Protein 6ONB (pdb70)

Nearest PDB structures (foldseek):
  6onb-assembly2_C  TM=1.001E+00  e=4.742E-21  Caenorhabditis elegans
  6pll-assembly2_B  TM=9.933E-01  e=1.886E-20  Caenorhabditis elegans
  6efy-assembly1_A-2  TM=9.159E-01  e=2.390E-09  Drosophila melanogaster
  6nrr-assembly1_B  TM=9.092E-01  e=5.178E-09  Drosophila melanogaster
  5eo9-assembly1_B  TM=8.800E-01  e=5.472E-09  Drosophila melanogaster

Solvent-accessible surface area: 21498 Å² total; per-residue (Å²): 120,88,74,52,32,88,54,3,40,160,20,48,101,45,115,116,156,23,101,24,126,32,92,14,101,24,73,10,96,74,58,0,109,2,42,0,19,9,62,90,144,41,161,54,84,0,1,0,19,50,42,99,51,19,3,2,0,0,2,9,118,87,45,5,23,16,7,65,32,8,123,10,45,95,138,56,79,46,35,30,5,0,37,1,112,102,0,59,83,153,9,34,13,13,2,4,0,8,4,37,22,96,124,47,11,1,20,1,0,38,0,37,4,101,111,134,109,49,72,7,63,37,73,155,89,19,6,66,80,43,96,5,108,69,36,86,90,13,89,2,37,0,13,6,44,84,13,53,17,10,12,1,0,2,14,15,46,62,85,4,24,48,5,4,1,18,26,100,130,50,11,22,144,203,128,13,24,50,20,94,36,104,71,34,142,143,131,17,52,3,15,0,19,0,72,81,0,66,91,95,9,93,17,55,2,9,0,3,0,6,22,47,47,29,38,86,23,71,2,98,2,49,0,109,72,150,127,85,85,31,93,55,2,47,163,23,43,101,44,82,106,144,20,96,20,105,32,72,17,100,16,85,24,114,71,60,2,107,2,40,0,14,11,49,84,151,55,141,42,69,1,1,0,19,50,43,100,53,21,4,3,0,0,0,4,122,87,43,3,24,18,7,57,24,8,125,11,47,103,135,58,82,45,41,26,7,1,37,3,121,125,1,82,104,123,9,42,14,13,2,4,0,9,2,41,22,104,140,16,9,0,10,0,0,30,0,34,7,95,101,109,48,74,6,64,22,89,118,105,7,3,68,81,41,97,6,106,69,34,86,70,12,79,2,46,0,36,4,40,85,14,56,18,9,11,1,0,1,16,13,42,65,87,5,28,43,6,1,1,8,24,100,56,36,7,41,142,80,142,18,15,79,25,90,39,93,58,30,144,140,129,19,51,2,10,0,10,0,66,82,0,60,89,98,8,98,17,58,1,9,0,3,0,6,22,46,46,29,38,88,12,69,3,96,2,50,1,98,125

Sequence (449 aa):
ASEEVMACLRQERSRVENPSQTIVNVVAENPAYLHCSSVPPDAEHEIAWTRVSDGALLTAGNNRTFTRDPRWQVSKKSANNIWVLNNLRRAEQQDSGCYLCEINDKHHNTVYAVYLKVLEPGAPPTIQQPSMSSAVALLGQDVDFTCIVNDLGSHMVAFVKADSPPRLLSFDEKVFRRRRRRNKYEELKPRIGDLHNEWVLTIKNVQESDRGNYSCQINTEPITLSTGELDVKVPSEEVMACLRQERSRVENPSQTIVNVVAENPAYLHCSVPPDAEHEIAWTRVSDGALLTAGNNRTFTRDPRWQVSKKSANIWVLNNLRRAEQQDSGCYLCEINDKHNTVYAVYLKVLEGAPPTIQQPSMSSAVALLGQDVDFTCIVNDLGSHMVAFVKADSPPRLLSFDEKVFRRRNKYELKPRIGDLHNEWVLTIKNVQESDRGNYSCQINTEPITLSTGELDVKV

Structure (mmCIF, N/CA/C/O backbone):
data_6ONB
#
_entry.id   6ONB
#
_cell.length_a   87.460
_cell.length_b   79.103
_cell.length_c   89.977
_cell.angle_alpha   90.00
_cell.angle_beta   94.22
_cell.angle_gamma   90.00
#
_symmetry.space_group_name_H-M   'C 1 2 1'
#
loop_
_entity.id
_entity.type
_entity.pdbx_description
1 polymer 'Zwei Ig domain protein zig-8'
2 polymer 'NeuRonal IgCAM-5'
3 branched 2-acetamido-2-deoxy-beta-D-glucopyranose-(1-4)-2-acetamido-2-deoxy-beta-D-glucopyranose
4 non-polymer 'SULFATE ION'
5 non-polymer 2-acetamido-2-deoxy-beta-D-glucopyranose
6 water water
#
loop_
_atom_site.group_PDB
_atom_site.id
_atom_site.type_symbol
_atom_site.label_atom_id
_atom_site.label_alt_id
_atom_site.label_comp_id
_atom_site.label_asym_id
_atom_site.label_entity_id
_atom_site.label_seq_id
_atom_site.pdbx_PDB_ins_code
_atom_site.Cartn_x
_atom_site.Cartn_y
_atom_site.Cartn_z
_atom_site.occupancy
_atom_site.B_iso_or_equiv
_atom_site.auth_seq_id
_atom_site.auth_comp_id
_atom_site.auth_asym_id
_atom_site.auth_atom_id
_atom_site.pdbx_PDB_model_num
ATOM 1 N N . ALA A 1 4 ? 2.239 4.987 41.192 1.00 52.51 22 ALA A N 1
ATOM 2 C CA . ALA A 1 4 ? 3.341 5.518 40.396 1.00 55.71 22 ALA A CA 1
ATOM 3 C C . ALA A 1 4 ? 4.397 6.143 41.302 1.00 46.86 22 ALA A C 1
ATOM 4 O O . ALA A 1 4 ? 5.595 5.939 41.113 1.00 48.60 22 ALA A O 1
ATOM 6 N N . SER A 1 5 ? 3.936 6.908 42.294 1.00 47.65 23 SER A N 1
ATOM 7 C CA . SER A 1 5 ? 4.857 7.476 43.274 1.00 46.69 23 SER A CA 1
ATOM 8 C C . SER A 1 5 ? 5.522 6.381 44.101 1.00 43.95 23 SER A C 1
ATOM 9 O O . SER A 1 5 ? 6.720 6.460 44.403 1.00 34.79 23 SER A O 1
ATOM 12 N N . GLU A 1 6 ? 4.756 5.349 44.474 1.00 40.71 24 GLU A N 1
ATOM 13 C CA . GLU A 1 6 ? 5.319 4.250 45.253 1.00 38.67 24 GLU A CA 1
ATOM 14 C C . GLU A 1 6 ? 6.363 3.481 44.454 1.00 39.77 24 GLU A C 1
ATOM 15 O O . GLU A 1 6 ? 7.377 3.039 45.010 1.00 37.25 24 GLU A O 1
ATOM 17 N N . GLU A 1 7 ? 6.138 3.313 43.145 1.00 36.14 25 GLU A N 1
ATOM 18 C CA . GLU A 1 7 ? 7.100 2.591 42.315 1.00 36.29 25 GLU A CA 1
ATOM 19 C C . GLU A 1 7 ? 8.441 3.317 42.253 1.00 32.97 25 GLU A C 1
ATOM 20 O O . GLU A 1 7 ? 9.500 2.688 42.362 1.00 34.14 25 GLU A O 1
ATOM 22 N N . VAL A 1 8 ? 8.411 4.643 42.083 1.00 28.39 26 VAL A N 1
ATOM 23 C CA . VAL A 1 8 ? 9.638 5.437 42.076 1.00 29.00 26 VAL A CA 1
ATOM 24 C C . VAL A 1 8 ? 10.309 5.393 43.441 1.00 24.76 26 VAL A C 1
ATOM 25 O O . VAL A 1 8 ? 11.531 5.232 43.542 1.00 25.33 26 VAL A O 1
ATOM 29 N N . MET A 1 9 ? 9.524 5.510 44.512 1.00 27.01 27 MET A N 1
ATOM 30 C CA . MET A 1 9 ? 10.101 5.451 45.852 1.00 30.45 27 MET A CA 1
ATOM 31 C C . MET A 1 9 ? 10.720 4.084 46.133 1.00 29.74 27 MET A C 1
ATOM 32 O O . MET A 1 9 ? 11.816 4.001 46.700 1.00 27.73 27 MET A O 1
ATOM 37 N N . ALA A 1 10 ? 10.043 2.997 45.738 1.00 27.96 28 ALA A N 1
ATOM 38 C CA . ALA A 1 10 ? 10.604 1.661 45.946 1.00 29.38 28 ALA A CA 1
ATOM 39 C C . ALA A 1 10 ? 11.943 1.501 45.240 1.00 29.15 28 ALA A C 1
ATOM 40 O O . ALA A 1 10 ? 12.831 0.783 45.732 1.00 31.77 28 ALA A O 1
ATOM 42 N N . CYS A 1 11 ? 12.102 2.145 44.085 1.00 25.53 29 CYS A N 1
ATOM 43 C CA . CYS A 1 11 ? 13.385 2.158 43.393 1.00 23.80 29 CYS A CA 1
ATOM 44 C C . CYS A 1 11 ? 14.408 2.985 44.155 1.00 24.17 29 CYS A C 1
ATOM 45 O O . CYS A 1 11 ? 15.488 2.496 44.495 1.00 22.45 29 CYS A O 1
ATOM 48 N N . LEU A 1 12 ? 14.080 4.252 44.434 1.00 24.30 30 LEU A N 1
ATOM 49 C CA . LEU A 1 12 ? 15.090 5.176 44.936 1.00 23.30 30 LEU A CA 1
ATOM 50 C C . LEU A 1 12 ? 15.524 4.849 46.363 1.00 25.12 30 LEU A C 1
ATOM 51 O O . LEU A 1 12 ? 16.645 5.207 46.741 1.00 24.30 30 LEU A O 1
ATOM 56 N N . ARG A 1 13 ? 14.677 4.161 47.144 1.00 22.24 31 ARG A N 1
ATOM 57 C CA . ARG A 1 13 ? 15.050 3.680 48.474 1.00 25.28 31 ARG A CA 1
ATOM 58 C C . ARG A 1 13 ? 16.190 2.673 48.437 1.00 26.31 31 ARG A C 1
ATOM 59 O O . ARG A 1 13 ? 16.767 2.382 49.493 1.00 27.57 31 ARG A O 1
ATOM 67 N N . GLN A 1 14 ? 16.521 2.124 47.269 1.00 22.91 32 GLN A N 1
ATOM 68 C CA . GLN A 1 14 ? 17.582 1.122 47.198 1.00 21.53 32 GLN A CA 1
ATOM 69 C C . GLN A 1 14 ? 18.971 1.735 47.174 1.00 23.96 32 GLN A C 1
ATOM 70 O O . GLN A 1 14 ? 19.959 0.987 47.212 1.00 23.88 32 GLN A O 1
ATOM 76 N N . GLU A 1 15 ? 19.080 3.062 47.127 1.00 24.99 33 GLU A N 1
ATOM 77 C CA . GLU A 1 15 ? 20.396 3.687 47.205 1.00 20.98 33 GLU A CA 1
ATOM 78 C C . GLU A 1 15 ? 21.071 3.327 48.524 1.00 21.67 33 GLU A C 1
ATOM 79 O O . GLU A 1 15 ? 20.443 3.334 49.591 1.00 26.09 33 GLU A O 1
ATOM 85 N N . ARG A 1 16 ? 22.364 3.016 48.450 1.00 24.10 34 ARG A N 1
ATOM 86 C CA . ARG A 1 16 ? 23.191 2.766 49.633 1.00 25.46 34 ARG A CA 1
ATOM 87 C C . ARG A 1 16 ? 24.449 3.605 49.453 1.00 29.95 34 ARG A C 1
ATOM 88 O O . ARG A 1 16 ? 25.355 3.197 48.724 1.00 27.09 34 ARG A O 1
ATOM 96 N N . SER A 1 17 ? 24.532 4.766 50.100 1.00 27.30 35 SER A N 1
ATOM 97 C CA . SER A 1 17 ? 25.675 5.632 49.835 1.00 28.25 35 SER A CA 1
ATOM 98 C C . SER A 1 17 ? 26.057 6.440 51.064 1.00 29.92 35 SER A C 1
ATOM 99 O O . SER A 1 17 ? 25.218 6.743 51.916 1.00 33.00 35 SER A O 1
ATOM 102 N N . ARG A 1 18 ? 27.341 6.812 51.130 1.00 36.41 36 ARG A N 1
ATOM 103 C CA . ARG A 1 18 ? 27.808 7.659 52.225 1.00 37.71 36 ARG A CA 1
ATOM 104 C C . ARG A 1 18 ? 27.348 9.101 52.036 1.00 45.06 36 ARG A C 1
ATOM 105 O O . ARG A 1 18 ? 27.006 9.782 53.008 1.00 52.61 36 ARG A O 1
ATOM 109 N N . VAL A 1 19 ? 27.314 9.578 50.794 1.00 44.19 37 VAL A N 1
ATOM 110 C CA . VAL A 1 19 ? 26.836 10.918 50.482 1.00 39.82 37 VAL A CA 1
ATOM 111 C C . VAL A 1 19 ? 25.755 10.801 49.416 1.00 38.54 37 VAL A C 1
ATOM 112 O O . VAL A 1 19 ? 25.827 9.927 48.544 1.00 43.32 37 VAL A O 1
ATOM 116 N N . GLU A 1 20 ? 24.733 11.654 49.522 1.00 42.95 38 GLU A N 1
ATOM 117 C CA . GLU A 1 20 ? 23.639 11.697 48.561 1.00 38.88 38 GLU A CA 1
ATOM 118 C C . GLU A 1 20 ? 24.156 11.633 47.129 1.00 37.88 38 GLU A C 1
ATOM 119 O O . GLU A 1 20 ? 25.162 12.257 46.785 1.00 39.05 38 GLU A O 1
ATOM 125 N N . ASN A 1 21 ? 23.466 10.857 46.304 1.00 27.97 39 ASN A N 1
ATOM 126 C CA . ASN A 1 21 ? 23.765 10.780 44.887 1.00 27.95 39 ASN A CA 1
ATOM 127 C C . ASN A 1 21 ? 23.769 12.183 44.282 1.00 33.35 39 ASN A C 1
ATOM 128 O O . ASN A 1 21 ? 22.760 12.894 44.385 1.00 26.56 39 ASN A O 1
ATOM 133 N N . PRO A 1 22 ? 24.867 12.618 43.657 1.00 28.04 40 PRO A N 1
ATOM 134 C CA . PRO A 1 22 ? 24.883 13.953 43.034 1.00 30.72 40 PRO A CA 1
ATOM 135 C C . PRO A 1 22 ? 24.242 14.018 41.654 1.00 27.46 40 PRO A C 1
ATOM 136 O O . PRO A 1 22 ? 24.059 15.131 41.140 1.00 28.96 40 PRO A O 1
ATOM 140 N N . SER A 1 23 ? 23.889 12.885 41.052 1.00 25.63 41 SER A N 1
ATOM 141 C CA . SER A 1 23 ? 23.418 12.811 39.677 1.00 22.32 41 SER A CA 1
ATOM 142 C C . SER A 1 23 ? 21.897 12.680 39.623 1.00 24.12 41 SER A C 1
ATOM 143 O O . SER A 1 23 ? 21.231 12.509 40.647 1.00 24.47 41 SER A O 1
ATOM 146 N N . GLN A 1 24 ? 21.361 12.742 38.401 1.00 25.02 42 GLN A N 1
ATOM 147 C CA . GLN A 1 24 ? 19.929 12.532 38.195 1.00 21.88 42 GLN A CA 1
ATOM 148 C C . GLN A 1 24 ? 19.536 11.126 38.619 1.00 21.33 42 GLN A C 1
ATOM 149 O O . GLN A 1 24 ? 20.217 10.150 38.295 1.00 21.95 42 GLN A O 1
ATOM 155 N N . THR A 1 25 ? 18.409 11.009 39.323 1.00 19.59 43 THR A N 1
ATOM 156 C CA . THR A 1 25 ? 17.925 9.684 39.679 1.00 20.10 43 THR A CA 1
ATOM 157 C C . THR A 1 25 ? 16.527 9.418 39.158 1.00 22.68 43 THR A C 1
ATOM 158 O O . THR A 1 25 ? 15.997 8.319 39.382 1.00 21.76 43 THR A O 1
ATOM 162 N N . ILE A 1 26 ? 15.915 10.387 38.475 1.00 21.08 44 ILE A N 1
ATOM 163 C CA . ILE A 1 26 ? 14.658 10.176 37.773 1.00 22.85 44 ILE A CA 1
ATOM 164 C C . ILE A 1 26 ? 14.855 10.681 36.353 1.00 21.22 44 ILE A C 1
ATOM 165 O O . ILE A 1 26 ? 15.162 11.860 36.155 1.00 22.38 44 ILE A O 1
ATOM 170 N N . VAL A 1 27 ? 14.700 9.798 35.370 1.00 22.84 45 VAL A N 1
ATOM 171 C CA . VAL A 1 27 ? 14.986 10.137 33.977 1.00 19.69 45 VAL A CA 1
ATOM 172 C C . VAL A 1 27 ? 13.755 9.839 33.142 1.00 21.32 45 VAL A C 1
ATOM 173 O O . VAL A 1 27 ? 13.347 8.680 33.038 1.00 23.49 45 VAL A O 1
ATOM 177 N N . ASN A 1 28 ? 13.169 10.883 32.553 1.00 21.39 46 ASN A N 1
ATOM 178 C CA . ASN A 1 28 ? 12.060 10.762 31.608 1.00 25.20 46 ASN A CA 1
ATOM 179 C C . ASN A 1 28 ? 12.590 10.929 30.191 1.00 25.99 46 ASN A C 1
ATOM 180 O O . ASN A 1 28 ? 13.307 11.894 29.914 1.00 26.79 46 ASN A O 1
ATOM 185 N N . VAL A 1 29 ? 12.233 9.998 29.296 1.00 27.30 47 VAL A N 1
ATOM 186 C CA . VAL A 1 29 ? 12.586 10.092 27.882 1.00 29.08 47 VAL A CA 1
ATOM 187 C C . VAL A 1 29 ? 11.409 9.614 27.048 1.00 25.86 47 VAL A C 1
ATOM 188 O O . VAL A 1 29 ? 10.557 8.849 27.507 1.00 31.61 47 VAL A O 1
ATOM 192 N N . VAL A 1 30 ? 11.361 10.091 25.799 1.00 29.89 48 VAL A N 1
ATOM 193 C CA . VAL A 1 30 ? 10.363 9.637 24.842 1.00 29.44 48 VAL A CA 1
ATOM 194 C C . VAL A 1 30 ? 10.839 8.363 24.160 1.00 32.12 48 VAL A C 1
ATOM 195 O O . VAL A 1 30 ? 12.020 8.226 23.809 1.00 31.32 48 VAL A O 1
ATOM 199 N N . ALA A 1 31 ? 9.913 7.425 23.965 1.00 32.10 49 ALA A N 1
ATOM 200 C CA . ALA A 1 31 ? 10.251 6.179 23.299 1.00 33.55 49 ALA A CA 1
ATOM 201 C C . ALA A 1 31 ? 10.888 6.453 21.941 1.00 40.20 49 ALA A C 1
ATOM 202 O O . ALA A 1 31 ? 10.471 7.363 21.214 1.00 38.99 49 ALA A O 1
ATOM 204 N N . GLU A 1 32 ? 11.903 5.646 21.610 1.00 35.27 50 GLU A N 1
ATOM 205 C CA . GLU A 1 32 ? 12.755 5.665 20.419 1.00 42.09 50 GLU A CA 1
ATOM 206 C C . GLU A 1 32 ? 13.944 6.614 20.558 1.00 39.97 50 GLU A C 1
ATOM 207 O O . GLU A 1 32 ? 14.834 6.588 19.709 1.00 45.43 50 GLU A O 1
ATOM 213 N N . ASN A 1 33 ? 13.992 7.440 21.598 1.00 35.67 51 ASN A N 1
ATOM 214 C CA . ASN A 1 33 ? 15.137 8.300 21.858 1.00 31.45 51 ASN A CA 1
ATOM 215 C C . ASN A 1 33 ? 16.124 7.609 22.789 1.00 29.88 51 ASN A C 1
ATOM 216 O O . ASN A 1 33 ? 15.790 6.615 23.437 1.00 34.42 51 ASN A O 1
ATOM 221 N N . PRO A 1 34 ? 17.355 8.106 22.878 1.00 35.47 52 PRO A N 1
ATOM 222 C CA . PRO A 1 34 ? 18.310 7.532 23.835 1.00 33.30 52 PRO A CA 1
ATOM 223 C C . PRO A 1 34 ? 18.089 8.042 25.252 1.00 27.03 52 PRO A C 1
ATOM 224 O O . PRO A 1 34 ? 17.511 9.107 25.495 1.00 29.82 52 PRO A O 1
ATOM 228 N N . ALA A 1 35 ? 18.556 7.237 26.207 1.00 26.71 53 ALA A N 1
ATOM 229 C CA . ALA A 1 35 ? 18.571 7.604 27.610 1.00 29.44 53 ALA A CA 1
ATOM 230 C C . ALA A 1 35 ? 19.996 7.475 28.121 1.00 31.26 53 ALA A C 1
ATOM 231 O O . ALA A 1 35 ? 20.762 6.626 27.655 1.00 29.28 53 ALA A O 1
ATOM 233 N N . TYR A 1 36 ? 20.343 8.327 29.083 1.00 27.84 54 TYR A N 1
ATOM 234 C CA . TYR A 1 36 ? 21.675 8.344 29.678 1.00 29.14 54 TYR A CA 1
ATOM 235 C C . TYR A 1 36 ? 21.508 8.338 31.187 1.00 29.98 54 TYR A C 1
ATOM 236 O O . TYR A 1 36 ? 20.951 9.288 31.750 1.00 30.30 54 TYR A O 1
ATOM 245 N N . LEU A 1 37 ? 21.965 7.270 31.836 1.00 21.98 55 LEU A N 1
ATOM 246 C CA . LEU A 1 37 ? 21.927 7.153 33.285 1.00 19.93 55 LEU A CA 1
ATOM 247 C C . LEU A 1 37 ? 23.346 7.290 33.818 1.00 25.22 55 LEU A C 1
ATOM 248 O O . LEU A 1 37 ? 24.274 6.706 33.259 1.00 23.37 55 LEU A O 1
ATOM 253 N N . HIS A 1 38 ? 23.511 8.071 34.881 1.00 24.30 56 HIS A N 1
ATOM 254 C CA . HIS A 1 38 ? 24.827 8.477 35.365 1.00 26.50 56 HIS A CA 1
ATOM 255 C C . HIS A 1 38 ? 25.168 7.807 36.688 1.00 27.07 56 HIS A C 1
ATOM 256 O O . HIS A 1 38 ? 24.304 7.619 37.547 1.00 26.80 56 HIS A O 1
ATOM 263 N N . CYS A 1 39 ? 26.454 7.491 36.863 1.00 25.60 57 CYS A N 1
ATOM 264 C CA . CYS A 1 39 ? 26.972 6.883 38.087 1.00 24.18 57 CYS A CA 1
ATOM 265 C C . CYS A 1 39 ? 28.263 7.607 38.461 1.00 26.91 57 CYS A C 1
ATOM 266 O O . CYS A 1 39 ? 29.252 7.508 37.732 1.00 29.64 57 CYS A O 1
ATOM 269 N N . SER A 1 40 ? 28.268 8.299 39.604 1.00 26.74 58 SER A N 1
ATOM 270 C CA A SER A 1 40 ? 29.404 9.110 40.038 0.48 26.12 58 SER A CA 1
ATOM 271 C CA B SER A 1 40 ? 29.410 9.106 40.021 0.52 25.82 58 SER A CA 1
ATOM 272 C C . SER A 1 40 ? 30.412 8.275 40.819 1.00 27.12 58 SER A C 1
ATOM 273 O O . SER A 1 40 ? 30.034 7.434 41.639 1.00 32.15 58 SER A O 1
ATOM 278 N N . VAL A 1 41 ? 31.696 8.527 40.583 1.00 27.71 59 VAL A N 1
ATOM 279 C CA . VAL A 1 41 ? 32.760 7.844 41.330 1.00 32.29 59 VAL A CA 1
ATOM 280 C C . VAL A 1 41 ? 33.751 8.878 41.851 1.00 36.90 59 VAL A C 1
ATOM 281 O O . VAL A 1 41 ? 33.865 9.972 41.278 1.00 39.06 59 VAL A O 1
ATOM 285 N N . PRO A 1 42 ? 34.477 8.590 42.937 1.00 38.67 60 PRO A N 1
ATOM 286 C CA . PRO A 1 42 ? 35.339 9.609 43.518 1.00 46.24 60 PRO A CA 1
ATOM 287 C C . PRO A 1 42 ? 36.463 9.965 42.567 1.00 55.81 60 PRO A C 1
ATOM 288 O O . PRO A 1 42 ? 36.902 9.133 41.754 1.00 46.11 60 PRO A O 1
ATOM 292 N N . PRO A 1 43 ? 36.942 11.204 42.611 1.00 69.01 61 PRO A N 1
ATOM 293 C CA . PRO A 1 43 ? 38.160 11.539 41.875 1.00 77.02 61 PRO A CA 1
ATOM 294 C C . PRO A 1 43 ? 39.321 10.687 42.362 1.00 72.92 61 PRO A C 1
ATOM 295 O O . PRO A 1 43 ? 39.443 10.392 43.554 1.00 76.83 61 PRO A O 1
ATOM 299 N N . ASP A 1 44 ? 40.152 10.258 41.413 1.00 62.90 62 ASP A N 1
ATOM 300 C CA . ASP A 1 44 ? 41.402 9.541 41.640 1.00 60.26 62 ASP A CA 1
ATOM 301 C C . ASP A 1 44 ? 41.181 8.109 42.101 1.00 50.40 62 ASP A C 1
ATOM 302 O O . ASP A 1 44 ? 42.158 7.373 42.282 1.00 51.82 62 ASP A O 1
ATOM 307 N N . ALA A 1 45 ? 39.943 7.682 42.299 1.00 44.35 63 ALA A N 1
ATOM 308 C CA . ALA A 1 45 ? 39.747 6.286 42.605 1.00 40.38 63 ALA A CA 1
ATOM 309 C C . ALA A 1 45 ? 39.734 5.480 41.308 1.00 50.00 63 ALA A C 1
ATOM 310 O O . ALA A 1 45 ? 39.605 6.016 40.201 1.00 49.14 63 ALA A O 1
ATOM 312 N N . GLU A 1 46 ? 39.888 4.179 41.465 1.00 38.12 64 GLU A N 1
ATOM 313 C CA . GLU A 1 46 ? 39.983 3.234 40.366 1.00 32.94 64 GLU A CA 1
ATOM 314 C C . GLU A 1 46 ? 38.926 2.150 40.523 1.00 30.34 64 GLU A C 1
ATOM 315 O O . GLU A 1 46 ? 39.150 0.994 40.164 1.00 34.73 64 GLU A O 1
ATOM 321 N N . HIS A 1 47 ? 37.775 2.519 41.080 1.00 28.64 65 HIS A N 1
ATOM 322 C CA . HIS A 1 47 ? 36.700 1.566 41.295 1.00 26.59 65 HIS A CA 1
ATOM 323 C C . HIS A 1 47 ? 36.122 1.128 39.960 1.00 28.65 65 HIS A C 1
ATOM 324 O O . HIS A 1 47 ? 36.184 1.860 38.973 1.00 28.96 65 HIS A O 1
ATOM 331 N N . GLU A 1 48 ? 35.576 -0.080 39.938 1.00 24.79 66 GLU A N 1
ATOM 332 C CA . GLU A 1 48 ? 34.749 -0.540 38.829 1.00 23.12 66 GLU A CA 1
ATOM 333 C C . GLU A 1 48 ? 33.284 -0.492 39.220 1.00 23.46 66 GLU A C 1
ATOM 334 O O . GLU A 1 48 ? 32.918 -0.587 40.394 1.00 23.42 66 GLU A O 1
ATOM 340 N N . ILE A 1 49 ? 32.433 -0.379 38.202 1.00 20.19 67 ILE A N 1
ATOM 341 C CA . ILE A 1 49 ? 31.005 -0.243 38.430 1.00 18.68 67 ILE A CA 1
ATOM 342 C C . ILE A 1 49 ? 30.265 -1.296 37.619 1.00 20.90 67 ILE A C 1
ATOM 343 O O . ILE A 1 49 ? 30.759 -1.807 36.610 1.00 22.21 67 ILE A O 1
ATOM 348 N N . ALA A 1 50 ? 29.058 -1.603 38.077 1.00 18.20 68 ALA A N 1
ATOM 349 C CA . ALA A 1 50 ? 28.183 -2.530 37.369 1.00 20.48 68 ALA A CA 1
ATOM 350 C C . ALA A 1 50 ? 26.771 -1.964 37.347 1.00 19.58 68 ALA A C 1
ATOM 351 O O . ALA A 1 50 ? 26.297 -1.435 38.349 1.00 21.68 68 ALA A O 1
ATOM 353 N N . TRP A 1 51 ? 26.101 -2.063 36.197 1.00 17.16 69 TRP A N 1
ATOM 354 C CA . TRP A 1 51 ? 24.707 -1.657 36.070 1.00 15.98 69 TRP A CA 1
ATOM 355 C C . TRP A 1 51 ? 23.808 -2.881 35.984 1.00 15.45 69 TRP A C 1
ATOM 356 O O . TRP A 1 51 ? 24.099 -3.816 35.236 1.00 17.98 69 TRP A O 1
ATOM 367 N N . THR A 1 52 ? 22.701 -2.850 36.725 1.00 17.53 70 THR A N 1
ATOM 368 C CA . THR A 1 52 ? 21.754 -3.954 36.784 1.00 20.31 70 THR A CA 1
ATOM 369 C C . THR A 1 52 ? 20.347 -3.418 36.586 1.00 20.66 70 THR A C 1
ATOM 370 O O . THR A 1 52 ? 20.026 -2.305 37.019 1.00 18.57 70 THR A O 1
ATOM 374 N N . ARG A 1 53 ? 19.511 -4.212 35.911 1.00 17.70 71 ARG A N 1
ATOM 375 C CA . ARG A 1 53 ? 18.093 -3.908 35.750 1.00 18.74 71 ARG A CA 1
ATOM 376 C C . ARG A 1 53 ? 17.319 -4.624 36.855 1.00 19.53 71 ARG A C 1
ATOM 377 O O . ARG A 1 53 ? 17.432 -5.846 36.997 1.00 23.72 71 ARG A O 1
ATOM 385 N N . VAL A 1 54 ? 16.543 -3.875 37.646 1.00 18.66 72 VAL A N 1
ATOM 386 C CA . VAL A 1 54 ? 15.989 -4.501 38.846 1.00 19.05 72 VAL A CA 1
ATOM 387 C C . VAL A 1 54 ? 14.819 -5.426 38.521 1.00 26.18 72 VAL A C 1
ATOM 388 O O . VAL A 1 54 ? 14.615 -6.439 39.207 1.00 25.42 72 VAL A O 1
ATOM 392 N N . SER A 1 55 ? 14.035 -5.111 37.488 1.00 25.55 73 SER A N 1
ATOM 393 C CA . SER A 1 55 ? 12.808 -5.876 37.250 1.00 25.55 73 SER A CA 1
ATOM 394 C C . SER A 1 55 ? 13.081 -7.376 37.138 1.00 29.72 73 SER A C 1
ATOM 395 O O . SER A 1 55 ? 12.329 -8.194 37.688 1.00 30.69 73 SER A O 1
ATOM 398 N N . ASP A 1 56 ? 14.149 -7.758 36.441 1.00 22.78 74 ASP A N 1
ATOM 399 C CA . ASP A 1 56 ? 14.524 -9.164 36.354 1.00 27.73 74 ASP A CA 1
ATOM 400 C C . ASP A 1 56 ? 15.851 -9.488 37.025 1.00 26.88 74 ASP A C 1
ATOM 401 O O . ASP A 1 56 ? 16.187 -10.673 37.155 1.00 26.57 74 ASP A O 1
ATOM 406 N N . GLY A 1 57 ? 16.586 -8.486 37.483 1.00 25.98 75 GLY A N 1
ATOM 407 C CA . GLY A 1 57 ? 17.904 -8.728 38.037 1.00 25.60 75 GLY A CA 1
ATOM 408 C C . GLY A 1 57 ? 18.999 -8.865 37.004 1.00 23.02 75 GLY A C 1
ATOM 409 O O . GLY A 1 57 ? 20.120 -9.246 37.360 1.00 23.85 75 GLY A O 1
ATOM 410 N N . ALA A 1 58 ? 18.721 -8.561 35.735 1.00 21.36 76 ALA A N 1
ATOM 411 C CA . ALA A 1 58 ? 19.707 -8.782 34.680 1.00 20.03 76 ALA A CA 1
ATOM 412 C C . ALA A 1 58 ? 20.921 -7.877 34.849 1.00 20.44 76 ALA A C 1
ATOM 413 O O . ALA A 1 58 ? 20.789 -6.661 34.975 1.00 19.41 76 ALA A O 1
ATOM 415 N N . LEU A 1 59 ? 22.114 -8.471 34.815 1.00 18.39 77 LEU A N 1
ATOM 416 C CA . LEU A 1 59 ? 23.332 -7.667 34.753 1.00 16.18 77 LEU A CA 1
ATOM 417 C C . LEU A 1 59 ? 23.471 -7.073 33.360 1.00 18.63 77 LEU A C 1
ATOM 418 O O . LEU A 1 59 ? 23.488 -7.808 32.365 1.00 19.77 77 LEU A O 1
ATOM 423 N N . LEU A 1 60 ? 23.554 -5.743 33.282 1.00 17.47 78 LEU A N 1
ATOM 424 C CA . LEU A 1 60 ? 23.668 -5.085 31.991 1.00 18.59 78 LEU A CA 1
ATOM 425 C C . LEU A 1 60 ? 25.117 -4.834 31.602 1.00 20.13 78 LEU A C 1
ATOM 426 O O . LEU A 1 60 ? 25.518 -5.151 30.479 1.00 19.74 78 LEU A O 1
ATOM 431 N N . THR A 1 61 ? 25.902 -4.233 32.500 1.00 20.26 79 THR A N 1
ATOM 432 C CA . THR A 1 61 ? 27.307 -3.958 32.234 1.00 18.36 79 THR A CA 1
ATOM 433 C C . THR A 1 61 ? 28.105 -4.243 33.493 1.00 19.22 79 THR A C 1
ATOM 434 O O . THR A 1 61 ? 27.577 -4.182 34.604 1.00 20.31 79 THR A O 1
ATOM 438 N N . ALA A 1 62 ? 29.390 -4.526 33.311 1.00 19.52 80 ALA A N 1
ATOM 439 C CA . ALA A 1 62 ? 30.271 -4.745 34.458 1.00 22.36 80 ALA A CA 1
ATOM 440 C C . ALA A 1 62 ? 31.687 -4.382 34.049 1.00 25.18 80 ALA A C 1
ATOM 441 O O . ALA A 1 62 ? 32.184 -4.894 33.044 1.00 26.04 80 ALA A O 1
ATOM 443 N N . GLY A 1 63 ? 32.327 -3.511 34.824 1.00 26.55 81 GLY A N 1
ATOM 444 C CA . GLY A 1 63 ? 33.577 -2.930 34.371 1.00 29.46 81 GLY A CA 1
ATOM 445 C C . GLY A 1 63 ? 33.315 -2.097 33.136 1.00 33.43 81 GLY A C 1
ATOM 446 O O . GLY A 1 63 ? 32.255 -1.478 32.982 1.00 37.24 81 GLY A O 1
ATOM 447 N N . ASN A 1 64 ? 34.261 -2.119 32.209 1.00 31.54 82 ASN A N 1
ATOM 448 C CA A ASN A 1 64 ? 34.163 -1.384 30.961 0.45 36.95 82 ASN A CA 1
ATOM 449 C CA B ASN A 1 64 ? 34.112 -1.362 30.975 0.55 36.57 82 ASN A CA 1
ATOM 450 C C . ASN A 1 64 ? 33.510 -2.198 29.847 1.00 34.74 82 ASN A C 1
ATOM 451 O O . ASN A 1 64 ? 33.634 -1.825 28.676 1.00 48.29 82 ASN A O 1
ATOM 460 N N . ARG A 1 65 ? 32.840 -3.302 30.182 1.00 28.59 83 ARG A N 1
ATOM 461 C CA . ARG A 1 65 ? 32.256 -4.232 29.212 1.00 31.96 83 ARG A CA 1
ATOM 462 C C . ARG A 1 65 ? 30.742 -4.263 29.345 1.00 25.24 83 ARG A C 1
ATOM 463 O O . ARG A 1 65 ? 30.216 -4.366 30.455 1.00 24.08 83 ARG A O 1
ATOM 471 N N . THR A 1 66 ? 30.030 -4.269 28.218 1.00 23.77 84 THR A N 1
ATOM 472 C CA . THR A 1 66 ? 28.631 -4.661 28.288 1.00 21.94 84 THR A CA 1
ATOM 473 C C . THR A 1 66 ? 28.561 -6.153 28.589 1.00 20.58 84 THR A C 1
ATOM 474 O O . THR A 1 66 ? 29.367 -6.935 28.078 1.00 27.80 84 THR A O 1
ATOM 478 N N . PHE A 1 67 ? 27.616 -6.542 29.444 1.00 20.90 85 PHE A N 1
ATOM 479 C CA . PHE A 1 67 ? 27.376 -7.944 29.777 1.00 18.52 85 PHE A CA 1
ATOM 480 C C . PHE A 1 67 ? 26.152 -8.484 29.046 1.00 17.53 85 PHE A C 1
ATOM 481 O O . PHE A 1 67 ? 26.187 -9.589 28.490 1.00 20.05 85 PHE A O 1
ATOM 489 N N . THR A 1 68 ? 25.067 -7.728 29.071 1.00 18.91 86 THR A N 1
ATOM 490 C CA . THR A 1 68 ? 23.864 -8.135 28.368 1.00 19.28 86 THR A CA 1
ATOM 491 C C . THR A 1 68 ? 24.150 -8.261 26.869 1.00 22.53 86 THR A C 1
ATOM 492 O O . THR A 1 68 ? 25.087 -7.664 26.323 1.00 19.24 86 THR A O 1
ATOM 496 N N . ARG A 1 69 ? 23.331 -9.069 26.203 1.00 20.57 87 ARG A N 1
ATOM 497 C CA . ARG A 1 69 ? 23.437 -9.249 24.765 1.00 20.10 87 ARG A CA 1
ATOM 498 C C . ARG A 1 69 ? 22.447 -8.380 24.027 1.00 18.82 87 ARG A C 1
ATOM 499 O O . ARG A 1 69 ? 22.451 -8.373 22.796 1.00 21.81 87 ARG A O 1
ATOM 507 N N . ASP A 1 70 ? 21.617 -7.649 24.763 1.00 21.50 88 ASP A N 1
ATOM 508 C CA . ASP A 1 70 ? 20.785 -6.601 24.187 1.00 22.76 88 ASP A CA 1
ATOM 509 C C . ASP A 1 70 ? 21.708 -5.524 23.617 1.00 23.68 88 ASP A C 1
ATOM 510 O O . ASP A 1 70 ? 22.447 -4.880 24.386 1.00 23.20 88 ASP A O 1
ATOM 515 N N . PRO A 1 71 ? 21.700 -5.286 22.301 1.00 21.54 89 PRO A N 1
ATOM 516 C CA . PRO A 1 71 ? 22.727 -4.418 21.689 1.00 24.69 89 PRO A CA 1
ATOM 517 C C . PRO A 1 71 ? 22.543 -2.938 21.979 1.00 27.00 89 PRO A C 1
ATOM 518 O O . PRO A 1 71 ? 23.400 -2.124 21.588 1.00 24.45 89 PRO A O 1
ATOM 522 N N . ARG A 1 72 ? 21.451 -2.563 22.628 1.00 24.42 90 ARG A N 1
ATOM 523 C CA . ARG A 1 72 ? 21.127 -1.159 22.802 1.00 24.30 90 ARG A CA 1
ATOM 524 C C . ARG A 1 72 ? 21.875 -0.514 23.969 1.00 21.53 90 ARG A C 1
ATOM 525 O O . ARG A 1 72 ? 21.786 0.703 24.127 1.00 24.33 90 ARG A O 1
ATOM 533 N N . TRP A 1 73 ? 22.625 -1.284 24.765 1.00 23.10 91 TRP A N 1
ATOM 534 C CA . TRP A 1 73 ? 23.266 -0.782 25.978 1.00 24.30 91 TRP A CA 1
ATOM 535 C C . TRP A 1 73 ? 24.773 -0.689 25.795 1.00 26.95 91 TRP A C 1
ATOM 536 O O . TRP A 1 73 ? 25.402 -1.606 25.252 1.00 27.45 91 TRP A O 1
ATOM 547 N N . GLN A 1 74 ? 25.344 0.408 26.291 1.00 24.56 92 GLN A N 1
ATOM 548 C CA . GLN A 1 74 ? 26.784 0.633 26.275 1.00 24.98 92 GLN A CA 1
ATOM 549 C C . GLN A 1 74 ? 27.138 1.414 27.530 1.00 27.40 92 GLN A C 1
ATOM 550 O O . GLN A 1 74 ? 26.367 2.267 27.976 1.00 29.00 92 GLN A O 1
ATOM 556 N N . VAL A 1 75 ? 28.315 1.147 28.089 1.00 25.37 93 VAL A N 1
ATOM 557 C CA . VAL A 1 75 ? 28.786 1.901 29.244 1.00 23.73 93 VAL A CA 1
ATOM 558 C C . VAL A 1 75 ? 30.051 2.637 28.832 1.00 26.12 93 VAL A C 1
ATOM 559 O O . VAL A 1 75 ? 30.835 2.137 28.017 1.00 30.06 93 VAL A O 1
ATOM 563 N N . SER A 1 76 ? 30.221 3.854 29.348 1.00 26.65 94 SER A N 1
ATOM 564 C CA . SER A 1 76 ? 31.415 4.627 29.037 1.00 31.46 94 SER A CA 1
ATOM 565 C C . SER A 1 76 ? 31.709 5.591 30.174 1.00 31.69 94 SER A C 1
ATOM 566 O O . SER A 1 76 ? 30.843 5.909 30.991 1.00 29.99 94 SER A O 1
ATOM 569 N N . LYS A 1 77 ? 32.949 6.069 30.197 1.00 35.13 95 LYS A N 1
ATOM 570 C CA . LYS A 1 77 ? 33.389 7.081 31.149 1.00 41.19 95 LYS A CA 1
ATOM 571 C C . LYS A 1 77 ? 33.215 8.452 30.500 1.00 43.13 95 LYS A C 1
ATOM 572 O O . LYS A 1 77 ? 33.940 8.798 29.562 1.00 49.46 95 LYS A O 1
ATOM 578 N N . LYS A 1 78 ? 32.242 9.224 30.990 1.00 39.26 96 LYS A N 1
ATOM 579 C CA . LYS A 1 78 ? 31.970 10.544 30.424 1.00 40.56 96 LYS A CA 1
ATOM 580 C C . LYS A 1 78 ? 33.048 11.545 30.814 1.00 49.09 96 LYS A C 1
ATOM 581 O O . LYS A 1 78 ? 33.428 12.409 30.014 1.00 55.54 96 LYS A O 1
ATOM 587 N N . SER A 1 79 ? 33.529 11.457 32.045 1.00 42.21 97 SER A N 1
ATOM 588 C CA . SER A 1 79 ? 34.564 12.343 32.559 1.00 42.87 97 SER A CA 1
ATOM 589 C C . SER A 1 79 ? 35.268 11.584 33.672 1.00 43.84 97 SER A C 1
ATOM 590 O O . SER A 1 79 ? 34.952 10.425 33.943 1.00 41.89 97 SER A O 1
ATOM 593 N N . ALA A 1 80 ? 36.220 12.245 34.329 1.00 47.00 98 ALA A N 1
ATOM 594 C CA . ALA A 1 80 ? 37.012 11.544 35.334 1.00 45.10 98 ALA A CA 1
ATOM 595 C C . ALA A 1 80 ? 36.146 10.973 36.449 1.00 45.47 98 ALA A C 1
ATOM 596 O O . ALA A 1 80 ? 36.499 9.951 37.049 1.00 50.38 98 ALA A O 1
ATOM 598 N N . ASN A 1 81 ? 34.997 11.585 36.727 1.00 40.25 99 ASN A N 1
ATOM 599 C CA A ASN A 1 81 ? 34.204 11.132 37.863 0.45 40.86 99 ASN A CA 1
ATOM 600 C CA B ASN A 1 81 ? 34.163 11.241 37.867 0.55 41.11 99 ASN A CA 1
ATOM 601 C C . ASN A 1 81 ? 32.793 10.689 37.495 1.00 32.68 99 ASN A C 1
ATOM 602 O O . ASN A 1 81 ? 31.972 10.474 38.395 1.00 31.29 99 ASN A O 1
ATOM 611 N N . ILE A 1 82 ? 32.498 10.489 36.210 1.00 30.01 100 ILE A N 1
ATOM 612 C CA . ILE A 1 82 ? 31.153 10.091 35.805 1.00 27.77 100 ILE A CA 1
ATOM 613 C C . ILE A 1 82 ? 31.221 8.935 34.814 1.00 27.15 100 ILE A C 1
ATOM 614 O O . ILE A 1 82 ? 31.858 9.054 33.761 1.00 33.11 100 ILE A O 1
ATOM 619 N N . TRP A 1 83 ? 30.547 7.834 35.144 1.00 24.19 101 TRP A N 1
ATOM 620 C CA . TRP A 1 83 ? 30.223 6.764 34.208 1.00 26.75 101 TRP A CA 1
ATOM 621 C C . TRP A 1 83 ? 28.796 6.941 33.696 1.00 25.07 101 TRP A C 1
ATOM 622 O O . TRP A 1 83 ? 27.902 7.374 34.427 1.00 26.65 101 TRP A O 1
ATOM 633 N N . VAL A 1 84 ? 28.565 6.558 32.445 1.00 25.29 102 VAL A N 1
ATOM 634 C CA . VAL A 1 84 ? 27.251 6.725 31.831 1.00 23.00 102 VAL A CA 1
ATOM 635 C C . VAL A 1 84 ? 26.821 5.397 31.230 1.00 26.64 102 VAL A C 1
ATOM 636 O O . VAL A 1 84 ? 27.585 4.780 30.480 1.00 28.37 102 VAL A O 1
ATOM 640 N N . LEU A 1 85 ? 25.614 4.954 31.580 1.00 23.00 103 LEU A N 1
ATOM 641 C CA . LEU A 1 85 ? 24.947 3.857 30.889 1.00 23.01 103 LEU A CA 1
ATOM 642 C C . LEU A 1 85 ? 24.081 4.475 29.797 1.00 21.99 103 LEU A C 1
ATOM 643 O O . LEU A 1 85 ? 23.152 5.242 30.097 1.00 23.56 103 LEU A O 1
ATOM 648 N N . ASN A 1 86 ? 24.408 4.171 28.542 1.00 23.73 104 ASN A N 1
ATOM 649 C CA A ASN A 1 86 ? 23.721 4.706 27.372 0.47 26.32 104 ASN A CA 1
ATOM 650 C CA B ASN A 1 86 ? 23.691 4.714 27.396 0.53 26.09 104 ASN A CA 1
ATOM 651 C C . ASN A 1 86 ? 22.755 3.643 26.857 1.00 30.20 104 ASN A C 1
ATOM 652 O O . ASN A 1 86 ? 23.189 2.541 26.514 1.00 28.46 104 ASN A O 1
ATOM 661 N N . LEU A 1 87 ? 21.467 3.971 26.798 1.00 27.35 105 LEU A N 1
ATOM 662 C CA . LEU A 1 87 ? 20.441 3.122 26.203 1.00 22.61 105 LEU A CA 1
ATOM 663 C C . LEU A 1 87 ? 20.065 3.804 24.900 1.00 25.55 105 LEU A C 1
ATOM 664 O O . LEU A 1 87 ? 19.534 4.917 24.921 1.00 30.82 105 LEU A O 1
ATOM 669 N N . ARG A 1 88 ? 20.349 3.159 23.764 1.00 25.80 106 ARG A N 1
ATOM 670 C CA . ARG A 1 88 ? 20.360 3.918 22.511 1.00 31.98 106 ARG A CA 1
ATOM 671 C C . ARG A 1 88 ? 18.977 4.119 21.908 1.00 47.80 106 ARG A C 1
ATOM 672 O O . ARG A 1 88 ? 18.782 5.076 21.148 1.00 55.28 106 ARG A O 1
ATOM 680 N N . ARG A 1 89 ? 18.004 3.258 22.212 1.00 39.58 107 ARG A N 1
ATOM 681 C CA . ARG A 1 89 ? 16.683 3.42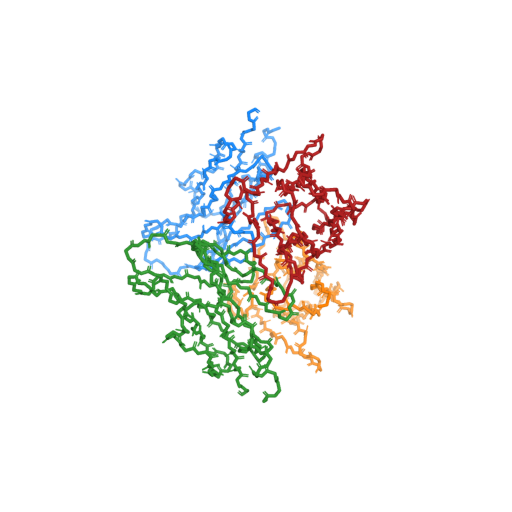2 21.580 1.00 30.06 107 ARG A CA 1
ATOM 682 C C . ARG A 1 89 ? 15.627 2.905 22.561 1.00 38.26 107 ARG A C 1
ATOM 683 O O . ARG A 1 89 ? 15.173 1.761 22.464 1.00 41.72 107 ARG A O 1
ATOM 691 N N . ALA A 1 90 ? 15.218 3.776 23.472 1.00 30.83 108 ALA A N 1
ATOM 692 C CA . ALA A 1 90 ? 14.406 3.351 24.602 1.00 29.10 108 ALA A CA 1
ATOM 693 C C . ALA A 1 90 ? 13.014 2.946 24.132 1.00 31.18 108 ALA A C 1
ATOM 694 O O . ALA A 1 90 ? 12.483 3.489 23.166 1.00 31.36 108 ALA A O 1
ATOM 696 N N . GLU A 1 91 ? 12.425 1.981 24.830 1.00 30.48 109 GLU A N 1
ATOM 697 C CA . GLU A 1 91 ? 11.047 1.584 24.583 1.00 37.95 109 GLU A CA 1
ATOM 698 C C . GLU A 1 91 ? 10.305 1.611 25.911 1.00 27.01 109 GLU A C 1
ATOM 699 O O . GLU A 1 91 ? 10.918 1.602 26.975 1.00 28.52 109 GLU A O 1
ATOM 705 N N . GLN A 1 92 ? 8.965 1.658 25.839 1.00 31.04 110 GLN A N 1
ATOM 706 C CA . GLN A 1 92 ? 8.186 1.773 27.071 1.00 30.09 110 GLN A CA 1
ATOM 707 C C . GLN A 1 92 ? 8.516 0.649 28.048 1.00 33.93 110 GLN A C 1
ATOM 708 O O . GLN A 1 92 ? 8.530 0.868 29.268 1.00 30.62 110 GLN A O 1
ATOM 714 N N . GLN A 1 93 ? 8.816 -0.545 27.527 1.00 35.55 111 GLN A N 1
ATOM 715 C CA . GLN A 1 93 ? 9.112 -1.721 28.335 1.00 33.10 111 GLN A CA 1
ATOM 716 C C . GLN A 1 93 ? 10.419 -1.603 29.109 1.00 31.26 111 GLN A C 1
ATOM 717 O O . GLN A 1 93 ? 10.655 -2.407 30.015 1.00 29.05 111 GLN A O 1
ATOM 723 N N . ASP A 1 94 ? 11.266 -0.634 28.775 1.00 29.26 112 ASP A N 1
ATOM 724 C CA . ASP A 1 94 ? 12.483 -0.370 29.529 1.00 27.23 112 ASP A CA 1
ATOM 725 C C . ASP A 1 94 ? 12.235 0.412 30.811 1.00 25.11 112 ASP A C 1
ATOM 726 O O . ASP A 1 94 ? 13.168 0.564 31.606 1.00 26.27 112 ASP A O 1
ATOM 731 N N . SER A 1 95 ? 11.022 0.926 31.026 1.00 23.12 113 SER A N 1
ATOM 732 C CA . SER A 1 95 ? 10.771 1.725 32.221 1.00 26.49 113 SER A CA 1
ATOM 733 C C . SER A 1 95 ? 11.008 0.895 33.476 1.00 23.34 113 SER A C 1
ATOM 734 O O . SER A 1 95 ? 10.688 -0.300 33.523 1.00 26.29 113 SER A O 1
ATOM 737 N N . GLY A 1 96 ? 11.560 1.530 34.498 1.00 23.52 114 GLY A N 1
ATOM 738 C CA . GLY A 1 96 ? 11.747 0.862 35.764 1.00 27.04 114 GLY A CA 1
ATOM 739 C C . GLY A 1 96 ? 13.058 1.249 36.409 1.00 25.69 114 GLY A C 1
ATOM 740 O O . GLY A 1 96 ? 13.706 2.228 36.029 1.00 22.53 114 GLY A O 1
ATOM 741 N N . CYS A 1 97 ? 13.443 0.436 37.390 1.00 21.77 115 CYS A N 1
ATOM 742 C CA . CYS A 1 97 ? 14.566 0.747 38.266 1.00 22.19 115 CYS A CA 1
ATOM 743 C C . CYS A 1 97 ? 15.865 0.151 37.743 1.00 21.34 115 CYS A C 1
ATOM 744 O O . CYS A 1 97 ? 15.900 -1.002 37.299 1.00 20.71 115 CYS A O 1
ATOM 747 N N . TYR A 1 98 ? 16.924 0.956 37.789 1.00 18.22 116 TYR A N 1
ATOM 748 C CA . TYR A 1 98 ? 18.260 0.530 37.399 1.00 17.31 116 TYR A CA 1
ATOM 749 C C . TYR A 1 98 ? 19.205 0.895 38.521 1.00 20.82 116 TYR A C 1
ATOM 750 O O . TYR A 1 98 ? 19.031 1.929 39.175 1.00 20.89 116 TYR A O 1
ATOM 759 N N . LEU A 1 99 ? 20.194 0.036 38.759 1.00 18.13 117 LEU A N 1
ATOM 760 C CA . LEU A 1 99 ? 21.146 0.253 39.840 1.00 20.23 117 LEU A CA 1
ATOM 761 C C . LEU A 1 99 ? 22.561 0.268 39.294 1.00 19.91 117 LEU A C 1
ATOM 762 O O . LEU A 1 99 ? 22.923 -0.555 38.448 1.00 19.02 117 LEU A O 1
ATOM 767 N N . CYS A 1 100 ? 23.374 1.167 39.839 1.00 18.09 118 CYS A N 1
ATOM 768 C CA . CYS A 1 100 ? 24.808 1.197 39.580 1.00 17.17 118 CYS A CA 1
ATOM 769 C C . CYS A 1 100 ? 25.490 0.830 40.888 1.00 17.65 118 CYS A C 1
ATOM 770 O O . CYS A 1 100 ? 25.286 1.519 41.893 1.00 22.07 118 CYS A O 1
ATOM 773 N N . GLU A 1 101 ? 26.206 -0.286 40.894 1.00 17.13 119 GLU A N 1
ATOM 774 C CA . GLU A 1 101 ? 26.947 -0.719 42.077 1.00 19.81 119 GLU A CA 1
ATOM 775 C C . GLU A 1 101 ? 28.432 -0.475 41.870 1.00 18.72 119 GLU A C 1
ATOM 776 O O . GLU A 1 101 ? 28.980 -0.813 40.821 1.00 17.31 119 GLU A O 1
ATOM 782 N N . ILE A 1 102 ? 29.098 0.055 42.899 1.00 18.34 120 ILE A N 1
ATOM 783 C CA . ILE A 1 102 ? 30.531 0.326 42.872 1.00 18.98 120 ILE A CA 1
ATOM 784 C C . ILE A 1 102 ? 31.223 -0.695 43.760 1.00 17.86 120 ILE A C 1
ATOM 785 O O . ILE A 1 102 ? 30.715 -1.0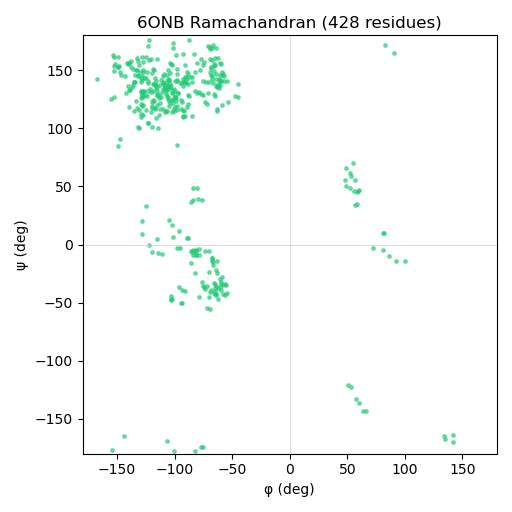29 44.838 1.00 21.10 120 ILE A O 1
ATOM 790 N N . ASN A 1 103 ? 32.379 -1.194 43.310 1.00 18.48 121 ASN A N 1
ATOM 791 C CA . ASN A 1 103 ? 33.123 -2.172 44.104 1.00 21.43 121 ASN A CA 1
ATOM 792 C C . ASN A 1 103 ? 34.008 -1.531 45.165 1.00 19.20 121 ASN A C 1
ATOM 793 O O . ASN A 1 103 ? 35.115 -2.021 45.426 1.00 21.79 121 ASN A O 1
ATOM 798 N N . ASP A 1 104 ? 33.528 -0.466 45.807 1.00 20.77 122 ASP A N 1
ATOM 799 C CA . ASP A 1 104 ? 34.277 0.246 46.839 1.00 26.31 122 ASP A CA 1
ATOM 800 C C . ASP A 1 104 ? 34.033 -0.376 48.213 1.00 23.88 122 ASP A C 1
ATOM 801 O O . ASP A 1 104 ? 33.230 -1.297 48.370 1.00 26.51 122 ASP A O 1
ATOM 806 N N . LYS A 1 105 ? 34.739 0.135 49.238 1.00 25.45 123 LYS A N 1
ATOM 807 C CA . LYS A 1 105 ? 34.695 -0.508 50.545 1.00 29.65 123 LYS A CA 1
ATOM 808 C C . LYS A 1 105 ? 33.308 -0.421 51.162 1.00 29.17 123 LYS A C 1
ATOM 809 O O . LYS A 1 105 ? 32.881 -1.338 51.874 1.00 34.87 123 LYS A O 1
ATOM 811 N N . HIS A 1 106 ? 32.587 0.659 50.898 1.00 27.11 124 HIS A N 1
ATOM 812 C CA A HIS A 1 106 ? 31.267 0.753 51.495 0.51 23.60 124 HIS A CA 1
ATOM 813 C CA B HIS A 1 106 ? 31.243 0.910 51.403 0.49 23.57 124 HIS A CA 1
ATOM 814 C C . HIS A 1 106 ? 30.176 0.180 50.600 1.00 23.20 124 HIS A C 1
ATOM 815 O O . HIS A 1 106 ? 29.009 0.180 51.009 1.00 30.11 124 HIS A O 1
ATOM 828 N N . ASN A 1 107 ? 30.555 -0.397 49.456 1.00 23.89 125 ASN A N 1
ATOM 829 C CA . ASN A 1 107 ? 29.649 -1.103 48.554 1.00 23.00 125 ASN A CA 1
ATOM 830 C C . ASN A 1 107 ? 28.509 -0.181 48.120 1.00 25.53 125 ASN A C 1
ATOM 831 O O . ASN A 1 107 ? 27.326 -0.491 48.282 1.00 23.99 125 ASN A O 1
ATOM 836 N N . THR A 1 108 ? 28.899 0.966 47.558 1.00 22.49 126 THR A N 1
ATOM 837 C CA . THR A 1 108 ? 27.949 1.999 47.147 1.00 17.83 126 THR A CA 1
ATOM 838 C C . THR A 1 108 ? 27.014 1.491 46.054 1.00 17.39 126 THR A C 1
ATOM 839 O O . THR A 1 108 ? 27.446 0.850 45.090 1.00 19.85 126 THR A O 1
ATOM 843 N N . VAL A 1 109 ? 25.724 1.798 46.209 1.00 18.78 127 VAL A N 1
ATOM 844 C CA . VAL A 1 109 ? 24.705 1.490 45.209 1.00 19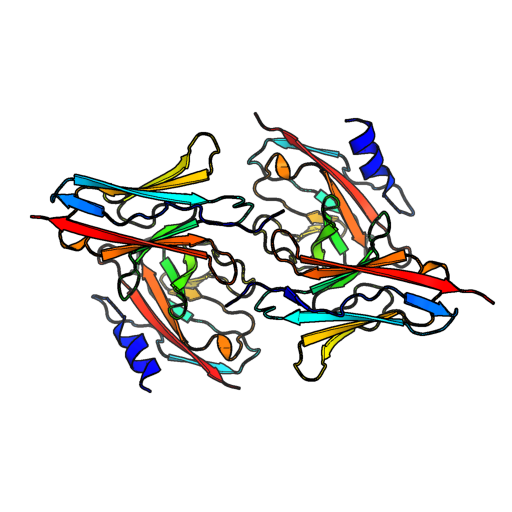.39 127 VAL A CA 1
ATOM 845 C C . VAL A 1 109 ? 23.921 2.767 44.943 1.00 17.12 127 VAL A C 1
ATOM 846 O O . VAL A 1 109 ? 23.410 3.389 45.879 1.00 21.94 127 VAL A O 1
ATOM 850 N N . TYR A 1 110 ? 23.833 3.159 43.681 1.00 18.85 128 TYR A N 1
ATOM 851 C CA . TYR A 1 110 ? 22.987 4.279 43.288 1.00 18.61 128 TYR A CA 1
ATOM 852 C C . TYR A 1 110 ? 21.811 3.722 42.500 1.00 16.47 128 TYR A C 1
ATOM 853 O O . TYR A 1 110 ? 21.982 2.786 41.708 1.00 21.51 128 TYR A O 1
ATOM 862 N N . ALA A 1 111 ? 20.627 4.272 42.742 1.00 19.14 129 ALA A N 1
ATOM 863 C CA . ALA A 1 111 ? 19.416 3.830 42.062 1.00 19.69 129 ALA A CA 1
ATOM 864 C C . ALA A 1 111 ? 18.905 4.938 41.148 1.00 21.60 129 ALA A C 1
ATOM 865 O O . ALA A 1 111 ? 18.878 6.107 41.542 1.00 21.90 129 ALA A O 1
ATOM 867 N N . VAL A 1 112 ? 18.490 4.562 39.932 1.00 19.72 130 VAL A N 1
ATOM 868 C CA . VAL A 1 112 ? 17.911 5.489 38.959 1.00 19.02 130 VAL A CA 1
ATOM 869 C C . VAL A 1 112 ? 16.600 4.894 38.458 1.00 19.38 130 VAL A C 1
ATOM 870 O O . VAL A 1 112 ? 16.556 3.719 38.073 1.00 23.48 130 VAL A O 1
ATOM 874 N N . TYR A 1 113 ? 15.548 5.709 38.435 1.00 20.75 131 TYR A N 1
ATOM 875 C CA . TYR A 1 113 ? 14.278 5.304 37.841 1.00 22.76 131 TYR A CA 1
ATOM 876 C C . TYR A 1 113 ? 14.150 5.915 36.454 1.00 24.47 131 TYR A C 1
ATOM 877 O O . TYR A 1 113 ? 14.243 7.134 36.299 1.00 25.78 131 TYR A O 1
ATOM 886 N N . LEU A 1 114 ? 13.917 5.063 35.456 1.00 20.63 132 LEU A N 1
ATOM 887 C CA . LEU A 1 114 ? 13.747 5.465 34.065 1.00 20.61 132 LEU A CA 1
ATOM 888 C C . LEU A 1 114 ? 12.275 5.339 33.680 1.00 23.79 132 LEU A C 1
ATOM 889 O O . LEU A 1 114 ? 11.662 4.291 33.898 1.00 24.48 132 LEU A O 1
ATOM 894 N N . LYS A 1 115 ? 11.702 6.407 33.133 1.00 20.85 133 LYS A N 1
ATOM 895 C CA . LYS A 1 115 ? 10.336 6.382 32.617 1.00 22.95 133 LYS A CA 1
ATOM 896 C C . LYS A 1 115 ? 10.393 6.708 31.137 1.00 28.12 133 LYS A C 1
ATOM 897 O O . LYS A 1 115 ? 10.780 7.819 30.758 1.00 31.79 133 LYS A O 1
ATOM 900 N N . VAL A 1 116 ? 9.974 5.758 30.303 1.00 26.60 134 VAL A N 1
ATOM 901 C CA . VAL A 1 116 ? 9.956 5.948 28.857 1.00 29.60 134 VAL A CA 1
ATOM 902 C C . VAL A 1 116 ? 8.519 6.172 28.429 1.00 32.19 134 VAL A C 1
ATOM 903 O O . VAL A 1 116 ? 7.667 5.298 28.621 1.00 34.69 134 VAL A O 1
ATOM 907 N N . LEU A 1 117 ? 8.249 7.336 27.842 1.00 29.76 135 LEU A N 1
ATOM 908 C CA . LEU A 1 117 ? 6.889 7.713 27.494 1.00 33.80 135 LEU A CA 1
ATOM 909 C C . LEU A 1 117 ? 6.570 7.190 26.106 1.00 43.77 135 LEU A C 1
ATOM 910 O O . LEU A 1 117 ? 7.335 7.414 25.165 1.00 41.78 135 LEU A O 1
ATOM 915 N N . GLU A 1 118 ? 5.445 6.491 25.986 1.00 39.79 136 GLU A N 1
ATOM 916 C CA . GLU A 1 118 ? 5.010 5.968 24.703 1.00 40.38 136 GLU A CA 1
ATOM 917 C C . GLU A 1 118 ? 3.914 6.874 24.173 1.00 45.70 136 GLU A C 1
ATOM 918 O O . GLU A 1 118 ? 2.848 6.964 24.800 1.00 50.31 136 GLU A O 1
ATOM 924 N N . PRO A 1 119 ? 4.136 7.598 23.063 1.00 51.59 137 PRO A N 1
ATOM 925 C CA . PRO A 1 119 ? 3.150 8.486 22.433 1.00 58.29 137 PRO A CA 1
ATOM 926 C C . PRO A 1 119 ? 1.794 7.829 22.183 1.00 66.55 137 PRO A C 1
ATOM 927 O O . PRO A 1 119 ? 1.760 6.792 21.523 1.00 75.33 137 PRO A O 1
ATOM 931 N N . GLY B 2 3 ? 22.769 -26.409 18.986 1.00 65.44 21 GLY B N 1
ATOM 932 C CA . GLY B 2 3 ? 21.634 -27.275 19.252 1.00 61.00 21 GLY B CA 1
ATOM 933 C C . GLY B 2 3 ? 20.572 -26.618 20.113 1.00 51.85 21 GLY B C 1
ATOM 934 O O . GLY B 2 3 ? 19.578 -26.089 19.616 1.00 51.87 21 GLY B O 1
ATOM 935 N N . ALA B 2 4 ? 20.786 -26.648 21.413 1.00 45.15 22 ALA B N 1
ATOM 936 C CA . ALA B 2 4 ? 19.882 -26.055 22.377 1.00 38.15 22 ALA B CA 1
ATOM 937 C C . ALA B 2 4 ? 20.443 -24.741 22.909 1.00 32.96 22 ALA B C 1
ATOM 938 O O . ALA B 2 4 ? 21.658 -24.518 22.887 1.00 34.41 22 ALA B O 1
ATOM 940 N N . PRO B 2 5 ? 19.585 -23.847 23.399 1.00 33.70 23 PRO B N 1
ATOM 941 C CA . PRO B 2 5 ? 20.071 -22.668 24.133 1.00 32.73 23 PRO B CA 1
ATOM 942 C C . PRO B 2 5 ? 20.704 -23.079 25.450 1.00 26.97 23 PRO B C 1
ATOM 943 O O . PRO B 2 5 ? 20.566 -24.234 25.879 1.00 28.21 23 PRO B O 1
ATOM 947 N N . PRO B 2 6 ? 21.385 -22.159 26.125 1.00 24.86 24 PRO B N 1
ATOM 948 C CA . PRO B 2 6 ? 21.973 -22.491 27.429 1.00 23.94 24 PRO B CA 1
ATOM 949 C C . PRO B 2 6 ? 20.917 -22.982 28.406 1.00 24.49 24 PRO B C 1
ATOM 950 O O . PRO B 2 6 ? 19.799 -22.462 28.452 1.00 26.32 24 PRO B O 1
ATOM 954 N N . THR B 2 7 ? 21.278 -23.990 29.203 1.00 24.86 25 THR B N 1
ATOM 955 C CA . THR B 2 7 ? 20.410 -24.472 30.268 1.00 25.28 25 THR B CA 1
ATOM 956 C C . THR B 2 7 ? 21.225 -24.622 31.543 1.00 27.98 25 THR B C 1
ATOM 957 O O . THR B 2 7 ? 22.431 -24.876 31.501 1.00 28.41 25 THR B O 1
ATOM 961 N N . ILE B 2 8 ? 20.556 -24.449 32.677 1.00 24.31 26 ILE B N 1
ATOM 962 C CA . ILE B 2 8 ? 21.158 -24.722 33.977 1.00 22.84 26 ILE B CA 1
ATOM 963 C C . ILE B 2 8 ? 20.683 -26.102 34.405 1.00 26.69 26 ILE B C 1
ATOM 964 O O . ILE B 2 8 ? 19.474 -26.373 34.453 1.00 28.02 26 ILE B O 1
ATOM 969 N N . GLN B 2 9 ? 21.631 -26.991 34.678 1.00 24.63 27 GLN B N 1
ATOM 970 C CA . GLN B 2 9 ? 21.334 -28.400 34.884 1.00 26.37 27 GLN B CA 1
ATOM 971 C C . GLN B 2 9 ? 21.251 -28.708 36.374 1.00 29.48 27 GLN B C 1
ATOM 972 O O . GLN B 2 9 ? 22.016 -28.164 37.169 1.00 27.30 27 GLN B O 1
ATOM 978 N N . GLN B 2 10 ? 20.305 -29.569 36.743 1.00 31.65 28 GLN B N 1
ATOM 979 C CA . GLN B 2 10 ? 20.250 -30.061 38.115 1.00 32.22 28 GLN B CA 1
ATOM 980 C C . GLN B 2 10 ? 21.506 -30.871 38.427 1.00 32.84 28 GLN B C 1
ATOM 981 O O . GLN B 2 10 ? 21.990 -31.617 37.564 1.00 34.04 28 GLN B O 1
ATOM 987 N N . PRO B 2 11 ? 22.053 -30.773 39.656 1.00 30.37 29 PRO B N 1
ATOM 988 C CA . PRO B 2 11 ? 21.609 -29.903 40.754 1.00 26.16 29 PRO B CA 1
ATOM 989 C C . PRO B 2 11 ? 22.407 -28.623 40.859 1.00 28.08 29 PRO B C 1
ATOM 990 O O . PRO B 2 11 ? 23.597 -28.681 41.141 1.00 28.38 29 PRO B O 1
ATOM 994 N N . SER B 2 12 ? 21.767 -27.482 40.641 1.00 27.31 30 SER B N 1
ATOM 995 C CA . SER B 2 12 ? 22.452 -26.201 40.698 1.00 22.07 30 SER B CA 1
ATOM 996 C C . SER B 2 12 ? 21.851 -25.338 41.790 1.00 24.09 30 SER B C 1
ATOM 997 O O . SER B 2 12 ? 20.665 -25.441 42.098 1.00 23.30 30 SER B O 1
ATOM 1000 N N . MET B 2 13 ? 22.690 -24.467 42.355 1.00 19.18 31 MET B N 1
ATOM 1001 C CA . MET B 2 13 ? 22.270 -23.471 43.338 1.00 21.11 31 MET B CA 1
ATOM 1002 C C . MET B 2 13 ? 21.407 -24.107 44.425 1.00 24.55 31 MET B C 1
ATOM 1003 O O . MET B 2 13 ? 20.281 -23.684 44.698 1.00 22.95 31 MET B O 1
ATOM 1008 N N . SER B 2 14 ? 21.962 -25.142 45.056 1.00 19.68 32 SER B N 1
ATOM 1009 C CA . SER B 2 14 ? 21.248 -25.890 46.085 1.00 21.32 32 SER B CA 1
ATOM 1010 C C . SER B 2 14 ? 21.104 -25.039 47.344 1.00 26.48 32 SER B C 1
ATOM 1011 O O . SER B 2 14 ? 22.080 -24.452 47.823 1.00 28.36 32 SER B O 1
ATOM 1014 N N . SER B 2 15 ? 19.885 -24.957 47.875 1.00 20.84 33 SER B N 1
ATOM 1015 C CA . SER B 2 15 ? 19.686 -24.232 49.123 1.00 20.65 33 SER B CA 1
ATOM 1016 C C . SER B 2 15 ? 20.364 -24.990 50.251 1.00 20.63 33 SER B C 1
ATOM 1017 O O . SER B 2 15 ? 20.387 -26.220 50.262 1.00 22.04 33 SER B O 1
ATOM 1020 N N . ALA B 2 16 ? 20.898 -24.246 51.221 1.00 20.30 34 ALA B N 1
ATOM 1021 C CA . ALA B 2 16 ? 21.727 -24.875 52.238 1.00 20.27 34 ALA B CA 1
ATOM 1022 C C . ALA B 2 16 ? 21.600 -24.139 53.562 1.00 21.62 34 ALA B C 1
ATOM 1023 O O . ALA B 2 16 ? 21.313 -22.936 53.599 1.00 22.37 34 ALA B O 1
ATOM 1025 N N . VAL B 2 17 ? 21.822 -24.867 54.656 1.00 21.21 35 VAL B N 1
ATOM 1026 C CA . VAL B 2 17 ? 22.131 -24.247 55.940 1.00 21.92 35 VAL B CA 1
ATOM 1027 C C . VAL B 2 17 ? 23.564 -24.612 56.289 1.00 21.86 35 VAL B C 1
ATOM 1028 O O . VAL B 2 17 ? 23.947 -25.789 56.268 1.00 22.44 35 VAL B O 1
ATOM 1032 N N . ALA B 2 18 ? 24.354 -23.591 56.568 1.00 22.44 36 ALA B N 1
ATOM 1033 C CA . ALA B 2 18 ? 25.749 -23.737 56.938 1.00 22.25 36 ALA B CA 1
ATOM 1034 C C . ALA B 2 18 ? 25.947 -23.254 58.360 1.00 23.85 36 ALA B C 1
ATOM 1035 O O . ALA B 2 18 ? 25.136 -22.501 58.912 1.00 24.88 36 ALA B O 1
ATOM 1037 N N . LEU B 2 19 ? 27.046 -23.707 58.946 1.00 24.70 37 LEU B N 1
ATOM 1038 C CA . LEU B 2 19 ? 27.462 -23.255 60.261 1.00 25.94 37 LEU B CA 1
ATOM 1039 C C . LEU B 2 19 ? 28.367 -22.036 60.135 1.00 26.01 37 LEU B C 1
ATOM 1040 O O . LEU B 2 19 ? 29.156 -21.931 59.191 1.00 24.77 37 LEU B O 1
ATOM 1045 N N . LEU B 2 20 ? 28.237 -21.118 61.089 1.00 25.20 38 LEU B N 1
ATOM 1046 C CA . LEU B 2 20 ? 29.095 -19.942 61.151 1.00 27.98 38 LEU B CA 1
ATOM 1047 C C . LEU B 2 20 ? 30.546 -20.335 60.926 1.00 27.42 38 LEU B C 1
ATOM 1048 O O . LEU B 2 20 ? 31.052 -21.257 61.568 1.00 29.78 38 LEU B O 1
ATOM 1053 N N . GLY B 2 21 ? 31.197 -19.664 59.972 1.00 27.64 39 GLY B N 1
ATOM 1054 C CA . GLY B 2 21 ? 32.603 -19.884 59.714 1.00 28.28 39 GLY B CA 1
ATOM 1055 C C . GLY B 2 21 ? 32.923 -20.925 58.662 1.00 28.87 39 GLY B C 1
ATOM 1056 O O . GLY B 2 21 ? 34.071 -20.972 58.201 1.00 29.17 39 GLY B O 1
ATOM 1057 N N . GLN B 2 22 ? 31.960 -21.751 58.257 1.00 24.80 40 GLN B N 1
ATOM 1058 C CA . GLN B 2 22 ? 32.214 -22.689 57.171 1.00 23.54 40 GLN B CA 1
ATOM 1059 C C . GLN B 2 22 ? 32.372 -21.951 55.849 1.00 23.66 40 GLN B C 1
ATOM 1060 O O . GLN B 2 22 ? 31.920 -20.815 55.680 1.00 24.36 40 GLN B O 1
ATOM 1066 N N . ASP B 2 23 ? 33.002 -22.625 54.888 1.00 22.36 41 ASP B N 1
ATOM 1067 C CA . ASP B 2 23 ? 32.973 -22.168 53.506 1.00 21.52 41 ASP B CA 1
ATOM 1068 C C . ASP B 2 23 ? 31.804 -22.860 52.830 1.00 23.61 41 ASP B C 1
ATOM 1069 O O . ASP B 2 23 ? 31.526 -24.030 53.113 1.00 26.37 41 ASP B O 1
ATOM 1074 N N . VAL B 2 24 ? 31.115 -22.134 51.950 1.00 21.29 42 VAL B N 1
ATOM 1075 C CA . VAL B 2 24 ? 29.923 -22.640 51.278 1.00 20.70 42 VAL B CA 1
ATOM 1076 C C . VAL B 2 24 ? 30.109 -22.503 49.775 1.00 15.99 42 VAL B C 1
ATOM 1077 O O . VAL B 2 24 ? 30.400 -21.409 49.283 1.00 21.86 42 VAL B O 1
ATOM 1081 N N . ASP B 2 25 ? 29.882 -23.599 49.043 1.00 20.33 43 ASP B N 1
ATOM 1082 C CA . ASP B 2 25 ? 29.933 -23.603 47.582 1.00 22.98 43 ASP B CA 1
ATOM 1083 C C . ASP B 2 25 ? 28.526 -23.536 47.003 1.00 24.78 43 ASP B C 1
ATOM 1084 O O . ASP B 2 25 ? 27.642 -24.290 47.423 1.00 22.95 43 ASP B O 1
ATOM 1089 N N . PHE B 2 26 ? 28.338 -22.669 46.014 1.00 18.49 44 PHE B N 1
ATOM 1090 C CA . PHE B 2 26 ? 27.175 -22.696 45.139 1.00 18.91 44 PHE B CA 1
ATOM 1091 C C . PHE B 2 26 ? 27.650 -23.095 43.754 1.00 22.99 44 PHE B C 1
ATOM 1092 O O . PHE B 2 26 ? 28.579 -22.481 43.214 1.00 19.16 44 PHE B O 1
ATOM 1100 N N . THR B 2 27 ? 27.028 -24.127 43.181 1.00 21.53 45 THR B N 1
ATOM 1101 C CA . THR B 2 27 ? 27.478 -24.674 41.912 1.00 19.21 45 THR B CA 1
ATOM 1102 C C . THR B 2 27 ? 26.395 -24.409 40.882 1.00 22.11 45 THR B C 1
ATOM 1103 O O . THR B 2 27 ? 25.219 -24.707 41.127 1.00 23.97 45 THR B O 1
ATOM 1107 N N . CYS B 2 28 ? 26.790 -23.835 39.750 1.00 18.15 46 CYS B N 1
ATOM 1108 C CA . CYS B 2 28 ? 25.895 -23.574 38.624 1.00 18.74 46 CYS B CA 1
ATOM 1109 C C . CYS B 2 28 ? 26.390 -24.410 37.453 1.00 22.01 46 CYS B C 1
ATOM 1110 O O . CYS B 2 28 ? 27.448 -24.119 36.884 1.00 24.49 46 CYS B O 1
ATOM 1113 N N . ILE B 2 29 ? 25.643 -25.459 37.090 1.00 20.69 47 ILE B N 1
ATOM 1114 C CA . ILE B 2 29 ? 26.047 -26.352 36.011 1.00 22.50 47 ILE B CA 1
ATOM 1115 C C . ILE B 2 29 ? 25.378 -25.869 34.733 1.00 24.60 47 ILE B C 1
ATOM 1116 O O . ILE B 2 29 ? 24.145 -25.837 34.645 1.00 23.49 47 ILE B O 1
ATOM 1121 N N . VAL B 2 30 ? 26.177 -25.459 33.753 1.00 21.35 48 VAL B N 1
ATOM 1122 C CA . VAL B 2 30 ? 25.640 -24.774 32.580 1.00 22.16 48 VAL B CA 1
ATOM 1123 C C . VAL B 2 30 ? 25.981 -25.595 31.355 1.00 24.35 48 VAL B C 1
ATOM 1124 O O . VAL B 2 30 ? 27.159 -25.848 31.078 1.00 26.42 48 VAL B O 1
ATOM 1128 N N . ASN B 2 31 ? 24.963 -25.982 30.610 1.00 23.50 49 ASN B N 1
ATOM 1129 C CA . ASN B 2 31 ? 25.171 -26.704 29.372 1.00 28.63 49 ASN B CA 1
ATOM 1130 C C . ASN B 2 31 ? 24.879 -25.778 28.208 1.00 24.09 49 ASN B C 1
ATOM 1131 O O . ASN B 2 31 ? 24.014 -24.899 28.299 1.00 25.57 49 ASN B O 1
ATOM 1136 N N . ASP B 2 32 ? 25.633 -25.975 27.123 1.00 23.81 50 ASP B N 1
ATOM 1137 C CA . ASP B 2 32 ? 25.468 -25.203 25.887 1.00 22.49 50 ASP B CA 1
ATOM 1138 C C . ASP B 2 32 ? 25.579 -23.701 26.139 1.00 20.66 50 ASP B C 1
ATOM 1139 O O . ASP B 2 32 ? 24.789 -22.899 25.632 1.00 23.27 50 ASP B O 1
ATOM 1144 N N . LEU B 2 33 ? 26.596 -23.315 26.914 1.00 22.90 51 LEU B N 1
ATOM 1145 C CA . LEU B 2 33 ? 26.795 -21.897 27.204 1.00 22.16 51 LEU B CA 1
ATOM 1146 C C . LEU B 2 33 ? 27.126 -21.111 25.942 1.00 23.39 51 LEU B C 1
ATOM 1147 O O . LEU B 2 33 ? 26.704 -19.960 25.795 1.00 21.44 51 LEU B O 1
ATOM 1152 N N . GLY B 2 34 ? 27.876 -21.712 25.019 1.00 22.49 52 GLY B N 1
ATOM 1153 C CA . GLY B 2 34 ? 28.236 -21.005 23.795 1.00 23.91 52 GLY B CA 1
ATOM 1154 C C . GLY B 2 34 ? 28.969 -19.711 24.101 1.00 24.60 52 GLY B C 1
ATOM 1155 O O . GLY B 2 34 ? 29.896 -19.680 24.925 1.00 24.55 52 GLY B O 1
ATOM 1156 N N . SER B 2 35 ? 28.552 -18.618 23.454 1.00 21.95 53 SER B N 1
ATOM 1157 C CA . SER B 2 35 ? 29.167 -17.311 23.690 1.00 19.97 53 SER B CA 1
ATOM 1158 C C . SER B 2 35 ? 28.506 -16.524 24.822 1.00 22.88 53 SER B C 1
ATOM 1159 O O . SER B 2 35 ? 28.893 -15.369 25.064 1.00 21.80 53 SER B O 1
ATOM 1162 N N . HIS B 2 36 ? 27.552 -17.129 25.529 1.00 20.79 54 HIS B N 1
ATOM 1163 C CA . HIS B 2 36 ? 26.910 -16.491 26.667 1.00 19.74 54 HIS B CA 1
ATOM 1164 C C . HIS B 2 36 ? 27.868 -16.390 27.853 1.00 20.23 54 HIS B C 1
ATOM 1165 O O . HIS B 2 36 ? 28.964 -16.978 27.875 1.00 21.60 54 HIS B O 1
ATOM 1172 N N . MET B 2 37 ? 27.429 -15.642 28.866 1.00 17.34 55 MET B N 1
ATOM 1173 C CA . MET B 2 37 ? 28.227 -15.485 30.085 1.00 18.32 55 MET B CA 1
ATOM 1174 C C . MET B 2 37 ? 27.377 -15.694 31.328 1.00 21.12 55 MET B C 1
ATOM 1175 O O . MET B 2 37 ? 26.154 -15.562 31.305 1.00 17.36 55 MET B O 1
ATOM 1180 N N . VAL B 2 38 ? 28.062 -15.978 32.444 1.00 16.42 56 VAL B N 1
ATOM 1181 C CA . VAL B 2 38 ? 27.441 -16.349 33.708 1.00 17.81 56 VAL B CA 1
ATOM 1182 C C . VAL B 2 38 ? 27.789 -15.289 34.737 1.00 18.84 56 VAL B C 1
ATOM 1183 O O . VAL B 2 38 ? 28.953 -14.876 34.828 1.00 20.47 56 VAL B O 1
ATOM 1187 N N . ALA B 2 39 ? 26.810 -14.893 35.541 1.00 18.05 57 ALA B N 1
ATOM 1188 C CA . ALA B 2 39 ? 27.073 -14.015 36.685 1.00 17.47 57 ALA B CA 1
ATOM 1189 C C . ALA B 2 39 ? 26.477 -14.614 37.951 1.00 20.96 57 ALA B C 1
ATOM 1190 O O . ALA B 2 39 ? 25.421 -15.245 37.922 1.00 18.84 57 ALA B O 1
ATOM 1192 N N . PHE B 2 40 ? 27.158 -14.415 39.082 1.00 17.80 58 PHE B N 1
ATOM 1193 C CA . PHE B 2 40 ? 26.599 -14.751 40.383 1.00 16.76 58 PHE B CA 1
ATOM 1194 C C . PHE B 2 40 ? 26.231 -13.472 41.124 1.00 17.02 58 PHE B C 1
ATOM 1195 O O . PHE B 2 40 ? 27.018 -12.522 41.152 1.00 19.29 58 PHE B O 1
ATOM 1203 N N . VAL B 2 41 ? 25.035 -13.450 41.717 1.00 16.47 59 VAL B N 1
ATOM 1204 C CA . VAL B 2 41 ? 24.494 -12.271 42.376 1.00 17.51 59 VAL B CA 1
ATOM 1205 C C . VAL B 2 41 ? 23.908 -12.683 43.720 1.00 20.61 59 VAL B C 1
ATOM 1206 O O . VAL B 2 41 ? 23.368 -13.784 43.874 1.00 22.14 59 VAL B O 1
ATOM 1210 N N . LYS B 2 42 ? 24.025 -11.792 44.705 1.00 19.70 60 LYS B N 1
ATOM 1211 C CA . LYS B 2 42 ? 23.294 -11.929 45.963 1.00 24.76 60 LYS B CA 1
ATOM 1212 C C . LYS B 2 42 ? 21.973 -11.189 45.800 1.00 24.13 60 LYS B C 1
ATOM 1213 O O . LYS B 2 42 ? 21.948 -9.955 45.703 1.00 27.50 60 LYS B O 1
ATOM 1219 N N . ALA B 2 43 ? 20.875 -11.941 45.748 1.00 23.47 61 ALA B N 1
ATOM 1220 C CA . ALA B 2 43 ? 19.567 -11.361 45.462 1.00 28.70 61 ALA B CA 1
ATOM 1221 C C . ALA B 2 43 ? 18.935 -10.707 46.689 1.00 29.05 61 ALA B C 1
ATOM 1222 O O . ALA B 2 43 ? 17.765 -10.954 47.005 1.00 31.69 61 ALA B O 1
ATOM 1224 N N . ASP B 2 44 ? 19.695 -9.872 47.395 1.00 27.22 62 ASP B N 1
AT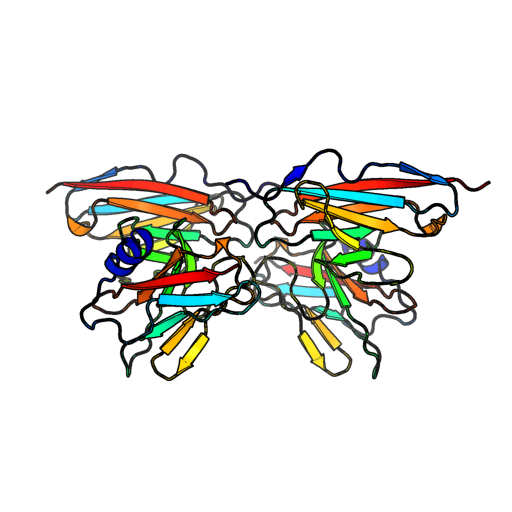OM 1225 C CA . ASP B 2 44 ? 19.136 -9.000 48.417 1.00 30.89 62 ASP B CA 1
ATOM 1226 C C . ASP B 2 44 ? 18.412 -7.847 47.722 1.00 30.35 62 ASP B C 1
ATOM 1227 O O . ASP B 2 44 ? 18.278 -7.820 46.494 1.00 28.61 62 ASP B O 1
ATOM 1232 N N . SER B 2 45 ? 17.940 -6.879 48.503 1.00 29.59 63 SER B N 1
ATOM 1233 C CA . SER B 2 45 ? 17.385 -5.633 47.972 1.00 30.16 63 SER B CA 1
ATOM 1234 C C . SER B 2 45 ? 18.156 -4.465 48.573 1.00 29.82 63 SER B C 1
ATOM 1235 O O . SER B 2 45 ? 17.956 -4.129 49.753 1.00 33.62 63 SER B O 1
ATOM 1238 N N . PRO B 2 46 ? 19.050 -3.811 47.814 1.00 27.24 64 PRO B N 1
ATOM 1239 C CA . PRO B 2 46 ? 19.332 -4.080 46.396 1.00 26.99 64 PRO B CA 1
ATOM 1240 C C . PRO B 2 46 ? 20.149 -5.346 46.150 1.00 24.45 64 PRO B C 1
ATOM 1241 O O . PRO B 2 46 ? 20.864 -5.801 47.045 1.00 24.55 64 PRO B O 1
ATOM 1245 N N . PRO B 2 47 ? 20.047 -5.910 44.948 1.00 24.33 65 PRO B N 1
ATOM 1246 C CA . PRO B 2 47 ? 20.880 -7.062 44.611 1.00 23.22 65 PRO B CA 1
ATOM 1247 C C . PRO B 2 47 ? 22.328 -6.631 44.498 1.00 25.09 65 PRO B C 1
ATOM 1248 O O . PRO B 2 47 ? 22.630 -5.469 44.188 1.00 26.56 65 PRO B O 1
ATOM 1252 N N . ARG B 2 48 ? 23.221 -7.572 44.778 1.00 23.89 66 ARG B N 1
ATOM 1253 C CA . ARG B 2 48 ? 24.655 -7.313 44.828 1.00 22.45 66 ARG B CA 1
ATOM 1254 C C . ARG B 2 48 ? 25.395 -8.248 43.877 1.00 25.99 66 ARG B C 1
ATOM 1255 O O . ARG B 2 48 ? 25.262 -9.470 43.971 1.00 27.19 66 ARG B O 1
ATOM 1263 N N . LEU B 2 49 ? 26.223 -7.682 43.011 1.00 19.53 67 LEU B N 1
ATOM 1264 C CA . LEU B 2 49 ? 27.000 -8.497 42.082 1.00 16.28 67 LEU B CA 1
ATOM 1265 C C . LEU B 2 49 ? 28.175 -9.133 42.793 1.00 20.18 67 LEU B C 1
ATOM 1266 O O . LEU B 2 49 ? 28.944 -8.433 43.452 1.00 21.28 67 LEU B O 1
ATOM 1271 N N . LEU B 2 50 ? 28.330 -10.446 42.633 1.00 17.47 68 LEU B N 1
ATOM 1272 C CA . LEU B 2 50 ? 29.451 -11.172 43.229 1.00 16.86 68 LEU B CA 1
ATOM 1273 C C . LEU B 2 50 ? 30.519 -11.501 42.197 1.00 20.27 68 LEU B C 1
ATOM 1274 O O . LEU B 2 50 ? 31.704 -11.254 42.427 1.00 18.62 68 LEU B O 1
ATOM 1279 N N . SER B 2 51 ? 30.121 -12.038 41.039 1.00 18.06 69 SER B N 1
ATOM 1280 C CA . SER B 2 51 ? 31.093 -12.353 39.997 1.00 17.15 69 SER B CA 1
ATOM 1281 C C . SER B 2 51 ? 30.414 -12.192 38.648 1.00 22.89 69 SER B C 1
ATOM 1282 O O . SER B 2 51 ? 29.193 -12.353 38.539 1.00 19.24 69 SER B O 1
ATOM 1285 N N . PHE B 2 52 ? 31.214 -11.877 37.624 1.00 15.99 70 PHE B N 1
ATOM 1286 C CA . PHE B 2 52 ? 30.698 -11.820 36.247 1.00 17.09 70 PHE B CA 1
ATOM 1287 C C . PHE B 2 52 ? 31.716 -12.447 35.303 1.00 17.94 70 PHE B C 1
ATOM 1288 O O . PHE B 2 52 ? 32.904 -12.123 35.370 1.00 18.15 70 PHE B O 1
ATOM 1296 N N . ASP B 2 53 ? 31.253 -13.330 34.410 1.00 15.94 71 ASP B N 1
ATOM 1297 C CA . ASP B 2 53 ? 32.141 -14.137 33.571 1.00 17.16 71 ASP B CA 1
ATOM 1298 C C . ASP B 2 53 ? 33.184 -14.807 34.466 1.00 24.66 71 ASP B C 1
ATOM 1299 O O . ASP B 2 53 ? 32.804 -15.553 35.368 1.00 21.28 71 ASP B O 1
ATOM 1304 N N . GLU B 2 54 ? 34.482 -14.572 34.266 1.00 18.58 72 GLU B N 1
ATOM 1305 C CA . GLU B 2 54 ? 35.461 -15.261 35.110 1.00 18.75 72 GLU B CA 1
ATOM 1306 C C . GLU B 2 54 ? 36.039 -14.370 36.206 1.00 25.19 72 GLU B C 1
ATOM 1307 O O . GLU B 2 54 ? 37.063 -14.723 36.819 1.00 24.08 72 GLU B O 1
ATOM 1313 N N . LYS B 2 55 ? 35.392 -13.255 36.507 1.00 18.04 73 LYS B N 1
ATOM 1314 C CA . LYS B 2 55 ? 35.933 -12.271 37.444 1.00 17.45 73 LYS B CA 1
ATOM 1315 C C . LYS B 2 55 ? 35.065 -12.110 38.683 1.00 21.52 73 LYS B C 1
ATOM 1316 O O . LYS B 2 55 ? 33.846 -11.939 38.585 1.00 19.33 73 LYS B O 1
ATOM 1322 N N . VAL B 2 56 ? 35.712 -12.082 39.844 1.00 17.74 74 VAL B N 1
ATOM 1323 C CA . VAL B 2 56 ? 35.044 -11.700 41.082 1.00 14.47 74 VAL B CA 1
ATOM 1324 C C . VAL B 2 56 ? 35.011 -10.180 41.163 1.00 18.93 74 VAL B C 1
ATOM 1325 O O . VAL B 2 56 ? 36.021 -9.513 40.904 1.00 20.75 74 VAL B O 1
ATOM 1329 N N . PHE B 2 57 ? 33.838 -9.627 41.472 1.00 17.23 75 PHE B N 1
ATOM 1330 C CA . PHE B 2 57 ? 33.645 -8.178 41.489 1.00 15.26 75 PHE B CA 1
ATOM 1331 C C . PHE B 2 57 ? 33.991 -7.552 42.828 1.00 24.86 75 PHE B C 1
ATOM 1332 O O . PHE B 2 57 ? 34.569 -6.469 42.871 1.00 24.39 75 PHE B O 1
ATOM 1340 N N A ARG B 2 58 ? 33.724 -8.170 43.965 0.50 25.09 76 ARG B N 1
ATOM 1341 N N B ARG B 2 58 ? 33.548 -8.256 43.871 0.50 23.52 76 ARG B N 1
ATOM 1342 C CA A ARG B 2 58 ? 34.162 -7.499 45.186 0.50 26.38 76 ARG B CA 1
ATOM 1343 C CA B ARG B 2 58 ? 33.339 -7.769 45.226 0.50 27.16 76 ARG B CA 1
ATOM 1344 C C A ARG B 2 58 ? 34.660 -8.508 46.206 0.50 19.22 76 ARG B C 1
ATOM 1345 C C B ARG B 2 58 ? 34.375 -8.405 46.133 0.50 20.98 76 ARG B C 1
ATOM 1346 O O A ARG B 2 58 ? 34.329 -9.690 46.150 0.50 21.01 76 ARG B O 1
ATOM 1347 O O B ARG B 2 58 ? 34.405 -9.629 46.272 0.50 20.48 76 ARG B O 1
ATOM 1362 N N A ARG B 2 59 ? 35.450 -8.005 47.159 0.50 18.91 77 ARG B N 1
ATOM 1363 N N B ARG B 2 59 ? 35.205 -7.571 46.754 0.50 18.56 77 ARG B N 1
ATOM 1364 C CA A ARG B 2 59 ? 35.878 -8.761 48.339 0.50 19.65 77 ARG B CA 1
ATOM 1365 C CA B ARG B 2 59 ? 36.261 -8.014 47.654 0.50 17.44 77 ARG B CA 1
ATOM 1366 C C A ARG B 2 59 ? 36.628 -10.030 47.922 0.50 18.91 77 ARG B C 1
ATOM 1367 C C B ARG B 2 59 ? 37.216 -8.955 46.927 0.50 19.19 77 ARG B C 1
ATOM 1368 O O A ARG B 2 59 ? 36.206 -11.166 48.148 0.50 19.36 77 ARG B O 1
ATOM 1369 O O B ARG B 2 59 ? 37.071 -9.213 45.732 0.50 17.86 77 ARG B O 1
ATOM 1384 N N A ARG B 2 60 ? 37.778 -9.784 47.302 0.50 29.75 78 ARG B N 1
ATOM 1385 N N B ARG B 2 60 ? 38.250 -9.422 47.587 0.50 23.12 78 ARG B N 1
ATOM 1386 C CA A ARG B 2 60 ? 38.546 -10.861 46.689 0.50 31.18 78 ARG B CA 1
ATOM 1387 C CA B ARG B 2 60 ? 39.068 -10.382 46.870 0.50 31.94 78 ARG B CA 1
ATOM 1388 C C A ARG B 2 60 ? 38.889 -11.967 47.678 0.50 25.95 78 ARG B C 1
ATOM 1389 C C B ARG B 2 60 ? 39.458 -11.584 47.692 0.50 25.57 78 ARG B C 1
ATOM 1390 O O A ARG B 2 60 ? 39.036 -13.131 47.283 0.50 16.07 78 ARG B O 1
ATOM 1391 O O B ARG B 2 60 ? 40.143 -12.462 47.160 0.50 19.97 78 ARG B O 1
ATOM 1406 N N . ASN B 2 61 ? 39.049 -11.648 48.955 1.00 18.56 79 ASN B N 1
ATOM 1407 C CA . ASN B 2 61 ? 39.357 -12.748 49.845 1.00 18.76 79 ASN B CA 1
ATOM 1408 C C . ASN B 2 61 ? 38.100 -13.396 50.389 1.00 22.90 79 ASN B C 1
ATOM 1409 O O . ASN B 2 61 ? 38.187 -14.376 51.128 1.00 28.78 79 ASN B O 1
ATOM 1414 N N . LYS B 2 62 ? 36.93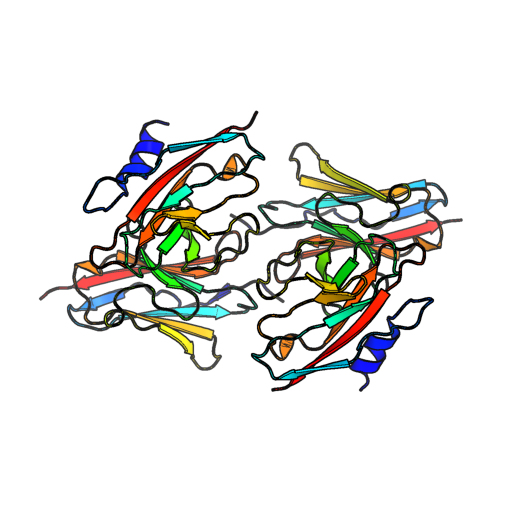6 -12.890 50.025 1.00 19.18 80 LYS B N 1
ATOM 1415 C CA . LYS B 2 62 ? 35.696 -13.445 50.542 1.00 18.54 80 LYS B CA 1
ATOM 1416 C C . LYS B 2 62 ? 35.076 -14.461 49.599 1.00 18.79 80 LYS B C 1
ATOM 1417 O O . LYS B 2 62 ? 34.497 -15.447 50.062 1.00 18.26 80 LYS B O 1
ATOM 1423 N N . TYR B 2 63 ? 35.180 -14.234 48.296 1.00 20.65 81 TYR B N 1
ATOM 1424 C CA . TYR B 2 63 ? 34.611 -15.138 47.316 1.00 21.12 81 TYR B CA 1
ATOM 1425 C C . TYR B 2 63 ? 35.699 -15.696 46.423 1.00 20.88 81 TYR B C 1
ATOM 1426 O O . TYR B 2 63 ? 36.701 -15.033 46.128 1.00 23.12 81 TYR B O 1
ATOM 1435 N N . GLU B 2 64 ? 35.479 -16.927 45.994 1.00 19.87 82 GLU B N 1
ATOM 1436 C CA A GLU B 2 64 ? 36.312 -17.581 44.999 0.54 20.08 82 GLU B CA 1
ATOM 1437 C CA B GLU B 2 64 ? 36.312 -17.579 44.998 0.46 20.24 82 GLU B CA 1
ATOM 1438 C C . GLU B 2 64 ? 35.417 -18.086 43.882 1.00 22.78 82 GLU B C 1
ATOM 1439 O O . GLU B 2 64 ? 34.388 -18.712 44.155 1.00 22.59 82 GLU B O 1
ATOM 1447 N N . LEU B 2 65 ? 35.809 -17.829 42.638 1.00 19.91 83 LEU B N 1
ATOM 1448 C CA . LEU B 2 65 ? 35.085 -18.341 41.481 1.00 20.21 83 LEU B CA 1
ATOM 1449 C C . LEU B 2 65 ? 35.968 -19.322 40.717 1.00 20.38 83 LEU B C 1
ATOM 1450 O O . LEU B 2 65 ? 37.129 -19.018 40.404 1.00 21.82 83 LEU B O 1
ATOM 1455 N N . LYS B 2 66 ? 35.415 -20.496 40.434 1.00 21.57 84 LYS B N 1
ATOM 1456 C CA . LYS B 2 66 ? 36.070 -21.538 39.651 1.00 24.54 84 LYS B CA 1
ATOM 1457 C C . LYS B 2 66 ? 35.202 -21.801 38.431 1.00 23.93 84 LYS B C 1
ATOM 1458 O O . LYS B 2 66 ? 34.184 -22.507 38.535 1.00 25.91 84 LYS B O 1
ATOM 1464 N N . PRO B 2 67 ? 35.556 -21.270 37.268 1.00 26.15 85 PRO B N 1
ATOM 1465 C CA . PRO B 2 67 ? 34.757 -21.526 36.064 1.00 25.88 85 PRO B CA 1
ATOM 1466 C C . PRO B 2 67 ? 35.086 -22.853 35.390 1.00 29.32 85 PRO B C 1
ATOM 1467 O O . PRO B 2 67 ? 36.227 -23.327 35.395 1.00 31.22 85 PRO B O 1
ATOM 1471 N N . ARG B 2 68 ? 34.052 -23.435 34.775 1.00 27.13 86 ARG B N 1
ATOM 1472 C CA . ARG B 2 68 ? 34.176 -24.574 33.850 1.00 32.30 86 ARG B CA 1
ATOM 1473 C C . ARG B 2 68 ? 34.971 -25.734 34.452 1.00 36.05 86 ARG B C 1
ATOM 1474 O O . ARG B 2 68 ? 35.890 -26.280 33.830 1.00 36.52 86 ARG B O 1
ATOM 1482 N N . ILE B 2 69 ? 34.616 -26.117 35.678 1.00 32.50 87 ILE B N 1
ATOM 1483 C CA . ILE B 2 69 ? 35.264 -27.280 36.276 1.00 36.69 87 ILE B CA 1
ATOM 1484 C C . ILE B 2 69 ? 34.290 -28.450 36.292 1.00 37.14 87 ILE B C 1
ATOM 1485 O O . ILE B 2 69 ? 33.247 -28.423 35.624 1.00 34.99 87 ILE B O 1
ATOM 1490 N N . GLY B 2 70 ? 34.642 -29.510 37.007 1.00 39.72 88 GLY B N 1
ATOM 1491 C CA . GLY B 2 70 ? 33.894 -30.747 36.933 1.00 44.66 88 GLY B CA 1
ATOM 1492 C C . GLY B 2 70 ? 34.300 -31.596 35.739 1.00 52.80 88 GLY B C 1
ATOM 1493 O O . GLY B 2 70 ? 35.059 -31.183 34.861 1.00 48.94 88 GLY B O 1
ATOM 1494 N N . ASP B 2 71 ? 33.765 -32.821 35.712 1.00 64.88 89 ASP B N 1
ATOM 1495 C CA . ASP B 2 71 ? 34.142 -33.783 34.677 1.00 75.55 89 ASP B CA 1
ATOM 1496 C C . ASP B 2 71 ? 33.899 -33.233 33.278 1.00 68.91 89 ASP B C 1
ATOM 1497 O O . ASP B 2 71 ? 34.744 -33.388 32.387 1.00 66.99 89 ASP B O 1
ATOM 1502 N N . LEU B 2 72 ? 32.759 -32.578 33.066 1.00 56.57 90 LEU B N 1
ATOM 1503 C CA . LEU B 2 72 ? 32.382 -32.085 31.749 1.00 51.98 90 LEU B CA 1
ATOM 1504 C C . LEU B 2 72 ? 32.746 -30.622 31.529 1.00 46.41 90 LEU B C 1
ATOM 1505 O O . LEU B 2 72 ? 32.285 -30.027 30.549 1.00 45.12 90 LEU B O 1
ATOM 1510 N N . HIS B 2 73 ? 33.552 -30.027 32.415 1.00 40.98 91 HIS B N 1
ATOM 1511 C CA . HIS B 2 73 ? 34.028 -28.651 32.261 1.00 39.08 91 HIS B CA 1
ATOM 1512 C C . HIS B 2 73 ? 32.871 -27.664 32.168 1.00 35.21 91 HIS B C 1
ATOM 1513 O O . HIS B 2 73 ? 32.959 -26.649 31.473 1.00 39.47 91 HIS B O 1
ATOM 1520 N N . ASN B 2 74 ? 31.787 -27.940 32.891 1.00 33.34 92 ASN B N 1
ATOM 1521 C CA . ASN B 2 74 ? 30.583 -27.131 32.791 1.00 30.37 92 ASN B CA 1
ATOM 1522 C C . ASN B 2 74 ? 30.070 -26.657 34.143 1.00 29.75 92 ASN B C 1
ATOM 1523 O O . ASN B 2 74 ? 28.968 -26.111 34.208 1.00 27.46 92 ASN B O 1
ATOM 1528 N N . GLU B 2 75 ? 30.826 -26.841 35.221 1.00 26.48 93 GLU B N 1
ATOM 1529 C CA . GLU B 2 75 ? 30.392 -26.405 36.541 1.00 24.22 93 GLU B CA 1
ATOM 1530 C C . GLU B 2 75 ? 31.051 -25.074 36.893 1.00 25.43 93 GLU B C 1
ATOM 1531 O O . GLU B 2 75 ? 32.275 -24.931 36.809 1.00 30.19 93 GLU B O 1
ATOM 1537 N N . TRP B 2 76 ? 30.235 -24.094 37.264 1.00 20.88 94 TRP B N 1
ATOM 1538 C CA . TRP B 2 76 ? 30.727 -22.796 37.723 1.00 19.37 94 TRP B CA 1
ATOM 1539 C C . TRP B 2 76 ? 30.502 -22.751 39.232 1.00 22.15 94 TRP B C 1
ATOM 1540 O O . TRP B 2 76 ? 29.358 -22.794 39.693 1.00 22.04 94 TRP B O 1
ATOM 1551 N N . VAL B 2 77 ? 31.579 -22.697 40.013 1.00 19.44 95 VAL B N 1
ATOM 1552 C CA . VAL B 2 77 ? 31.454 -22.829 41.464 1.00 18.85 95 VAL B CA 1
ATOM 1553 C C . VAL B 2 77 ? 31.888 -21.531 42.117 1.00 20.83 95 VAL B C 1
ATOM 1554 O O . VAL B 2 77 ? 33.044 -21.111 41.969 1.00 23.93 95 VAL B O 1
ATOM 1558 N N . LEU B 2 78 ? 30.972 -20.913 42.855 1.00 17.14 96 LEU B N 1
ATOM 1559 C CA . LEU B 2 78 ? 31.270 -19.747 43.689 1.00 15.98 96 LEU B CA 1
ATOM 1560 C C . LEU B 2 78 ? 31.392 -20.209 45.137 1.00 21.95 96 LEU B C 1
ATOM 1561 O O . LEU B 2 78 ? 30.452 -20.789 45.686 1.00 21.12 96 LEU B O 1
ATOM 1566 N N . THR B 2 79 ? 32.544 -19.969 45.766 1.00 18.16 97 THR B N 1
ATOM 1567 C CA . THR B 2 79 ? 32.695 -20.290 47.179 1.00 18.66 97 THR B CA 1
ATOM 1568 C C . THR B 2 79 ? 32.553 -18.998 47.964 1.00 19.49 97 THR B C 1
ATOM 1569 O O . THR B 2 79 ? 33.169 -17.989 47.604 1.00 22.74 97 THR B O 1
ATOM 1573 N N . ILE B 2 80 ? 31.712 -19.014 48.997 1.00 18.39 98 ILE B N 1
ATOM 1574 C CA . ILE B 2 80 ? 31.658 -17.937 49.982 1.00 16.52 98 ILE B CA 1
ATOM 1575 C C . ILE B 2 80 ? 32.451 -18.398 51.204 1.00 20.36 98 ILE B C 1
ATOM 1576 O O . ILE B 2 80 ? 32.113 -19.405 51.834 1.00 19.99 98 ILE B O 1
ATOM 1581 N N . LYS B 2 81 ? 33.521 -17.682 51.531 1.00 18.18 99 LYS B N 1
ATOM 1582 C CA . LYS B 2 81 ? 34.408 -18.136 52.592 1.00 18.68 99 LYS B CA 1
ATOM 1583 C C . LYS B 2 81 ? 33.919 -17.608 53.937 1.00 25.92 99 LYS B C 1
ATOM 1584 O O . LYS B 2 81 ? 33.337 -16.525 54.014 1.00 22.68 99 LYS B O 1
ATOM 1590 N N . ASN B 2 82 ? 34.127 -18.401 54.991 1.00 19.59 100 ASN B N 1
ATOM 1591 C CA . ASN B 2 82 ? 33.930 -17.945 56.370 1.00 20.52 100 ASN B CA 1
ATOM 1592 C C . ASN B 2 82 ? 32.544 -17.314 56.568 1.00 20.78 100 ASN B C 1
ATOM 1593 O O . ASN B 2 82 ? 32.421 -16.128 56.879 1.00 23.34 100 ASN B O 1
ATOM 1598 N N . VAL B 2 83 ? 31.485 -18.108 56.360 1.00 19.91 101 VAL B N 1
ATOM 1599 C CA . VAL B 2 83 ? 30.163 -17.487 56.261 1.00 19.50 101 VAL B CA 1
ATOM 1600 C C . VAL B 2 83 ? 29.727 -16.898 57.598 1.00 21.21 101 VAL B C 1
ATOM 1601 O O . VAL B 2 83 ? 30.010 -17.440 58.681 1.00 27.92 101 VAL B O 1
ATOM 1605 N N . GLN B 2 84 ? 29.058 -15.751 57.517 1.00 22.63 102 GLN B N 1
ATOM 1606 C CA . GLN B 2 84 ? 28.560 -14.975 58.640 1.00 23.94 102 GLN B CA 1
ATOM 1607 C C . GLN B 2 84 ? 27.058 -14.788 58.491 1.00 24.04 102 GLN B C 1
ATOM 1608 O O . GLN B 2 84 ? 26.474 -15.080 57.439 1.00 24.13 102 GLN B O 1
ATOM 1614 N N . GLU B 2 85 ? 26.436 -14.254 59.547 1.00 28.18 103 GLU B N 1
ATOM 1615 C CA . GLU B 2 85 ? 25.012 -13.938 59.468 1.00 31.43 103 GLU B CA 1
ATOM 1616 C C . GLU B 2 85 ? 24.713 -13.011 58.290 1.00 27.45 103 GLU B C 1
ATOM 1617 O O . GLU B 2 85 ? 23.666 -13.136 57.644 1.00 25.68 103 GLU B O 1
ATOM 1623 N N . SER B 2 86 ? 25.635 -12.097 57.972 1.00 26.70 104 SER B N 1
ATOM 1624 C CA . SER B 2 86 ? 25.425 -11.177 56.857 1.00 32.14 104 SER B CA 1
ATOM 1625 C C . SER B 2 86 ? 25.399 -11.885 55.503 1.00 30.40 104 SER B C 1
ATOM 1626 O O . SER B 2 86 ? 24.913 -11.304 54.523 1.00 28.13 104 SER B O 1
ATOM 1629 N N . ASP B 2 87 ? 25.905 -13.114 55.418 1.00 23.76 105 ASP B N 1
ATOM 1630 C CA . ASP B 2 87 ? 25.881 -13.856 54.166 1.00 21.53 105 ASP B CA 1
ATOM 1631 C C . ASP B 2 87 ? 24.570 -14.594 53.945 1.00 20.73 105 ASP B C 1
ATOM 1632 O O . ASP B 2 87 ? 24.387 -15.196 52.878 1.00 21.74 105 ASP B O 1
ATOM 1637 N N . ARG B 2 88 ? 23.683 -14.596 54.936 1.00 20.75 106 ARG B N 1
ATOM 1638 C CA . ARG B 2 88 ? 22.373 -15.211 54.762 1.00 20.73 106 ARG B CA 1
ATOM 1639 C C . ARG B 2 88 ? 21.637 -14.546 53.610 1.00 20.40 106 ARG B C 1
ATOM 1640 O O . ARG B 2 88 ? 21.729 -13.331 53.405 1.00 22.53 106 ARG B O 1
ATOM 1648 N N . GLY B 2 89 ? 20.844 -15.351 52.892 1.00 24.05 107 GLY B N 1
ATOM 1649 C CA . GLY B 2 89 ? 19.971 -14.837 51.857 1.00 26.02 107 GLY B CA 1
ATOM 1650 C C . GLY B 2 89 ? 20.045 -15.666 50.598 1.00 23.98 107 GLY B C 1
ATOM 1651 O O . GLY B 2 89 ? 20.564 -16.789 50.582 1.00 22.04 107 GLY B O 1
ATOM 1652 N N . ASN B 2 90 ? 19.490 -15.114 49.527 1.00 21.70 108 ASN B N 1
ATOM 1653 C CA . ASN B 2 90 ? 19.399 -15.806 48.247 1.00 21.29 108 ASN B CA 1
ATOM 1654 C C . ASN B 2 90 ? 20.574 -15.470 47.345 1.00 22.25 108 ASN B C 1
ATOM 1655 O O . ASN B 2 90 ? 20.992 -14.313 47.256 1.00 23.48 108 ASN B O 1
ATOM 1660 N N . TYR B 2 91 ? 21.084 -16.494 46.665 1.00 21.39 109 TYR B N 1
ATOM 1661 C CA . TYR B 2 91 ? 22.176 -16.376 45.706 1.00 21.47 109 TYR B CA 1
ATOM 1662 C C . TYR B 2 91 ? 21.674 -16.887 44.369 1.00 21.88 109 TYR B C 1
ATOM 1663 O O . TYR B 2 91 ? 21.051 -17.949 44.316 1.00 21.62 109 TYR B O 1
ATOM 1672 N N . SER B 2 92 ? 21.947 -16.154 43.299 1.00 19.37 110 SER B N 1
ATOM 1673 C CA . SER B 2 92 ? 21.470 -16.545 41.977 1.00 17.91 110 SER B CA 1
ATOM 1674 C C . SER B 2 92 ? 22.639 -16.686 41.017 1.00 17.51 110 SER B C 1
ATOM 1675 O O . SER B 2 92 ? 23.581 -15.883 41.037 1.00 21.20 110 SER B O 1
ATOM 1678 N N . CYS B 2 93 ? 22.572 -17.724 40.193 1.00 18.46 111 CYS B N 1
ATOM 1679 C CA . CYS B 2 93 ? 23.371 -17.868 38.985 1.00 18.09 111 CYS B CA 1
ATOM 1680 C C . CYS B 2 93 ? 22.509 -17.399 37.819 1.00 22.94 111 CYS B C 1
ATOM 1681 O O . CYS B 2 93 ? 21.353 -17.812 37.711 1.00 23.68 111 CYS B O 1
ATOM 1684 N N . GLN B 2 94 ? 23.056 -16.523 36.974 1.00 18.05 112 GLN B N 1
ATOM 1685 C CA . GLN B 2 94 ? 22.323 -15.919 35.856 1.00 18.06 112 GLN B CA 1
ATOM 1686 C C . GLN B 2 94 ? 23.110 -16.138 34.576 1.00 18.98 112 GLN B C 1
ATOM 1687 O O . GLN B 2 94 ? 24.312 -15.871 34.539 1.00 19.62 112 GLN B O 1
ATOM 1693 N N . ILE B 2 95 ? 22.436 -16.605 33.508 1.00 19.52 113 ILE B N 1
ATOM 1694 C CA . ILE B 2 95 ? 23.019 -16.627 32.167 1.00 18.08 113 ILE B CA 1
ATOM 1695 C C . ILE B 2 95 ? 22.389 -15.486 31.393 1.00 20.38 113 ILE B C 1
ATOM 1696 O O . ILE B 2 95 ? 21.179 -15.268 31.484 1.00 20.17 113 ILE B O 1
ATOM 1701 N N . ASN B 2 96 ? 23.208 -14.741 30.659 1.00 18.84 114 ASN B N 1
ATOM 1702 C CA . ASN B 2 96 ? 22.739 -13.551 29.945 1.00 17.81 114 ASN B CA 1
ATOM 1703 C C . ASN B 2 96 ? 21.955 -13.859 28.673 1.00 22.85 114 ASN B C 1
ATOM 1704 O O . ASN B 2 96 ? 22.104 -13.144 27.686 1.00 20.88 114 ASN B O 1
ATOM 1709 N N . THR B 2 97 ? 21.127 -14.903 28.670 1.00 20.90 115 THR B N 1
ATOM 1710 C CA . THR B 2 97 ? 20.111 -15.035 27.641 1.00 20.38 115 THR B CA 1
ATOM 1711 C C . THR B 2 97 ? 19.083 -13.925 27.806 1.00 22.54 115 THR B C 1
ATOM 1712 O O . THR B 2 97 ? 19.089 -13.181 28.785 1.00 22.61 115 THR B O 1
ATOM 1716 N N . GLU B 2 98 ? 18.191 -13.814 26.824 1.00 21.38 116 GLU B N 1
ATOM 1717 C CA . GLU B 2 98 ? 17.053 -12.898 26.911 1.00 23.41 116 GLU B CA 1
ATOM 1718 C C . GLU B 2 98 ? 15.772 -13.643 26.576 1.00 23.67 116 GLU B C 1
ATOM 1719 O O . GLU B 2 98 ? 15.586 -14.066 25.412 1.00 28.08 116 GLU B O 1
ATOM 1725 N N . PRO B 2 99 ? 14.862 -13.840 27.544 1.00 23.60 117 PRO B N 1
ATOM 1726 C CA . PRO B 2 99 ? 14.990 -13.474 28.974 1.00 21.06 117 PRO B CA 1
ATOM 1727 C C . PRO B 2 99 ? 16.124 -14.198 29.674 1.00 20.03 117 PRO B C 1
ATOM 1728 O O . PRO B 2 99 ? 16.580 -15.234 29.173 1.00 22.75 117 PRO B O 1
ATOM 1732 N N . ILE B 2 100 ? 16.575 -13.672 30.819 1.00 20.53 118 ILE B N 1
ATOM 1733 C CA . ILE B 2 100 ? 17.688 -14.322 31.492 1.00 18.30 118 ILE B CA 1
ATOM 1734 C C . ILE B 2 100 ? 17.280 -15.711 31.961 1.00 19.69 118 ILE B C 1
ATOM 1735 O O . ILE B 2 100 ? 16.098 -16.003 32.212 1.00 23.80 118 ILE B O 1
ATOM 1740 N N . THR B 2 101 ? 18.287 -16.573 32.095 1.00 20.99 119 THR B N 1
ATOM 1741 C CA . THR B 2 101 ? 18.138 -17.909 32.639 1.00 20.99 119 THR B CA 1
ATOM 1742 C C . THR B 2 101 ? 18.722 -17.864 34.046 1.00 22.39 119 THR B C 1
ATOM 1743 O O . THR B 2 101 ? 19.876 -17.461 34.210 1.00 22.46 119 THR B O 1
ATOM 1747 N N . LEU B 2 102 ? 17.917 -18.229 35.049 1.00 23.13 120 LEU B N 1
ATOM 1748 C CA . LEU B 2 102 ? 18.275 -18.053 36.460 1.00 26.03 120 LEU B CA 1
ATOM 1749 C C . LEU B 2 102 ? 18.131 -19.358 37.225 1.00 24.54 120 LEU B C 1
ATOM 1750 O O . LEU B 2 102 ? 17.224 -20.153 36.968 1.00 24.43 120 LEU B O 1
ATOM 1755 N N . SER B 2 103 ? 18.984 -19.531 38.235 1.00 19.20 121 SER B N 1
ATOM 1756 C CA . SER B 2 103 ? 18.799 -20.576 39.233 1.00 23.03 121 SER B CA 1
ATOM 1757 C C . SER B 2 103 ? 19.172 -19.957 40.574 1.00 20.04 121 SER B C 1
ATOM 1758 O O . SER B 2 103 ? 20.191 -19.274 40.662 1.00 21.51 121 SER B O 1
ATOM 1761 N N . THR B 2 104 ? 18.336 -20.150 41.593 1.00 23.14 122 THR B N 1
ATOM 1762 C CA . THR B 2 104 ? 18.521 -19.459 42.870 1.00 21.53 122 THR B CA 1
ATOM 1763 C C . THR B 2 104 ? 18.505 -20.462 44.022 1.00 22.29 122 THR B C 1
ATOM 1764 O O . THR B 2 104 ? 17.723 -21.413 44.009 1.00 24.35 122 THR B O 1
ATOM 1768 N N . GLY B 2 105 ? 19.355 -20.248 45.018 1.00 21.53 123 GLY B N 1
ATOM 1769 C CA . GLY B 2 105 ? 19.301 -21.042 46.235 1.00 24.04 123 GLY B CA 1
ATOM 1770 C C . GLY B 2 105 ? 19.441 -20.138 47.439 1.00 22.05 123 GLY B C 1
ATOM 1771 O O . GLY B 2 105 ? 20.060 -19.079 47.366 1.00 23.29 123 GLY B O 1
ATOM 1772 N N . GLU B 2 106 ? 18.847 -20.560 48.555 1.00 21.83 124 GLU B N 1
ATOM 1773 C CA . GLU B 2 106 ? 18.862 -19.760 49.775 1.00 22.30 124 GLU B CA 1
ATOM 1774 C C . GLU B 2 106 ? 19.888 -20.314 50.758 1.00 24.12 124 GLU B C 1
ATOM 1775 O O . GLU B 2 106 ? 19.917 -21.521 51.010 1.00 26.45 124 GLU B O 1
ATOM 1781 N N . LEU B 2 107 ? 20.706 -19.420 51.326 1.00 20.99 125 LEU B N 1
ATOM 1782 C CA . LEU B 2 107 ? 21.692 -19.764 52.350 1.00 20.97 125 LEU B CA 1
ATOM 1783 C C . LEU B 2 107 ? 21.165 -19.345 53.715 1.00 24.07 125 LEU B C 1
ATOM 1784 O O . LEU B 2 107 ? 20.820 -18.178 53.922 1.00 23.00 125 LEU B O 1
ATOM 1789 N N . ASP B 2 108 ? 21.092 -20.293 54.639 1.00 25.06 126 ASP B N 1
ATOM 1790 C CA . ASP B 2 108 ? 20.938 -19.967 56.048 1.00 27.05 126 ASP B CA 1
ATOM 1791 C C . ASP B 2 108 ? 22.269 -20.211 56.737 1.00 26.23 126 ASP B C 1
ATOM 1792 O O . ASP B 2 108 ? 23.053 -21.060 56.305 1.00 26.35 126 ASP B O 1
ATOM 1797 N N . VAL B 2 109 ? 22.536 -19.438 57.792 1.00 26.84 127 VAL B N 1
ATOM 1798 C CA . VAL B 2 109 ? 23.770 -19.563 58.560 1.00 26.29 127 VAL B CA 1
ATOM 1799 C C . VAL B 2 109 ? 23.393 -19.663 60.028 1.00 30.37 127 VAL B C 1
ATOM 1800 O O . VAL B 2 109 ? 22.755 -18.754 60.573 1.00 33.08 127 VAL B O 1
ATOM 1804 N N . LYS B 2 110 ? 23.783 -20.760 60.668 1.00 31.02 128 LYS B N 1
ATOM 1805 C CA . LYS B 2 110 ? 23.454 -21.001 62.068 1.00 34.53 128 LYS B CA 1
ATOM 1806 C C . LYS B 2 110 ? 24.619 -20.595 62.959 1.00 37.21 128 LYS B C 1
ATOM 1807 O O . LYS B 2 110 ? 25.760 -21.002 62.722 1.00 37.27 128 LYS B O 1
ATOM 1813 N N . VAL B 2 111 ? 24.323 -19.807 63.986 1.00 35.96 129 VAL B N 1
ATOM 1814 C CA . VAL B 2 111 ? 25.321 -19.353 64.953 1.00 37.90 129 VAL B CA 1
ATOM 1815 C C . VAL B 2 111 ? 25.228 -20.213 66.209 1.00 50.61 129 VAL B C 1
ATOM 1816 O O . VAL B 2 111 ? 24.119 -20.583 66.619 1.00 56.54 129 VAL B O 1
ATOM 1820 N N . PRO B 2 112 ? 26.359 -20.576 66.842 1.00 55.31 130 PRO B N 1
ATOM 1821 C CA . PRO B 2 112 ? 26.366 -21.291 68.125 1.00 59.64 130 PRO B CA 1
ATOM 1822 C C . PRO B 2 112 ? 25.554 -20.587 69.213 1.00 67.70 130 PRO B C 1
ATOM 1823 O O . PRO B 2 112 ? 25.395 -19.366 69.150 1.00 67.12 130 PRO B O 1
ATOM 1827 N N . SER C 1 5 ? 40.404 -30.773 3.972 1.00 89.49 23 SER C N 1
ATOM 1828 C CA . SER C 1 5 ? 40.600 -30.707 2.528 1.00 90.07 23 SER C CA 1
ATOM 1829 C C . SER C 1 5 ? 39.261 -30.659 1.800 1.00 88.64 23 SER C C 1
ATOM 1830 O O . SER C 1 5 ? 39.007 -29.753 1.003 1.00 81.10 23 SER C O 1
ATOM 1833 N N . GLU C 1 6 ? 38.409 -31.650 2.078 1.00 91.09 24 GLU C N 1
ATOM 1834 C CA . GLU C 1 6 ? 37.076 -31.661 1.486 1.00 88.17 24 GLU C CA 1
ATOM 1835 C C . GLU C 1 6 ? 36.241 -30.484 1.971 1.00 78.98 24 GLU C C 1
ATOM 1836 O O . GLU C 1 6 ? 35.425 -29.948 1.212 1.00 77.62 24 GLU C O 1
ATOM 1838 N N . GLU C 1 7 ? 36.433 -30.066 3.224 1.00 72.32 25 GLU C N 1
ATOM 1839 C CA . GLU C 1 7 ? 35.656 -28.956 3.765 1.00 63.92 25 GLU C CA 1
ATOM 1840 C C . GLU C 1 7 ? 36.134 -27.614 3.223 1.00 58.72 25 GLU C C 1
ATOM 1841 O O . GLU C 1 7 ? 35.321 -26.711 2.996 1.00 56.37 25 GLU C O 1
ATOM 1844 N N . VAL C 1 8 ? 37.443 -27.461 3.012 1.00 62.52 26 VAL C N 1
ATOM 1845 C CA . VAL C 1 8 ? 37.960 -26.192 2.511 1.00 60.42 26 VAL C CA 1
ATOM 1846 C C . VAL C 1 8 ? 37.533 -25.975 1.065 1.00 63.71 26 VAL C C 1
ATOM 1847 O O . VAL C 1 8 ? 37.156 -24.863 0.674 1.00 60.86 26 VAL C O 1
ATOM 1851 N N . MET C 1 9 ? 37.568 -27.032 0.250 1.00 65.65 27 MET C N 1
ATOM 1852 C CA . MET C 1 9 ? 37.172 -26.889 -1.145 1.00 63.32 27 MET C CA 1
ATOM 1853 C C . MET C 1 9 ? 35.678 -26.620 -1.267 1.00 59.87 27 MET C C 1
ATOM 1854 O O . MET C 1 9 ? 35.255 -25.804 -2.095 1.00 59.24 27 MET C O 1
ATOM 1859 N N . ALA C 1 10 ? 34.865 -27.282 -0.440 1.00 58.29 28 ALA C N 1
ATOM 1860 C CA . ALA C 1 10 ? 33.435 -26.993 -0.422 1.00 57.66 28 ALA C CA 1
ATOM 1861 C C . ALA C 1 10 ? 33.165 -25.535 -0.072 1.00 56.05 28 ALA C C 1
ATOM 1862 O O . ALA C 1 10 ? 32.189 -24.949 -0.557 1.00 53.06 28 ALA C O 1
ATOM 1864 N N . CYS C 1 11 ? 34.019 -24.933 0.756 1.00 53.94 29 CYS C N 1
ATOM 1865 C CA . CYS C 1 11 ? 33.841 -23.532 1.128 1.00 46.56 29 CYS C CA 1
ATOM 1866 C C . CYS C 1 11 ? 34.179 -22.608 -0.035 1.00 51.59 29 CYS C C 1
ATOM 1867 O O . CYS C 1 11 ? 33.367 -21.766 -0.433 1.00 44.75 29 CYS C O 1
ATOM 1870 N N . LEU C 1 12 ? 35.385 -22.752 -0.591 1.00 49.67 30 LEU C N 1
ATOM 1871 C CA . LEU C 1 12 ? 35.848 -21.847 -1.635 1.00 50.44 30 LEU C CA 1
ATOM 1872 C C . LEU C 1 12 ? 34.994 -21.927 -2.895 1.00 52.85 30 LEU C C 1
ATOM 1873 O O . LEU C 1 12 ? 34.937 -20.952 -3.652 1.00 54.20 30 LEU C O 1
ATOM 1878 N N . ARG C 1 13 ? 34.323 -23.056 -3.131 1.00 53.01 31 ARG C N 1
ATOM 1879 C CA . ARG C 1 13 ? 33.425 -23.177 -4.272 1.00 53.55 31 ARG C CA 1
ATOM 1880 C C . ARG C 1 13 ? 32.187 -22.299 -4.154 1.00 49.91 31 ARG C C 1
ATOM 1881 O O . ARG C 1 13 ? 31.458 -22.161 -5.142 1.00 54.83 31 ARG C O 1
ATOM 1889 N N . GLN C 1 14 ? 31.921 -21.717 -2.985 1.00 46.73 32 GLN C N 1
ATOM 1890 C CA . GLN C 1 14 ? 30.735 -20.889 -2.809 1.00 45.01 32 GLN C CA 1
ATOM 1891 C C . GLN C 1 14 ? 30.941 -19.457 -3.280 1.00 45.13 32 GLN C C 1
ATOM 1892 O O . GLN C 1 14 ? 29.977 -18.685 -3.292 1.00 44.62 32 GLN C O 1
ATOM 1898 N N . GLU C 1 15 ? 32.155 -19.099 -3.692 1.00 45.88 33 GLU C N 1
ATOM 1899 C CA . GLU C 1 15 ? 32.401 -17.778 -4.252 1.00 44.15 33 GLU C CA 1
ATOM 1900 C C . GLU C 1 15 ? 31.574 -17.566 -5.515 1.00 45.19 33 GLU C C 1
ATOM 1901 O O . GLU C 1 15 ? 31.494 -18.444 -6.380 1.00 47.80 33 GLU C O 1
ATOM 1907 N N . ARG C 1 16 ? 30.949 -16.395 -5.613 1.00 45.46 34 ARG C N 1
ATOM 1908 C CA . ARG C 1 16 ? 30.189 -15.991 -6.797 1.00 49.90 34 ARG C CA 1
ATOM 1909 C C . ARG C 1 16 ? 30.646 -14.577 -7.129 1.00 44.87 34 ARG C C 1
ATOM 1910 O O . ARG C 1 16 ? 30.227 -13.617 -6.478 1.00 44.52 34 ARG C O 1
ATOM 1918 N N . SER C 1 17 ? 31.518 -14.439 -8.121 1.00 48.26 35 SER C N 1
ATOM 1919 C CA . SER C 1 17 ? 32.122 -13.143 -8.376 1.00 51.41 35 SER C CA 1
ATOM 1920 C C . SER C 1 17 ? 32.511 -13.028 -9.841 1.00 53.34 35 SER C C 1
ATOM 1921 O O . SER C 1 17 ? 32.761 -14.030 -10.516 1.00 59.75 35 SER C O 1
ATOM 1924 N N . ARG C 1 18 ? 32.555 -11.787 -10.324 1.00 59.74 36 ARG C N 1
ATOM 1925 C CA . ARG C 1 18 ? 33.166 -11.485 -11.613 1.00 67.22 36 ARG C CA 1
ATOM 1926 C C . ARG C 1 18 ? 34.640 -11.133 -11.456 1.00 74.35 36 ARG C C 1
ATOM 1927 O O . ARG C 1 18 ? 35.468 -11.534 -12.280 1.00 83.59 36 ARG C O 1
ATOM 1929 N N . VAL C 1 19 ? 34.974 -10.384 -10.409 1.00 65.84 37 VAL C N 1
ATOM 1930 C CA . VAL C 1 19 ? 36.357 -10.132 -10.019 1.00 75.70 37 VAL C CA 1
ATOM 1931 C C . VAL C 1 19 ? 36.743 -11.205 -9.008 1.00 73.38 37 VAL C C 1
ATOM 1932 O O . VAL C 1 19 ? 36.180 -11.262 -7.911 1.00 68.26 37 VAL C O 1
ATOM 1936 N N . GLU C 1 20 ? 37.693 -12.065 -9.374 1.00 74.52 38 GLU C N 1
ATOM 1937 C CA . GLU C 1 20 ? 38.121 -13.109 -8.453 1.00 70.43 38 GLU C CA 1
ATOM 1938 C C . GLU C 1 20 ? 38.679 -12.485 -7.179 1.00 64.68 38 GLU C C 1
ATOM 1939 O O . GLU C 1 20 ? 39.287 -11.412 -7.202 1.00 61.72 38 GLU C O 1
ATOM 1945 N N . ASN C 1 21 ? 38.459 -13.167 -6.062 1.00 54.24 39 ASN C N 1
ATOM 1946 C CA . ASN C 1 21 ? 38.730 -12.584 -4.753 1.00 51.47 39 ASN C CA 1
ATOM 1947 C C . ASN C 1 21 ? 40.197 -12.181 -4.634 1.00 53.78 39 ASN C C 1
ATOM 1948 O O . ASN C 1 21 ? 41.078 -13.040 -4.773 1.00 56.23 39 ASN C O 1
ATOM 1953 N N . PRO C 1 22 ? 40.504 -10.900 -4.405 1.00 53.44 40 PRO C N 1
ATOM 1954 C CA . PRO C 1 22 ? 41.897 -10.507 -4.159 1.00 55.52 40 PRO C CA 1
ATOM 1955 C C . PRO C 1 22 ? 42.328 -10.642 -2.707 1.00 58.69 40 PRO C C 1
ATOM 1956 O O . PRO C 1 22 ? 43.512 -10.433 -2.416 1.00 54.95 40 PRO C O 1
ATOM 1960 N N . SER C 1 23 ? 41.422 -10.980 -1.795 1.00 49.72 41 SER C N 1
ATOM 1961 C CA . SER C 1 23 ? 41.741 -11.066 -0.377 1.00 51.12 41 SER C CA 1
ATOM 1962 C C . SER C 1 23 ? 41.945 -12.515 0.052 1.00 49.52 41 SER C C 1
ATOM 1963 O O . SER C 1 23 ? 41.661 -13.461 -0.685 1.00 49.23 41 SER C O 1
ATOM 1966 N N . GLN C 1 24 ? 42.460 -12.674 1.268 1.00 53.33 42 GLN C N 1
ATOM 1967 C CA . GLN C 1 24 ? 42.774 -13.998 1.785 1.00 47.58 42 GLN C CA 1
ATOM 1968 C C . GLN C 1 24 ? 41.510 -14.842 1.897 1.00 45.76 42 GLN C C 1
ATOM 1969 O O . GLN C 1 24 ? 40.453 -14.357 2.310 1.00 45.34 42 GLN C O 1
ATOM 1975 N N . THR C 1 25 ? 41.618 -16.117 1.516 1.00 47.70 43 THR C N 1
ATOM 1976 C CA . THR C 1 25 ? 40.484 -17.027 1.580 1.00 47.68 43 THR C CA 1
ATOM 1977 C C . THR C 1 25 ? 40.710 -18.226 2.483 1.00 47.13 43 THR C C 1
ATOM 1978 O O . THR C 1 25 ? 39.770 -19.000 2.696 1.00 46.27 43 THR C O 1
ATOM 1982 N N . ILE C 1 26 ? 41.919 -18.410 3.006 1.00 45.69 44 ILE C N 1
ATOM 1983 C CA . ILE C 1 26 ? 42.209 -19.435 4.003 1.00 45.64 44 ILE C CA 1
ATOM 1984 C C . ILE C 1 26 ? 42.890 -18.740 5.174 1.00 48.04 44 ILE C C 1
ATOM 1985 O O . ILE C 1 26 ? 44.029 -18.272 5.046 1.00 51.52 44 ILE C O 1
ATOM 1990 N N . VAL C 1 27 ? 42.198 -18.666 6.308 1.00 43.03 45 VAL C N 1
ATOM 1991 C CA . VAL C 1 27 ? 42.672 -17.948 7.487 1.00 48.06 45 VAL C CA 1
ATOM 1992 C C . VAL C 1 27 ? 42.961 -18.962 8.581 1.00 46.07 45 VAL C C 1
ATOM 1993 O O . VAL C 1 27 ? 42.069 -19.717 8.989 1.00 47.45 45 VAL C O 1
ATOM 1997 N N . ASN C 1 28 ? 44.204 -18.968 9.058 1.00 49.38 46 ASN C N 1
ATOM 1998 C CA . ASN C 1 28 ? 44.652 -19.842 10.132 1.00 54.38 46 ASN C CA 1
ATOM 1999 C C . ASN C 1 28 ? 44.907 -19.001 11.373 1.00 55.73 46 ASN C C 1
ATOM 2000 O O . ASN C 1 28 ? 45.543 -17.946 11.293 1.00 59.42 46 ASN C O 1
ATOM 2005 N N . VAL C 1 29 ? 44.408 -19.468 12.513 1.00 53.63 47 VAL C N 1
ATOM 2006 C CA . VAL C 1 29 ? 44.562 -18.756 13.774 1.00 47.67 47 VAL C CA 1
ATOM 2007 C C . VAL C 1 29 ? 44.658 -19.795 14.879 1.00 48.40 47 VAL C C 1
ATOM 2008 O O . VAL C 1 29 ? 44.108 -20.895 14.771 1.00 50.28 47 VAL C O 1
ATOM 2012 N N . VAL C 1 30 ? 45.406 -19.465 15.920 1.00 47.43 48 VAL C N 1
ATOM 2013 C CA . VAL C 1 30 ? 45.483 -20.305 17.105 1.00 51.97 48 VAL C CA 1
ATOM 2014 C C . VAL C 1 30 ? 44.369 -19.881 18.047 1.00 50.43 48 VAL C C 1
ATOM 2015 O O . VAL C 1 30 ? 44.100 -18.686 18.206 1.00 53.43 48 VAL C O 1
ATOM 2019 N N . ALA C 1 31 ? 43.707 -20.861 18.658 1.00 50.79 49 ALA C N 1
ATOM 2020 C CA . ALA C 1 31 ? 42.568 -20.568 19.516 1.00 47.28 49 ALA C CA 1
ATOM 2021 C C . ALA C 1 31 ? 42.979 -19.652 20.660 1.00 46.83 49 ALA C C 1
ATOM 2022 O O . ALA C 1 31 ? 44.116 -19.695 21.144 1.00 50.69 49 ALA C O 1
ATOM 2024 N N . GLU C 1 32 ? 42.027 -18.821 21.092 1.00 42.16 50 GLU C N 1
ATOM 2025 C CA . GLU C 1 32 ? 42.123 -17.770 22.100 1.00 46.04 50 GLU C CA 1
ATOM 2026 C C . GLU C 1 32 ? 42.726 -16.492 21.521 1.00 49.87 50 GLU C C 1
ATOM 2027 O O . GLU C 1 32 ? 42.782 -15.484 22.225 1.00 50.64 50 GLU C O 1
ATOM 2033 N N . ASN C 1 33 ? 43.173 -16.493 20.274 1.00 44.07 51 ASN C N 1
ATOM 2034 C CA . ASN C 1 33 ? 43.688 -15.307 19.615 1.00 40.81 51 ASN C CA 1
ATOM 2035 C C . ASN C 1 33 ? 42.608 -14.694 18.733 1.00 38.00 51 ASN C C 1
ATOM 2036 O O . ASN C 1 33 ? 41.593 -15.336 18.441 1.00 39.28 51 ASN C O 1
ATOM 2041 N N . PRO C 1 34 ? 42.768 -13.441 18.318 1.00 44.66 52 PRO C N 1
ATOM 2042 C CA . PRO C 1 34 ? 41.800 -12.852 17.386 1.00 41.11 52 PRO C CA 1
ATOM 2043 C C . PRO C 1 34 ? 42.018 -13.322 15.956 1.00 38.62 52 PRO C C 1
ATOM 2044 O O . PRO C 1 34 ? 43.136 -13.637 15.534 1.00 43.27 52 PRO C O 1
ATOM 2048 N N . ALA C 1 35 ? 40.921 -13.375 15.211 1.00 37.25 53 ALA C N 1
ATOM 2049 C CA . ALA C 1 35 ? 40.949 -13.681 13.791 1.00 36.93 53 ALA C CA 1
ATOM 2050 C C . ALA C 1 35 ? 40.410 -12.487 13.018 1.00 39.32 53 ALA C C 1
ATOM 2051 O O . ALA C 1 35 ? 39.566 -11.734 13.515 1.00 35.54 53 ALA C O 1
ATOM 2053 N N . TYR C 1 36 ? 40.908 -12.329 11.793 1.00 36.33 54 TYR C N 1
ATOM 2054 C CA . TYR C 1 36 ? 40.541 -11.221 10.923 1.00 35.07 54 TYR C CA 1
ATOM 2055 C C . TYR C 1 36 ? 40.216 -11.790 9.555 1.00 34.67 54 TYR C C 1
ATOM 2056 O O . TYR C 1 36 ? 41.085 -12.389 8.913 1.00 37.99 54 TYR C O 1
ATOM 2065 N N . LEU C 1 37 ? 38.976 -11.616 9.116 1.00 33.44 55 LEU C N 1
ATOM 2066 C CA . LEU C 1 37 ? 38.552 -12.028 7.786 1.00 36.92 55 LEU C CA 1
ATOM 2067 C C . LEU C 1 37 ? 38.337 -10.785 6.935 1.00 35.65 55 LEU C C 1
ATOM 2068 O O . LEU C 1 37 ? 37.697 -9.828 7.381 1.00 34.29 55 LEU C O 1
ATOM 2073 N N . HIS C 1 38 ? 38.856 -10.803 5.714 1.00 35.04 56 HIS C N 1
ATOM 2074 C CA . HIS C 1 38 ? 38.858 -9.618 4.873 1.00 37.52 56 HIS C CA 1
ATOM 2075 C C . HIS C 1 38 ? 37.879 -9.756 3.716 1.00 40.30 56 HIS C C 1
ATOM 2076 O O . HIS C 1 38 ? 37.681 -10.846 3.173 1.00 40.81 56 HIS C O 1
ATOM 2083 N N . CYS C 1 39 ? 37.292 -8.624 3.332 1.00 38.57 57 CYS C N 1
ATOM 2084 C CA . CYS C 1 39 ? 36.355 -8.561 2.216 1.00 38.84 57 CYS C CA 1
ATOM 2085 C C . CYS C 1 39 ? 36.627 -7.297 1.413 1.00 47.05 57 CYS C C 1
ATOM 2086 O O . CYS C 1 39 ? 36.494 -6.188 1.940 1.00 45.57 57 CYS C O 1
ATOM 2089 N N . SER C 1 40 ? 37.003 -7.462 0.140 1.00 42.45 58 SER C N 1
ATOM 2090 C CA . SER C 1 40 ? 37.291 -6.344 -0.748 1.00 46.04 58 SER C CA 1
ATOM 2091 C C . SER C 1 40 ? 36.027 -5.911 -1.479 1.00 47.40 58 SER C C 1
ATOM 2092 O O . SER C 1 40 ? 35.246 -6.748 -1.937 1.00 57.33 58 SER C O 1
ATOM 2095 N N . VAL C 1 41 ? 35.844 -4.605 -1.602 1.00 48.10 59 VAL C N 1
ATOM 2096 C CA . VAL C 1 41 ? 34.666 -4.047 -2.260 1.00 52.16 59 VAL C CA 1
ATOM 2097 C C . VAL C 1 41 ? 35.142 -3.177 -3.417 1.00 61.50 59 VAL C C 1
ATOM 2098 O O . VAL C 1 41 ? 36.305 -2.738 -3.449 1.00 62.79 59 VAL C O 1
ATOM 2102 N N . PRO C 1 42 ? 34.275 -2.926 -4.397 1.00 65.37 60 PRO C N 1
ATOM 2103 C CA . PRO C 1 42 ? 34.656 -2.067 -5.528 1.00 66.25 60 PRO C CA 1
ATOM 2104 C C . PRO C 1 42 ? 35.022 -0.672 -5.058 1.00 71.53 60 PRO C C 1
ATOM 2105 O O . PRO C 1 42 ? 34.398 -0.131 -4.132 1.00 74.40 60 PRO C O 1
ATOM 2109 N N . PRO C 1 43 ? 36.035 -0.061 -5.663 1.00 73.62 61 PRO C N 1
ATOM 2110 C CA . PRO C 1 43 ? 36.445 1.285 -5.255 1.00 80.10 61 PRO C CA 1
ATOM 2111 C C . PRO C 1 43 ? 35.503 2.359 -5.782 1.00 85.69 61 PRO C C 1
ATOM 2112 O O . PRO C 1 43 ? 34.751 2.159 -6.739 1.00 91.25 61 PRO C O 1
ATOM 2116 N N . ASP C 1 44 ? 35.563 3.519 -5.123 1.00 89.08 62 ASP C N 1
ATOM 2117 C CA . ASP C 1 44 ? 34.798 4.705 -5.518 1.00 94.29 62 ASP C CA 1
ATOM 2118 C C . ASP C 1 44 ? 33.294 4.431 -5.503 1.00 89.56 62 ASP C C 1
ATOM 2119 O O . ASP C 1 44 ? 32.564 4.781 -6.434 1.00 87.17 62 ASP C O 1
ATOM 2124 N N . ALA C 1 45 ? 32.833 3.797 -4.425 1.00 83.69 63 ALA C N 1
ATOM 2125 C CA . ALA C 1 45 ? 31.423 3.494 -4.226 1.00 84.74 63 ALA C CA 1
ATOM 2126 C C . ALA C 1 45 ? 31.222 3.055 -2.785 1.00 80.84 63 ALA C C 1
ATOM 2127 O O . ALA C 1 45 ? 32.078 2.371 -2.220 1.00 83.34 63 ALA C O 1
ATOM 2129 N N . GLU C 1 46 ? 30.094 3.452 -2.198 1.00 82.55 64 GLU C N 1
ATOM 2130 C CA . GLU C 1 46 ? 29.764 3.120 -0.811 1.00 77.45 64 GLU C CA 1
ATOM 2131 C C . GLU C 1 46 ? 28.838 1.909 -0.816 1.00 73.68 64 GLU C C 1
ATOM 2132 O O . GLU C 1 46 ? 27.615 2.038 -0.773 1.00 84.77 64 GLU C O 1
ATOM 2135 N N . HIS C 1 47 ? 29.429 0.720 -0.864 1.00 62.45 65 HIS C N 1
ATOM 2136 C CA . HIS C 1 47 ? 28.658 -0.512 -0.811 1.00 58.66 65 HIS C CA 1
ATOM 2137 C C . HIS C 1 47 ? 28.500 -0.988 0.625 1.00 54.48 65 HIS C C 1
ATOM 2138 O O . HIS C 1 47 ? 29.314 -0.678 1.499 1.00 60.75 65 HIS C O 1
ATOM 2145 N N . GLU C 1 48 ? 27.439 -1.749 0.862 1.00 52.51 66 GLU C N 1
ATOM 2146 C CA . GLU C 1 48 ? 27.257 -2.451 2.123 1.00 50.26 66 GLU C CA 1
ATOM 2147 C C . GLU C 1 48 ? 27.569 -3.931 1.947 1.00 47.37 66 GLU C C 1
ATOM 2148 O O . GLU C 1 48 ? 27.348 -4.514 0.883 1.00 41.46 66 GLU C O 1
ATOM 2154 N N . ILE C 1 49 ? 28.089 -4.536 3.010 1.00 37.67 67 ILE C N 1
ATOM 2155 C CA . ILE C 1 49 ? 28.436 -5.946 2.998 1.00 35.37 67 ILE C CA 1
ATOM 2156 C C . ILE C 1 49 ? 27.724 -6.634 4.157 1.00 37.07 67 ILE C C 1
ATOM 2157 O O . ILE C 1 49 ? 27.252 -5.993 5.100 1.00 36.91 67 ILE C O 1
ATOM 2162 N N . ALA C 1 50 ? 27.623 -7.957 4.054 1.00 31.55 68 ALA C N 1
ATOM 2163 C CA . ALA C 1 50 ? 27.060 -8.790 5.105 1.00 29.53 68 ALA C CA 1
ATOM 2164 C C . ALA C 1 50 ? 27.937 -10.019 5.266 1.00 32.21 68 ALA C C 1
ATOM 2165 O O . ALA C 1 50 ? 28.372 -10.609 4.278 1.00 30.81 68 ALA C O 1
ATOM 2167 N N . TRP C 1 51 ? 28.226 -10.387 6.510 1.00 26.08 69 TRP C N 1
ATOM 2168 C CA . TRP C 1 51 ? 29.005 -11.580 6.806 1.00 24.84 69 TRP C CA 1
ATOM 2169 C C . TRP C 1 51 ? 28.086 -12.650 7.381 1.00 27.45 69 TRP C C 1
ATOM 2170 O O . TRP C 1 51 ? 27.319 -12.377 8.311 1.00 26.59 69 TRP C O 1
ATOM 2181 N N . THR C 1 52 ? 28.193 -13.870 6.857 1.00 24.01 70 THR C N 1
ATOM 2182 C CA . THR C 1 52 ? 27.350 -14.987 7.272 1.00 25.03 70 THR C CA 1
ATOM 2183 C C . THR C 1 52 ? 28.205 -16.204 7.602 1.00 30.05 70 THR C C 1
ATOM 2184 O O . THR C 1 52 ? 29.173 -16.493 6.897 1.00 29.00 70 THR C O 1
ATOM 2188 N N . ARG C 1 53 ? 27.836 -16.914 8.672 1.00 26.68 71 ARG C N 1
ATOM 2189 C CA . ARG C 1 53 ? 28.452 -18.189 9.041 1.00 26.88 71 ARG C CA 1
ATOM 2190 C C . ARG C 1 53 ? 27.721 -19.331 8.334 1.00 28.10 71 ARG C C 1
ATOM 2191 O O . ARG C 1 53 ? 26.511 -19.501 8.518 1.00 29.29 71 ARG C O 1
ATOM 2199 N N . VAL C 1 54 ? 28.448 -20.115 7.526 1.00 25.84 72 VAL C N 1
ATOM 2200 C CA . VAL C 1 54 ? 27.794 -21.075 6.629 1.00 32.89 72 VAL C CA 1
ATOM 2201 C C . VAL C 1 54 ? 27.208 -22.255 7.401 1.00 37.32 72 VAL C C 1
ATOM 2202 O O . VAL C 1 54 ? 26.145 -22.780 7.037 1.00 33.78 72 VAL C O 1
ATOM 2206 N N . SER C 1 55 ? 27.881 -22.698 8.473 1.00 33.12 73 SER C N 1
ATOM 2207 C CA . SER C 1 55 ? 27.495 -23.955 9.117 1.00 36.87 73 SER C CA 1
ATOM 2208 C C . SER C 1 55 ? 26.041 -23.930 9.584 1.00 33.30 73 SER C C 1
ATOM 2209 O O . SER C 1 55 ? 25.309 -24.910 9.401 1.00 40.83 73 SER C O 1
ATOM 2212 N N . ASP C 1 56 ? 25.599 -22.823 10.177 1.00 31.70 74 ASP C N 1
ATOM 2213 C CA . ASP C 1 56 ? 24.204 -22.680 10.566 1.00 34.01 74 ASP C CA 1
ATOM 2214 C C . ASP C 1 56 ? 23.453 -21.643 9.741 1.00 37.59 74 ASP C C 1
ATOM 2215 O O . ASP C 1 56 ? 22.223 -21.570 9.841 1.00 35.84 74 ASP C O 1
ATOM 2220 N N . GLY C 1 57 ? 24.144 -20.877 8.903 1.00 32.98 75 GLY C N 1
ATOM 2221 C CA . GLY C 1 57 ? 23.511 -19.790 8.179 1.00 33.11 75 GLY C CA 1
ATOM 2222 C C . GLY C 1 57 ? 23.341 -18.510 8.972 1.00 28.69 75 GLY C C 1
ATOM 2223 O O . GLY C 1 57 ? 22.665 -17.589 8.496 1.00 28.13 75 GLY C O 1
ATOM 2224 N N . ALA C 1 58 ? 23.940 -18.411 10.158 1.00 26.97 76 ALA C N 1
ATOM 2225 C CA . ALA C 1 58 ? 23.734 -17.239 10.999 1.00 23.22 76 ALA C CA 1
ATOM 2226 C C . ALA C 1 58 ? 24.304 -15.985 10.343 1.00 26.43 76 ALA C C 1
ATOM 2227 O O . ALA C 1 58 ? 25.463 -15.957 9.914 1.00 24.32 76 ALA C O 1
ATOM 2229 N N . LEU C 1 59 ? 23.474 -14.947 10.253 1.00 25.59 77 LEU C N 1
ATOM 2230 C CA . LEU C 1 59 ? 23.942 -13.630 9.845 1.00 23.14 77 LEU C CA 1
ATOM 2231 C C . LEU C 1 59 ? 24.773 -13.026 10.963 1.00 25.50 77 LEU C C 1
ATOM 2232 O O . LEU C 1 59 ? 24.275 -12.856 12.078 1.00 23.89 77 LEU C O 1
ATOM 2237 N N . LEU C 1 60 ? 26.033 -12.703 10.676 1.00 23.63 78 LEU C N 1
ATOM 2238 C CA . LEU C 1 60 ? 26.885 -12.180 11.744 1.00 22.79 78 LEU C CA 1
ATOM 2239 C C . LEU C 1 60 ? 26.881 -10.658 11.774 1.00 24.24 78 LEU C C 1
ATOM 2240 O O . LEU C 1 60 ? 26.711 -10.056 12.841 1.00 24.00 78 LEU C O 1
ATOM 2245 N N . THR C 1 61 ? 27.115 -10.023 10.629 1.00 26.02 79 THR C N 1
ATOM 2246 C CA . THR C 1 61 ? 27.113 -8.570 10.517 1.00 25.58 79 THR C CA 1
ATOM 2247 C C . THR C 1 61 ? 26.421 -8.187 9.219 1.00 28.11 79 THR C C 1
ATOM 2248 O O . THR C 1 61 ? 26.376 -8.960 8.262 1.00 27.08 79 THR C O 1
ATOM 2252 N N . ALA C 1 62 ? 25.895 -6.967 9.190 1.00 27.28 80 ALA C N 1
ATOM 2253 C CA . ALA C 1 62 ? 25.208 -6.477 8.004 1.00 29.94 80 ALA C CA 1
ATOM 2254 C C . ALA C 1 62 ? 25.293 -4.963 8.029 1.00 35.16 80 ALA C C 1
ATOM 2255 O O . ALA C 1 62 ? 24.907 -4.344 9.026 1.00 32.84 80 ALA C O 1
ATOM 2257 N N . GLY C 1 63 ? 25.807 -4.378 6.951 1.00 40.77 81 GLY C N 1
ATOM 2258 C CA . GLY C 1 63 ? 26.107 -2.959 6.981 1.00 42.37 81 GLY C CA 1
ATOM 2259 C C . GLY C 1 63 ? 27.231 -2.690 7.963 1.00 46.74 81 GLY C C 1
ATOM 2260 O O . GLY C 1 63 ? 28.166 -3.484 8.112 1.00 48.80 81 GLY C O 1
ATOM 2261 N N . ASN C 1 64 ? 27.134 -1.564 8.663 1.00 40.93 82 ASN C N 1
ATOM 2262 C CA A ASN C 1 64 ? 28.133 -1.119 9.621 0.45 42.04 82 ASN C CA 1
ATOM 2263 C CA B ASN C 1 64 ? 28.177 -1.184 9.609 0.55 41.86 82 ASN C CA 1
ATOM 2264 C C . ASN C 1 64 ? 27.860 -1.618 11.036 1.00 36.02 82 ASN C C 1
ATOM 2265 O O . ASN C 1 64 ? 28.440 -1.084 11.986 1.00 43.85 82 ASN C O 1
ATOM 2274 N N . ARG C 1 65 ? 26.981 -2.609 11.205 1.00 36.71 83 ARG C N 1
ATOM 2275 C CA . ARG C 1 65 ? 26.556 -3.052 12.526 1.00 40.74 83 ARG C CA 1
ATOM 2276 C C . ARG C 1 65 ? 26.659 -4.566 12.654 1.00 37.45 83 ARG C C 1
ATOM 2277 O O . ARG C 1 65 ? 26.500 -5.306 11.681 1.00 31.44 83 ARG C O 1
ATOM 2285 N N . THR C 1 66 ? 26.944 -5.023 13.869 1.00 31.77 84 THR C N 1
ATOM 2286 C CA . THR C 1 66 ? 26.890 -6.447 14.167 1.00 25.88 84 THR C CA 1
ATOM 2287 C C . THR C 1 66 ? 25.427 -6.857 14.278 1.00 27.34 84 THR C C 1
ATOM 2288 O O . THR C 1 66 ? 24.598 -6.103 14.785 1.00 34.63 84 THR C O 1
ATOM 2292 N N . PHE C 1 67 ? 25.101 -8.034 13.754 1.00 23.55 85 PHE C N 1
ATOM 2293 C CA . PHE C 1 67 ? 23.748 -8.570 13.828 1.00 24.15 85 PHE C CA 1
ATOM 2294 C C . PHE C 1 67 ? 23.650 -9.655 14.886 1.00 24.76 85 PHE C C 1
ATOM 2295 O O . PHE C 1 67 ? 22.748 -9.621 15.728 1.00 23.50 85 PHE C O 1
ATOM 2303 N N . THR C 1 68 ? 24.603 -10.586 14.891 1.00 20.41 86 THR C N 1
ATOM 2304 C CA . THR C 1 68 ? 24.648 -11.612 15.921 1.00 20.28 86 THR C CA 1
ATOM 2305 C C . THR C 1 68 ? 24.778 -10.968 17.301 1.00 21.87 86 THR C C 1
ATOM 2306 O O . THR C 1 68 ? 25.259 -9.848 17.441 1.00 20.78 86 THR C O 1
ATOM 2310 N N . ARG C 1 69 ? 24.324 -11.692 18.322 1.00 21.49 87 ARG C N 1
ATOM 2311 C CA . ARG C 1 69 ? 24.468 -11.275 19.716 1.00 19.45 87 ARG C CA 1
ATOM 2312 C C . ARG C 1 69 ? 25.692 -11.877 20.386 1.00 19.57 87 ARG C C 1
ATOM 2313 O O . ARG C 1 69 ? 25.959 -11.565 21.555 1.00 21.59 87 ARG C O 1
ATOM 2321 N N . ASP C 1 70 ? 26.422 -12.730 19.683 1.00 22.32 88 ASP C N 1
ATOM 2322 C CA . ASP C 1 70 ? 27.720 -13.223 20.128 1.00 22.03 88 ASP C CA 1
ATOM 2323 C C . ASP C 1 70 ? 28.643 -12.009 20.200 1.00 21.56 88 ASP C C 1
ATOM 2324 O O . ASP C 1 70 ? 28.916 -11.385 19.166 1.00 21.68 88 ASP C O 1
ATOM 2329 N N . PRO C 1 71 ? 29.120 -11.624 21.391 1.00 21.60 89 PRO C N 1
ATOM 2330 C CA . PRO C 1 71 ? 29.853 -10.353 21.526 1.00 27.39 89 PRO C CA 1
ATOM 2331 C C . PRO C 1 71 ? 31.231 -10.337 20.881 1.00 27.19 89 PRO C C 1
ATOM 2332 O O . PRO C 1 71 ? 31.864 -9.273 20.855 1.00 27.71 89 PRO C O 1
ATOM 2336 N N . ARG C 1 72 ? 31.715 -11.460 20.356 1.00 23.96 90 ARG C N 1
ATOM 2337 C CA . ARG C 1 72 ? 33.086 -11.523 19.859 1.00 25.48 90 ARG C CA 1
ATOM 2338 C C . ARG C 1 72 ? 33.256 -10.982 18.442 1.00 25.72 90 ARG C C 1
ATOM 2339 O O . ARG C 1 72 ? 34.399 -10.871 17.984 1.00 30.76 90 ARG C O 1
ATOM 2347 N N . TRP C 1 73 ? 32.176 -10.622 17.748 1.00 27.20 91 TRP C N 1
ATOM 2348 C CA . TRP C 1 73 ? 32.239 -10.230 16.346 1.00 28.28 91 TRP C CA 1
ATOM 2349 C C . TRP C 1 73 ? 32.065 -8.726 16.193 1.00 33.26 91 TRP C C 1
ATOM 2350 O O . TRP C 1 73 ? 31.145 -8.139 16.771 1.00 30.05 91 TRP C O 1
ATOM 2361 N N . GLN C 1 74 ? 32.925 -8.118 15.385 1.00 30.06 92 GLN C N 1
ATOM 2362 C CA . GLN C 1 74 ? 32.793 -6.721 15.006 1.00 30.47 92 GLN C CA 1
ATOM 2363 C C . GLN C 1 74 ? 33.232 -6.598 13.559 1.00 35.58 92 GLN C C 1
ATOM 2364 O O . GLN C 1 74 ? 34.139 -7.310 13.126 1.00 34.97 92 GLN C O 1
ATOM 2370 N N . VAL C 1 75 ? 32.584 -5.712 12.808 1.00 34.18 93 VAL C N 1
ATOM 2371 C CA . VAL C 1 75 ? 32.977 -5.414 11.439 1.00 36.12 93 VAL C CA 1
ATOM 2372 C C . VAL C 1 75 ? 33.517 -3.994 11.413 1.00 35.71 93 VAL C C 1
ATOM 2373 O O . VAL C 1 75 ? 33.011 -3.115 12.118 1.00 38.49 93 VAL C O 1
ATOM 2377 N N . SER C 1 76 ? 34.566 -3.774 10.625 1.00 37.91 94 SER C N 1
ATOM 2378 C CA . SER C 1 76 ? 35.159 -2.448 10.540 1.00 43.51 94 SER C CA 1
ATOM 2379 C C . SER C 1 76 ? 35.741 -2.230 9.152 1.00 44.02 94 SER C C 1
ATOM 2380 O O . SER C 1 76 ? 35.994 -3.176 8.400 1.00 38.16 94 SER C O 1
ATOM 2383 N N . LYS C 1 77 ? 35.960 -0.959 8.831 1.00 45.87 95 LYS C N 1
ATOM 2384 C CA . LYS C 1 77 ? 36.559 -0.552 7.564 1.00 54.71 95 LYS C CA 1
ATOM 2385 C C . LYS C 1 77 ? 38.065 -0.424 7.769 1.00 58.45 95 LYS C C 1
ATOM 2386 O O . LYS C 1 77 ? 38.528 0.473 8.480 1.00 61.55 95 LYS C O 1
ATOM 2392 N N . LYS C 1 78 ? 38.831 -1.331 7.158 1.00 58.01 96 LYS C N 1
ATOM 2393 C CA . LYS C 1 78 ? 40.284 -1.307 7.308 1.00 59.50 96 LYS C CA 1
ATOM 2394 C C . LYS C 1 78 ? 40.921 -0.240 6.428 1.00 61.23 96 LYS C C 1
ATOM 2395 O O . LYS C 1 78 ? 41.800 0.503 6.879 1.00 63.94 96 LYS C O 1
ATOM 2401 N N . SER C 1 79 ? 40.501 -0.160 5.170 1.00 60.02 97 SER C N 1
ATOM 2402 C CA . SER C 1 79 ? 41.017 0.830 4.240 1.00 63.27 97 SER C CA 1
ATOM 2403 C C . SER C 1 79 ? 39.870 1.267 3.337 1.00 60.72 97 SER C C 1
ATOM 2404 O O . SER C 1 79 ? 38.700 0.993 3.619 1.00 58.38 97 SER C O 1
ATOM 2407 N N . ALA C 1 80 ? 40.214 1.934 2.234 1.00 59.09 98 ALA C N 1
ATOM 2408 C CA . ALA C 1 80 ? 39.196 2.508 1.359 1.00 58.66 98 ALA C CA 1
ATOM 2409 C C . ALA C 1 80 ? 38.251 1.443 0.812 1.00 59.02 98 ALA C C 1
ATOM 2410 O O . ALA C 1 80 ? 37.042 1.678 0.700 1.00 64.31 98 ALA C O 1
ATOM 2412 N N . ASN C 1 81 ? 38.778 0.268 0.460 1.00 57.21 99 ASN C N 1
ATOM 2413 C CA . ASN C 1 81 ? 37.969 -0.762 -0.184 1.00 58.60 99 ASN C CA 1
ATOM 2414 C C . ASN C 1 81 ? 38.078 -2.111 0.516 1.00 49.02 99 ASN C C 1
ATOM 2415 O O . ASN C 1 81 ? 37.777 -3.140 -0.096 1.00 53.89 99 ASN C O 1
ATOM 2420 N N . ILE C 1 82 ? 38.504 -2.144 1.775 1.00 48.56 100 ILE C N 1
ATOM 2421 C CA . ILE C 1 82 ? 38.664 -3.399 2.503 1.00 45.73 100 ILE C CA 1
ATOM 2422 C C . ILE C 1 82 ? 37.901 -3.302 3.814 1.00 39.77 100 ILE C C 1
ATOM 2423 O O . ILE C 1 82 ? 38.190 -2.426 4.639 1.00 43.62 100 ILE C O 1
ATOM 2428 N N . TRP C 1 83 ? 36.937 -4.200 4.006 1.00 35.98 101 TRP C N 1
ATOM 2429 C CA . TRP C 1 83 ? 36.272 -4.416 5.282 1.00 35.39 101 TRP C CA 1
ATOM 2430 C C . TRP C 1 83 ? 36.893 -5.613 5.992 1.00 35.30 101 TRP C C 1
ATOM 2431 O O . TRP C 1 83 ? 37.390 -6.544 5.353 1.00 39.20 101 TRP C O 1
ATOM 2442 N N . VAL C 1 84 ? 36.845 -5.597 7.323 1.00 36.63 102 VAL C N 1
ATOM 2443 C CA . VAL C 1 84 ? 37.380 -6.686 8.132 1.00 40.25 102 VAL C CA 1
ATOM 2444 C C . VAL C 1 84 ? 36.320 -7.137 9.125 1.00 37.59 102 VAL C C 1
ATOM 2445 O O . VAL C 1 84 ? 35.756 -6.312 9.853 1.00 34.54 102 VAL C O 1
ATOM 2449 N N . LEU C 1 85 ? 36.057 -8.444 9.152 1.00 28.79 103 LEU C N 1
ATOM 2450 C CA . LEU C 1 85 ? 35.316 -9.082 10.231 1.00 32.27 103 LEU C CA 1
ATOM 2451 C C . LEU C 1 85 ? 36.313 -9.499 11.303 1.00 29.20 103 LEU C C 1
ATOM 2452 O O . LEU C 1 85 ? 37.226 -10.290 11.029 1.00 31.79 103 LEU C O 1
ATOM 2457 N N . ASN C 1 86 ? 36.160 -8.948 12.500 1.00 29.26 104 ASN C N 1
ATOM 2458 C CA A ASN C 1 86 ? 37.059 -9.198 13.620 0.52 33.75 104 ASN C CA 1
ATOM 2459 C CA B ASN C 1 86 ? 37.066 -9.225 13.606 0.48 33.72 104 ASN C CA 1
ATOM 2460 C C . ASN C 1 86 ? 36.403 -10.203 14.563 1.00 31.42 104 ASN C C 1
ATOM 2461 O O . ASN C 1 86 ? 35.292 -9.961 15.044 1.00 30.51 104 ASN C O 1
ATOM 2470 N N . LEU C 1 87 ? 37.087 -11.315 14.827 1.00 33.20 105 LEU C N 1
ATOM 2471 C CA . LEU C 1 87 ? 36.650 -12.308 15.803 1.00 28.35 105 LEU C CA 1
ATOM 2472 C C . LEU C 1 87 ? 37.591 -12.181 16.998 1.00 28.83 105 LEU C C 1
ATOM 2473 O O . LEU C 1 87 ? 38.787 -12.463 16.878 1.00 39.17 105 LEU C O 1
ATOM 2478 N N . ARG C 1 88 ? 37.041 -11.749 18.137 1.00 29.24 106 ARG C N 1
ATOM 2479 C CA . ARG C 1 88 ? 37.852 -11.288 19.267 1.00 37.56 106 ARG C CA 1
ATOM 2480 C C . ARG C 1 88 ? 38.676 -12.415 19.880 1.00 51.88 106 ARG C C 1
ATOM 2481 O O . ARG C 1 88 ? 39.845 -12.217 20.234 1.00 59.35 106 ARG C O 1
ATOM 2489 N N . ARG C 1 89 ? 38.086 -13.599 20.032 1.00 42.76 107 ARG C N 1
ATOM 2490 C CA . ARG C 1 89 ? 38.766 -14.683 20.755 1.00 35.44 107 ARG C CA 1
ATOM 2491 C C . ARG C 1 89 ? 38.322 -15.996 20.110 1.00 42.93 107 ARG C C 1
ATOM 2492 O O . ARG C 1 89 ? 37.319 -16.591 20.513 1.00 48.16 107 ARG C O 1
ATOM 2500 N N . ALA C 1 90 ? 39.078 -16.437 19.113 1.00 40.53 108 ALA C N 1
ATOM 2501 C CA . ALA C 1 90 ? 38.659 -17.580 18.319 1.00 36.29 108 ALA C CA 1
ATOM 2502 C C . ALA C 1 90 ? 38.676 -18.856 19.152 1.00 39.26 108 ALA C C 1
ATOM 2503 O O . ALA C 1 90 ? 39.519 -19.039 20.038 1.00 40.75 108 ALA C O 1
ATOM 2505 N N . GLU C 1 91 ? 37.721 -19.732 18.872 1.00 36.54 109 GLU C N 1
ATOM 2506 C CA . GLU C 1 91 ? 37.668 -21.068 19.436 1.00 39.47 109 GLU C CA 1
ATOM 2507 C C . GLU C 1 91 ? 37.705 -22.076 18.299 1.00 41.83 109 GLU C C 1
ATOM 2508 O O . GLU C 1 91 ? 37.393 -21.751 17.151 1.00 39.99 109 GLU C O 1
ATOM 2514 N N . GLN C 1 92 ? 38.085 -23.314 18.628 1.00 43.04 110 GLN C N 1
ATOM 2515 C CA . GLN C 1 92 ? 38.136 -24.356 17.603 1.00 43.54 110 GLN C CA 1
ATOM 2516 C C . GLN C 1 92 ? 36.786 -24.551 16.927 1.00 44.94 110 GLN C C 1
ATOM 2517 O O . GLN C 1 92 ? 36.732 -24.841 15.725 1.00 41.67 110 GLN C O 1
ATOM 2523 N N . GLN C 1 93 ? 35.688 -24.393 17.677 1.00 44.08 111 GLN C N 1
ATOM 2524 C CA . GLN C 1 93 ? 34.346 -24.529 17.121 1.00 48.23 111 GLN C CA 1
ATOM 2525 C C . GLN C 1 93 ? 33.991 -23.420 16.137 1.00 40.63 111 GLN C C 1
ATOM 2526 O O . GLN C 1 93 ? 32.970 -23.533 15.448 1.00 44.11 111 GLN C O 1
ATOM 2529 N N . ASP C 1 94 ? 34.786 -22.354 16.052 1.00 35.68 112 ASP C N 1
ATOM 2530 C CA . ASP C 1 94 ? 34.527 -21.332 15.047 1.00 34.49 112 ASP C CA 1
ATOM 2531 C C . ASP C 1 94 ? 35.067 -21.704 13.671 1.00 38.94 112 ASP C C 1
ATOM 2532 O O . ASP C 1 94 ? 34.782 -20.993 12.701 1.00 36.46 112 ASP C O 1
ATOM 2537 N N . SER C 1 95 ? 35.844 -22.780 13.565 1.00 34.71 113 SER C N 1
ATOM 2538 C CA . SER C 1 95 ? 36.369 -23.182 12.269 1.00 35.52 113 SER C CA 1
ATOM 2539 C C . SER C 1 95 ? 35.226 -23.418 11.290 1.00 40.46 113 SER C C 1
ATOM 2540 O O . SER C 1 95 ? 34.142 -23.872 11.670 1.00 41.38 113 SER C O 1
ATOM 2543 N N . GLY C 1 96 ? 35.457 -23.087 10.030 1.00 38.54 114 GLY C N 1
ATOM 2544 C CA . GLY C 1 96 ? 34.439 -23.312 9.034 1.00 40.03 114 GLY C CA 1
ATOM 2545 C C . GLY C 1 96 ? 34.394 -22.196 8.016 1.00 39.90 114 GLY C C 1
ATOM 2546 O O . GLY C 1 96 ? 35.269 -21.332 7.955 1.00 35.44 114 GLY C O 1
ATOM 2547 N N . CYS C 1 97 ? 33.348 -22.237 7.200 1.00 35.55 115 CYS C N 1
ATOM 2548 C CA . CYS C 1 97 ? 33.195 -21.333 6.072 1.00 36.00 115 CYS C CA 1
ATOM 2549 C C . CYS C 1 97 ? 32.414 -20.087 6.467 1.00 34.83 115 CYS C C 1
ATOM 2550 O O . CYS C 1 97 ? 31.423 -20.163 7.198 1.00 32.12 115 CYS C O 1
ATOM 2553 N N . TYR C 1 98 ? 32.859 -18.940 5.956 1.00 33.48 116 TYR C N 1
ATOM 2554 C CA . TYR C 1 98 ? 32.227 -17.653 6.195 1.00 29.35 116 TYR C CA 1
ATOM 2555 C C . TYR C 1 98 ? 32.111 -16.923 4.870 1.00 32.99 116 TYR C C 1
ATOM 2556 O O . TYR C 1 98 ? 33.029 -16.973 4.048 1.00 33.86 116 TYR C O 1
ATOM 2565 N N . LEU C 1 99 ? 30.985 -16.246 4.656 1.00 27.52 117 LEU C N 1
ATOM 2566 C CA . LEU C 1 99 ? 30.725 -15.585 3.386 1.00 25.99 117 LEU C CA 1
ATOM 2567 C C . LEU C 1 99 ? 30.583 -14.086 3.589 1.00 27.00 117 LEU C C 1
ATOM 2568 O O . LEU C 1 99 ? 29.938 -13.635 4.537 1.00 28.66 117 LEU C O 1
ATOM 2573 N N . CYS C 1 100 ? 31.165 -13.314 2.682 1.00 27.52 118 CYS C N 1
ATOM 2574 C CA . CYS C 1 100 ? 30.934 -11.878 2.621 1.00 30.14 118 CYS C CA 1
ATOM 2575 C C . CYS C 1 100 ? 30.121 -11.598 1.367 1.00 27.56 118 CYS C C 1
ATOM 2576 O O . CYS C 1 100 ? 30.582 -11.888 0.262 1.00 32.02 118 CYS C O 1
ATOM 2579 N N . GLU C 1 101 ? 28.904 -11.085 1.537 1.00 27.36 119 GLU C N 1
ATOM 2580 C CA . GLU C 1 101 ? 28.061 -10.708 0.404 1.00 29.12 119 GLU C CA 1
ATOM 2581 C C . GLU C 1 101 ? 28.069 -9.195 0.248 1.00 31.29 119 GLU C C 1
ATOM 2582 O O . GLU C 1 101 ? 27.942 -8.462 1.230 1.00 30.76 119 GLU C O 1
ATOM 2588 N N . ILE C 1 102 ? 28.218 -8.731 -0.990 1.00 32.70 120 ILE C N 1
ATOM 2589 C CA . ILE C 1 102 ? 28.249 -7.310 -1.310 1.00 33.91 120 ILE C CA 1
ATOM 2590 C C . ILE C 1 102 ? 26.970 -6.967 -2.059 1.00 37.64 120 ILE C C 1
ATOM 2591 O O . ILE C 1 102 ? 26.529 -7.728 -2.928 1.00 44.54 120 ILE C O 1
ATOM 2596 N N . ASN C 1 103 ? 26.381 -5.817 -1.733 1.00 41.60 121 ASN C N 1
ATOM 2597 C CA . ASN C 1 103 ? 25.161 -5.368 -2.400 1.00 44.94 121 ASN C CA 1
ATOM 2598 C C . ASN C 1 103 ? 25.454 -4.614 -3.691 1.00 48.93 121 ASN C C 1
ATOM 2599 O O . ASN C 1 103 ? 24.762 -3.648 -4.027 1.00 58.65 121 ASN C O 1
ATOM 2604 N N . ASP C 1 104 ? 26.473 -5.038 -4.437 1.00 46.59 122 ASP C N 1
ATOM 2605 C CA . ASP C 1 104 ? 26.800 -4.430 -5.718 1.00 55.64 122 ASP C CA 1
ATOM 2606 C C . ASP C 1 104 ? 25.907 -4.999 -6.820 1.00 56.80 122 ASP C C 1
ATOM 2607 O O . ASP C 1 104 ? 25.027 -5.831 -6.582 1.00 55.46 122 ASP C O 1
ATOM 2612 N N . LYS C 1 105 ? 26.150 -4.541 -8.052 1.00 64.58 123 LYS C N 1
ATOM 2613 C CA . LYS C 1 105 ? 25.302 -4.919 -9.179 1.00 67.96 123 LYS C CA 1
ATOM 2614 C C . LYS C 1 105 ? 25.339 -6.423 -9.424 1.00 67.50 123 LYS C C 1
ATOM 2615 O O . LYS C 1 105 ? 24.293 -7.062 -9.595 1.00 69.52 123 LYS C O 1
ATOM 2617 N N . HIS C 1 106 ? 26.535 -7.007 -9.437 1.00 64.07 124 HIS C N 1
ATOM 2618 C CA . HIS C 1 106 ? 26.685 -8.440 -9.657 1.00 62.68 124 HIS C CA 1
ATOM 2619 C C . HIS C 1 106 ? 26.394 -9.275 -8.413 1.00 56.68 124 HIS C C 1
ATOM 2620 O O . HIS C 1 106 ? 26.405 -10.506 -8.504 1.00 52.12 124 HIS C O 1
ATOM 2627 N N . ASN C 1 107 ? 26.120 -8.647 -7.270 1.00 52.26 125 ASN C N 1
ATOM 2628 C CA . ASN C 1 107 ? 25.804 -9.345 -6.021 1.00 49.56 125 ASN C CA 1
ATOM 2629 C C . ASN C 1 107 ? 26.884 -10.377 -5.684 1.00 42.69 125 ASN C C 1
ATOM 2630 O O . ASN C 1 107 ? 26.638 -11.578 -5.551 1.00 41.68 125 ASN C O 1
ATOM 2635 N N . THR C 1 108 ? 28.102 -9.866 -5.544 1.00 42.09 126 THR C N 1
ATOM 2636 C CA . THR C 1 108 ? 29.260 -10.705 -5.267 1.00 39.73 126 THR C CA 1
ATOM 2637 C C . THR C 1 108 ? 29.150 -11.403 -3.914 1.00 38.69 126 THR C C 1
ATOM 2638 O O . THR C 1 108 ? 28.777 -10.793 -2.907 1.00 36.94 126 THR C O 1
ATOM 2642 N N . VAL C 1 109 ? 29.492 -12.692 -3.894 1.00 36.98 127 VAL C N 1
ATOM 2643 C CA . VAL C 1 109 ? 29.704 -13.443 -2.657 1.00 33.95 127 VAL C CA 1
ATOM 2644 C C . VAL C 1 109 ? 31.148 -13.928 -2.646 1.00 34.36 127 VAL C C 1
ATOM 2645 O O . VAL C 1 109 ? 31.587 -14.600 -3.585 1.00 36.55 127 VAL C O 1
ATOM 2649 N N . TYR C 1 110 ? 31.885 -13.581 -1.595 1.00 33.98 128 TYR C N 1
ATOM 2650 C CA . TYR C 1 110 ? 33.226 -14.103 -1.367 1.00 38.25 128 TYR C CA 1
ATOM 2651 C C . TYR C 1 110 ? 33.184 -15.120 -0.234 1.00 36.14 128 TYR C C 1
ATOM 2652 O O . TYR C 1 110 ? 32.452 -14.939 0.745 1.00 34.10 128 TYR C O 1
ATOM 2661 N N . ALA C 1 111 ? 33.979 -16.182 -0.361 1.00 34.79 129 ALA C N 1
ATOM 2662 C CA . ALA C 1 111 ? 34.019 -17.255 0.628 1.00 33.37 129 ALA C CA 1
ATOM 2663 C C . ALA C 1 111 ? 35.393 -17.307 1.281 1.00 34.93 129 ALA C C 1
ATOM 2664 O O . ALA C 1 111 ? 36.412 -17.302 0.586 1.00 36.01 129 ALA C O 1
ATOM 2666 N N . VAL C 1 112 ? 35.413 -17.372 2.612 1.00 34.19 130 VAL C N 1
ATOM 2667 C CA . VAL C 1 112 ? 36.642 -17.446 3.400 1.00 38.22 130 VAL C CA 1
ATOM 2668 C C . VAL C 1 112 ? 36.534 -18.641 4.335 1.00 32.94 130 VAL C C 1
ATOM 2669 O O . VAL C 1 112 ? 35.526 -18.793 5.032 1.00 34.67 130 VAL C O 1
ATOM 2673 N N . TYR C 1 113 ? 37.568 -19.484 4.366 1.00 36.74 131 TYR C N 1
ATOM 2674 C CA . TYR C 1 113 ? 37.604 -20.590 5.317 1.00 40.29 131 TYR C CA 1
ATOM 2675 C C . TYR C 1 113 ? 38.476 -20.214 6.503 1.00 37.19 131 TYR C C 1
ATOM 2676 O O . TYR C 1 113 ? 39.627 -19.802 6.328 1.00 42.79 131 TYR C O 1
ATOM 2685 N N . LEU C 1 114 ? 37.919 -20.355 7.703 1.00 34.33 132 LEU C N 1
ATOM 2686 C CA . LEU C 1 114 ? 38.615 -20.061 8.948 1.00 37.72 132 LEU C CA 1
ATOM 2687 C C . LEU C 1 114 ? 39.005 -21.381 9.594 1.00 40.96 132 LEU C C 1
ATOM 2688 O O . LEU C 1 114 ? 38.140 -22.220 9.863 1.00 40.68 132 LEU C O 1
ATOM 2693 N N . LYS C 1 115 ? 40.299 -21.568 9.835 1.00 42.12 133 LYS C N 1
ATOM 2694 C CA . LYS C 1 115 ? 40.795 -22.747 10.534 1.00 42.71 133 LYS C CA 1
ATOM 2695 C C . LYS C 1 115 ? 41.373 -22.296 11.871 1.00 45.54 133 LYS C C 1
ATOM 2696 O O . LYS C 1 115 ? 42.403 -21.614 11.913 1.00 52.41 133 LYS C O 1
ATOM 2699 N N . VAL C 1 116 ? 40.710 -22.666 12.959 1.00 45.30 134 VAL C N 1
ATOM 2700 C CA . VAL C 1 116 ? 41.184 -22.362 14.304 1.00 42.57 134 VAL C CA 1
ATOM 2701 C C . VAL C 1 116 ? 41.845 -23.616 14.854 1.00 51.27 134 VAL C C 1
ATOM 2702 O O . VAL C 1 116 ? 41.183 -24.638 15.063 1.00 52.35 134 VAL C O 1
ATOM 2706 N N . LEU C 1 117 ? 43.151 -23.538 15.086 1.00 51.21 135 LEU C N 1
ATOM 2707 C CA . LEU C 1 117 ? 43.921 -24.678 15.555 1.00 56.60 135 LEU C CA 1
ATOM 2708 C C . LEU C 1 117 ? 43.938 -24.729 17.078 1.00 56.24 135 LEU C C 1
ATOM 2709 O O . LEU C 1 117 ? 43.886 -23.699 17.756 1.00 54.98 135 LEU C O 1
ATOM 2714 N N . GLU C 1 118 ? 44.004 -25.945 17.609 1.00 63.21 136 GLU C N 1
ATOM 2715 C CA . GLU C 1 118 ? 44.132 -26.145 19.048 1.00 63.55 136 GLU C CA 1
ATOM 2716 C C . GLU C 1 118 ? 45.533 -25.764 19.515 1.00 68.56 136 GLU C C 1
ATOM 2717 O O . GLU C 1 118 ? 45.701 -24.862 20.336 1.00 69.33 136 GLU C O 1
ATOM 2719 N N . GLY D 2 3 ? 9.087 -13.521 29.396 1.00 71.10 21 GLY D N 1
ATOM 2720 C CA . GLY D 2 3 ? 9.107 -14.844 29.989 1.00 69.54 21 GLY D CA 1
ATOM 2721 C C . GLY D 2 3 ? 9.731 -15.897 29.091 1.00 59.00 21 GLY D C 1
ATOM 2722 O O . GLY D 2 3 ? 10.595 -16.662 29.514 1.00 59.03 21 GLY D O 1
ATOM 2723 N N . ALA D 2 4 ? 9.301 -15.931 27.849 1.00 51.84 22 ALA D N 1
ATOM 2724 C CA . ALA D 2 4 ? 9.793 -16.911 26.897 1.00 44.73 22 ALA D CA 1
ATOM 2725 C C . ALA D 2 4 ? 10.811 -16.288 25.955 1.00 35.00 22 ALA D C 1
ATOM 2726 O O . ALA D 2 4 ? 10.803 -15.077 25.724 1.00 33.44 22 ALA D O 1
ATOM 2728 N N . PRO D 2 5 ? 11.712 -17.094 25.399 1.00 35.82 23 PRO D N 1
ATOM 2729 C CA . PRO D 2 5 ? 12.579 -16.617 24.317 1.00 31.02 23 PRO D CA 1
ATOM 2730 C C . PRO D 2 5 ? 11.774 -16.376 23.053 1.00 28.67 23 PRO D C 1
ATOM 2731 O O . PRO D 2 5 ? 10.599 -16.774 22.975 1.00 32.44 23 PRO D O 1
ATOM 2735 N N . PRO D 2 6 ? 12.353 -15.720 22.043 1.00 25.66 24 PRO D N 1
ATOM 2736 C CA . PRO D 2 6 ? 11.617 -15.520 20.789 1.00 29.65 24 PRO D CA 1
ATOM 2737 C C . PRO D 2 6 ? 11.247 -16.851 20.152 1.00 33.29 24 PRO D C 1
ATOM 2738 O O . PRO D 2 6 ? 12.022 -17.809 20.162 1.00 28.83 24 PRO D O 1
ATOM 2742 N N . THR D 2 7 ? 10.045 -16.910 19.600 1.00 28.53 25 THR D N 1
ATOM 2743 C CA . THR D 2 7 ? 9.614 -18.072 18.846 1.00 29.04 25 THR D CA 1
ATOM 2744 C C . THR D 2 7 ? 8.974 -17.597 17.555 1.00 31.55 25 THR D C 1
ATOM 2745 O O . THR D 2 7 ? 8.419 -16.498 17.490 1.00 38.41 25 THR D O 1
ATOM 2749 N N . ILE D 2 8 ? 9.079 -18.426 16.525 1.00 35.63 26 ILE D N 1
ATOM 2750 C CA . ILE D 2 8 ? 8.362 -18.211 15.275 1.00 33.43 26 ILE D CA 1
ATOM 2751 C C . ILE D 2 8 ? 7.058 -18.988 15.374 1.00 36.61 26 ILE D C 1
ATOM 2752 O O . ILE D 2 8 ? 7.072 -20.200 15.611 1.00 42.58 26 ILE D O 1
ATOM 2757 N N . GLN D 2 9 ? 5.927 -18.295 15.222 1.00 38.47 27 GLN D N 1
ATOM 2758 C CA . GLN D 2 9 ? 4.624 -18.921 15.390 1.00 41.82 27 GLN D CA 1
ATOM 2759 C C . GLN D 2 9 ? 4.177 -19.518 14.066 1.00 44.59 27 GLN D C 1
ATOM 2760 O O . GLN D 2 9 ? 4.180 -18.831 13.044 1.00 45.14 27 GLN D O 1
ATOM 2766 N N . GLN D 2 10 ? 3.804 -20.800 14.087 1.00 39.69 28 GLN D N 1
ATOM 2767 C CA . GLN D 2 10 ? 3.328 -21.450 12.870 1.00 43.06 28 GLN D CA 1
ATOM 2768 C C . GLN D 2 10 ? 1.831 -21.214 12.694 1.00 46.62 28 GLN D C 1
ATOM 2769 O O . GLN D 2 10 ? 1.088 -21.189 13.677 1.00 48.20 28 GLN D O 1
ATOM 2775 N N . PRO D 2 11 ? 1.341 -21.048 11.455 1.00 45.63 29 PRO D N 1
ATOM 2776 C CA . PRO D 2 11 ? 2.097 -21.121 10.203 1.00 40.95 29 PRO D CA 1
ATOM 2777 C C . PRO D 2 11 ? 2.892 -19.859 9.900 1.00 40.28 29 PRO D C 1
ATOM 2778 O O . PRO D 2 11 ? 2.364 -18.751 10.000 1.00 42.21 29 PRO D O 1
ATOM 2782 N N . SER D 2 12 ? 4.164 -20.052 9.556 1.00 38.81 30 SER D N 1
ATOM 2783 C CA . SER D 2 12 ? 5.045 -19.001 9.074 1.00 33.92 30 SER D CA 1
ATOM 2784 C C . SER D 2 12 ? 5.838 -19.569 7.911 1.00 33.44 30 SER D C 1
ATOM 2785 O O . SER D 2 12 ? 6.060 -20.784 7.832 1.00 39.63 30 SER D O 1
ATOM 2788 N N . MET D 2 13 ? 6.249 -18.685 7.003 1.00 33.99 31 MET D N 1
ATOM 2789 C CA . MET D 2 13 ? 7.068 -19.057 5.855 1.00 32.53 31 MET D CA 1
ATOM 2790 C C . MET D 2 13 ? 6.494 -20.278 5.130 1.00 34.99 31 MET D C 1
ATOM 2791 O O . MET D 2 13 ? 7.181 -21.268 4.881 1.00 37.50 31 MET D O 1
ATOM 2796 N N . SER D 2 14 ? 5.202 -20.221 4.822 1.00 39.05 32 SER D N 1
ATOM 2797 C CA . SER D 2 14 ? 4.556 -21.355 4.178 1.00 40.09 32 SER D CA 1
ATOM 2798 C C . SER D 2 14 ? 5.007 -21.470 2.729 1.00 40.18 32 SER D C 1
ATOM 2799 O O . SER D 2 14 ? 5.165 -20.466 2.029 1.00 42.87 32 SER D O 1
ATOM 2802 N N . SER D 2 15 ? 5.225 -22.707 2.284 1.00 39.81 33 SER D N 1
ATOM 2803 C CA . SER D 2 15 ? 5.570 -22.949 0.890 1.00 40.64 33 SER D CA 1
ATOM 2804 C C . SER D 2 15 ? 4.417 -22.534 -0.013 1.00 47.56 33 SER D C 1
ATOM 2805 O O . SER D 2 15 ? 3.242 -22.634 0.355 1.00 44.68 33 SER D O 1
ATOM 2808 N N . ALA D 2 16 ? 4.756 -22.052 -1.206 1.00 41.05 34 ALA D N 1
ATOM 2809 C CA . ALA D 2 16 ? 3.733 -21.507 -2.087 1.00 42.35 34 ALA D CA 1
ATOM 2810 C C . ALA D 2 16 ? 4.143 -21.646 -3.544 1.00 40.80 34 ALA D C 1
ATOM 2811 O O . ALA D 2 16 ? 5.327 -21.599 -3.888 1.00 40.43 34 ALA D O 1
ATOM 2813 N N . VAL D 2 17 ? 3.138 -21.796 -4.401 1.00 42.37 35 VAL D N 1
ATOM 2814 C CA . VAL D 2 17 ? 3.320 -21.751 -5.845 1.00 43.04 35 VAL D CA 1
ATOM 2815 C C . VAL D 2 17 ? 2.785 -20.416 -6.340 1.00 53.60 35 VAL D C 1
ATOM 2816 O O . VAL D 2 17 ? 1.774 -19.915 -5.833 1.00 56.25 35 VAL D O 1
ATOM 2820 N N . ALA D 2 18 ? 3.472 -19.831 -7.315 1.00 44.56 36 ALA D N 1
ATOM 2821 C CA . ALA D 2 18 ? 3.041 -18.580 -7.912 1.00 47.00 36 ALA D CA 1
ATOM 2822 C C . ALA D 2 18 ? 3.233 -18.658 -9.415 1.00 45.20 36 ALA D C 1
ATOM 2823 O O . ALA D 2 18 ? 4.034 -19.446 -9.921 1.00 51.85 36 ALA D O 1
ATOM 2825 N N . LEU D 2 19 ? 2.488 -17.822 -10.126 1.00 46.56 37 LEU D N 1
ATOM 2826 C CA . LEU D 2 19 ? 2.682 -17.676 -11.557 1.00 47.58 37 LEU D CA 1
ATOM 2827 C C . LEU D 2 19 ? 3.688 -16.566 -11.819 1.00 46.87 37 LEU D C 1
ATOM 2828 O O . LEU D 2 19 ? 3.739 -15.575 -11.083 1.00 46.38 37 LEU D O 1
ATOM 2833 N N . LEU D 2 20 ? 4.506 -16.756 -12.855 1.00 47.05 38 LEU D N 1
ATOM 2834 C CA . LEU D 2 20 ? 5.489 -15.755 -13.251 1.00 46.70 38 LEU D CA 1
ATOM 2835 C C . LEU D 2 20 ? 4.855 -14.374 -13.316 1.00 52.61 38 LEU D C 1
ATOM 2836 O O . LEU D 2 20 ? 3.827 -14.175 -13.976 1.00 49.32 38 LEU D O 1
ATOM 2841 N N . GLY D 2 21 ? 5.482 -13.421 -12.630 1.00 52.04 39 GLY D N 1
ATOM 2842 C CA . GLY D 2 21 ? 5.037 -12.047 -12.607 1.00 60.39 39 GLY D CA 1
ATOM 2843 C C . GLY D 2 21 ? 4.245 -11.649 -11.381 1.00 54.95 39 GLY D C 1
ATOM 2844 O O . GLY D 2 21 ? 4.040 -10.449 -11.162 1.00 58.74 39 GLY D O 1
ATOM 2845 N N . GLN D 2 22 ? 3.781 -12.609 -10.588 1.00 46.53 40 GLN D N 1
ATOM 2846 C CA . GLN D 2 22 ? 3.066 -12.270 -9.369 1.00 51.91 40 GLN D CA 1
ATOM 2847 C C . GLN D 2 22 ? 3.993 -11.602 -8.356 1.00 53.10 40 GLN D C 1
ATOM 2848 O O . GLN D 2 22 ? 5.221 -11.730 -8.408 1.00 55.29 40 GLN D O 1
ATOM 2854 N N . ASP D 2 23 ? 3.383 -10.879 -7.422 1.00 45.42 41 ASP D N 1
ATOM 2855 C CA . ASP D 2 23 ? 4.032 -10.573 -6.158 1.00 43.15 41 ASP D CA 1
ATOM 2856 C C . ASP D 2 23 ? 3.668 -11.662 -5.163 1.00 42.37 41 ASP D C 1
ATOM 2857 O O . ASP D 2 23 ? 2.526 -12.124 -5.116 1.00 52.61 41 ASP D O 1
ATOM 2862 N N . VAL D 2 24 ? 4.650 -12.065 -4.362 1.00 40.57 42 VAL D N 1
ATOM 2863 C CA . VAL D 2 24 ? 4.510 -13.165 -3.424 1.00 42.18 42 VAL D CA 1
ATOM 2864 C C . VAL D 2 24 ? 4.946 -12.648 -2.068 1.00 38.49 42 VAL D C 1
ATOM 2865 O O . VAL D 2 24 ? 5.989 -11.995 -1.967 1.00 44.18 42 VAL D O 1
ATOM 2869 N N . ASP D 2 25 ? 4.149 -12.908 -1.036 1.00 38.67 43 ASP D N 1
ATOM 2870 C CA . ASP D 2 25 ? 4.557 -12.572 0.326 1.00 37.45 43 ASP D CA 1
ATOM 2871 C C . ASP D 2 25 ? 4.962 -13.827 1.086 1.00 39.53 43 ASP D C 1
ATOM 2872 O O . ASP D 2 25 ? 4.353 -14.887 0.924 1.00 37.49 43 ASP D O 1
ATOM 2877 N N . PHE D 2 26 ? 6.003 -13.701 1.912 1.00 34.81 44 PHE D N 1
ATOM 2878 C CA . PHE D 2 26 ? 6.337 -14.675 2.940 1.00 33.88 44 PHE D CA 1
ATOM 2879 C C . PHE D 2 26 ? 6.167 -13.986 4.284 1.00 34.57 44 PHE D C 1
ATOM 2880 O O . PHE D 2 26 ? 6.706 -12.893 4.491 1.00 33.67 44 PHE D O 1
ATOM 2888 N N . THR D 2 27 ? 5.404 -14.604 5.181 1.00 37.86 45 THR D N 1
ATOM 2889 C CA . THR D 2 27 ? 5.107 -14.021 6.481 1.00 37.14 45 THR D CA 1
ATOM 2890 C C . THR D 2 27 ? 5.802 -14.797 7.587 1.00 33.73 45 THR D C 1
ATOM 2891 O O . THR D 2 27 ? 5.718 -16.028 7.646 1.00 37.93 45 THR D O 1
ATOM 2895 N N . CYS D 2 28 ? 6.480 -14.071 8.462 1.00 32.66 46 CYS D N 1
ATOM 2896 C CA . CYS D 2 28 ? 7.138 -14.654 9.622 1.00 32.38 46 CYS D CA 1
ATOM 2897 C C . CYS D 2 28 ? 6.546 -14.000 10.857 1.00 36.35 46 CYS D C 1
ATOM 2898 O O . CYS D 2 28 ? 6.720 -12.796 11.070 1.00 37.36 46 CYS D O 1
ATOM 2901 N N . ILE D 2 29 ? 5.842 -14.786 11.658 1.00 34.27 47 ILE D N 1
ATOM 2902 C CA . ILE D 2 29 ? 5.198 -14.300 12.869 1.00 32.09 47 ILE D CA 1
ATOM 2903 C C . ILE D 2 29 ? 6.117 -14.628 14.037 1.00 31.48 47 ILE D C 1
ATOM 2904 O O . ILE D 2 29 ? 6.421 -15.802 14.280 1.00 34.21 47 ILE D O 1
ATOM 2909 N N . VAL D 2 30 ? 6.576 -13.600 14.749 1.00 31.63 48 VAL D N 1
ATOM 2910 C CA . VAL D 2 30 ? 7.591 -13.759 15.793 1.00 29.65 48 VAL D CA 1
ATOM 2911 C C . VAL D 2 30 ? 7.000 -13.290 17.116 1.00 32.91 48 VAL D C 1
ATOM 2912 O O . VAL D 2 30 ? 6.592 -12.129 17.242 1.00 39.67 48 VAL D O 1
ATOM 2916 N N . ASN D 2 31 ? 6.932 -14.194 18.091 1.00 34.02 49 ASN D N 1
ATOM 2917 C CA . ASN D 2 31 ? 6.473 -13.866 19.434 1.00 30.19 49 ASN D CA 1
ATOM 2918 C C . ASN D 2 31 ? 7.677 -13.562 20.312 1.00 30.57 49 ASN D C 1
ATOM 2919 O O . ASN D 2 31 ? 8.711 -14.226 20.202 1.00 29.87 49 ASN D O 1
ATOM 2924 N N . ASP D 2 32 ? 7.545 -12.538 21.158 1.00 29.46 50 ASP D N 1
ATOM 2925 C CA . ASP D 2 32 ? 8.539 -12.226 22.187 1.00 30.04 50 ASP D CA 1
ATOM 2926 C C . ASP D 2 32 ? 9.903 -11.918 21.573 1.00 30.17 50 ASP D C 1
ATOM 2927 O O . ASP D 2 32 ? 10.934 -12.428 22.015 1.00 30.48 50 ASP D O 1
ATOM 2932 N N . LEU D 2 33 ? 9.900 -11.076 20.532 1.00 32.10 51 LEU D N 1
ATOM 2933 C CA . LEU D 2 33 ? 11.156 -10.738 19.866 1.00 30.44 51 LEU D CA 1
ATOM 2934 C C . LEU D 2 33 ? 12.109 -10.026 20.817 1.00 24.84 51 LEU D C 1
ATOM 2935 O O . LEU D 2 33 ? 13.325 -10.238 20.759 1.00 26.08 51 LEU D O 1
ATOM 2940 N N . GLY D 2 34 ? 11.577 -9.176 21.690 1.00 28.06 52 GLY D N 1
ATOM 2941 C CA . GLY D 2 34 ? 12.445 -8.421 22.576 1.00 28.34 52 GLY D CA 1
ATOM 2942 C C . GLY D 2 34 ? 13.395 -7.544 21.782 1.00 25.56 52 GLY D C 1
ATOM 2943 O O . GLY D 2 34 ? 12.999 -6.876 20.817 1.00 29.22 52 GLY D O 1
ATOM 2944 N N . SER D 2 35 ? 14.668 -7.531 22.204 1.00 23.24 53 SER D N 1
ATOM 2945 C CA . SER D 2 35 ? 15.728 -6.801 21.512 1.00 24.64 53 SER D CA 1
ATOM 2946 C C . SER D 2 35 ? 16.405 -7.616 20.410 1.00 23.04 53 SER D C 1
ATOM 2947 O O . SER D 2 35 ? 17.403 -7.157 19.846 1.00 25.93 53 SER D O 1
ATOM 2950 N N . HIS D 2 36 ? 15.911 -8.818 20.118 1.00 24.25 54 HIS D N 1
ATOM 2951 C CA . HIS D 2 36 ? 16.413 -9.611 19.003 1.00 22.58 54 HIS D CA 1
ATOM 2952 C C . HIS D 2 36 ? 16.028 -8.972 17.668 1.00 25.65 54 HIS D C 1
ATOM 2953 O O . HIS D 2 36 ? 15.224 -8.029 17.590 1.00 26.31 54 HIS D O 1
ATOM 2960 N N . MET D 2 37 ? 16.618 -9.504 16.600 1.00 24.51 55 MET D N 1
ATOM 2961 C CA . MET D 2 37 ? 16.384 -8.998 15.259 1.00 25.09 55 MET D CA 1
ATOM 2962 C C . MET D 2 37 ? 16.085 -10.142 14.299 1.00 24.89 55 MET D C 1
ATOM 2963 O O . MET D 2 37 ? 16.468 -11.295 14.523 1.00 23.46 55 MET D O 1
ATOM 2968 N N . VAL D 2 38 ? 15.412 -9.783 13.199 1.00 24.19 56 VAL D N 1
ATOM 2969 C CA . VAL D 2 38 ? 14.915 -10.717 12.198 1.00 25.56 56 VAL D CA 1
ATOM 2970 C C . VAL D 2 38 ? 15.638 -10.455 10.882 1.00 24.18 56 VAL D C 1
ATOM 2971 O O . VAL D 2 38 ? 15.766 -9.300 10.462 1.00 29.36 56 VAL D O 1
ATOM 2975 N N . ALA D 2 39 ? 16.068 -11.523 10.209 1.00 23.67 57 ALA D N 1
ATOM 2976 C CA . ALA D 2 39 ? 16.597 -11.423 8.851 1.00 23.28 57 ALA D CA 1
ATOM 2977 C C . ALA D 2 39 ? 15.837 -12.356 7.916 1.00 27.35 57 ALA D C 1
ATOM 2978 O O . ALA D 2 39 ? 15.455 -13.463 8.308 1.00 30.06 57 ALA D O 1
ATOM 2980 N N . PHE D 2 40 ? 15.615 -11.914 6.679 1.00 24.82 58 PHE D N 1
ATOM 2981 C CA . PHE D 2 40 ? 15.160 -12.808 5.624 1.00 25.32 58 PHE D CA 1
ATOM 2982 C C . PHE D 2 40 ? 16.307 -13.172 4.689 1.00 26.34 58 PHE D C 1
ATOM 2983 O O . PHE D 2 40 ? 17.065 -12.303 4.249 1.00 30.38 58 PHE D O 1
ATOM 2991 N N . VAL D 2 41 ? 16.372 -14.451 4.321 1.00 26.71 59 VAL D N 1
ATOM 2992 C CA . VAL D 2 41 ? 17.465 -15.005 3.532 1.00 30.18 59 VAL D CA 1
ATOM 2993 C C . VAL D 2 41 ? 16.890 -15.900 2.439 1.00 27.43 59 VAL D C 1
ATOM 2994 O O . VAL D 2 41 ? 15.940 -16.654 2.680 1.00 31.09 59 VAL D O 1
ATOM 2998 N N . LYS D 2 42 ? 17.478 -15.827 1.247 1.00 27.13 60 LYS D N 1
ATOM 2999 C CA . LYS D 2 42 ? 17.247 -16.807 0.184 1.00 28.09 60 LYS D CA 1
ATOM 3000 C C . LYS D 2 42 ? 18.198 -17.970 0.444 1.00 35.34 60 LYS D C 1
ATOM 3001 O O . LYS D 2 42 ? 19.417 -17.822 0.307 1.00 35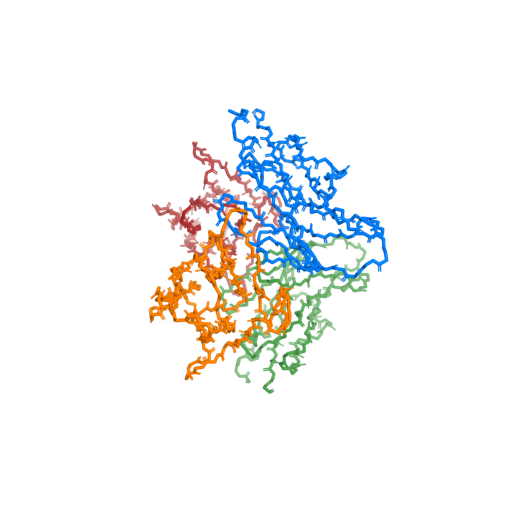.43 60 LYS D O 1
ATOM 3007 N N . ALA D 2 43 ? 17.653 -19.119 0.840 1.00 30.58 61 ALA D N 1
ATOM 3008 C CA . ALA D 2 43 ? 18.500 -20.215 1.305 1.00 34.72 61 ALA D CA 1
ATOM 3009 C C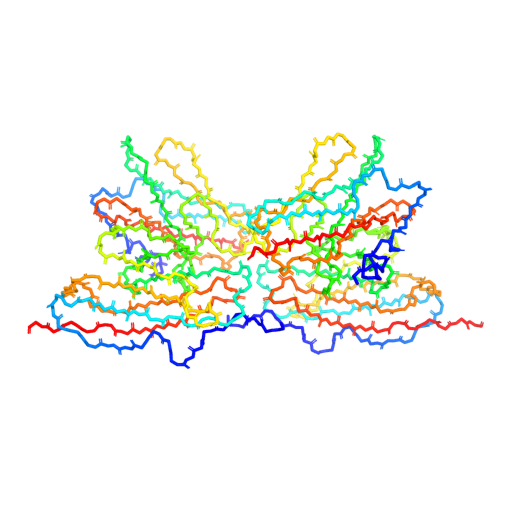 . ALA D 2 43 ? 19.018 -21.047 0.137 1.00 34.94 61 ALA D C 1
ATOM 3010 O O . ALA D 2 43 ? 18.926 -22.280 0.143 1.00 45.21 61 ALA D O 1
ATOM 3012 N N . ASP D 2 44 ? 19.558 -20.385 -0.881 1.00 35.71 62 ASP D N 1
ATOM 3013 C CA . ASP D 2 44 ? 20.307 -21.088 -1.907 1.00 38.19 62 ASP D CA 1
ATOM 3014 C C . ASP D 2 44 ? 21.692 -21.416 -1.357 1.00 36.36 62 ASP D C 1
ATOM 3015 O O . ASP D 2 44 ? 21.999 -21.160 -0.191 1.00 38.84 62 ASP D O 1
ATOM 3020 N N . SER D 2 45 ? 22.547 -21.962 -2.216 1.00 44.81 63 SER D N 1
ATOM 3021 C CA . SER D 2 45 ? 23.946 -22.218 -1.870 1.00 51.81 63 SER D CA 1
ATOM 3022 C C . SER D 2 45 ? 24.831 -21.504 -2.880 1.00 44.04 63 SER D C 1
ATOM 3023 O O . SER D 2 45 ? 24.986 -21.982 -4.016 1.00 48.95 63 SER D O 1
ATOM 3026 N N . PRO D 2 46 ? 25.454 -20.371 -2.516 1.00 41.24 64 PRO D N 1
ATOM 3027 C CA . PRO D 2 46 ? 25.442 -19.767 -1.173 1.00 35.56 64 PRO D CA 1
ATOM 3028 C C . PRO D 2 46 ? 24.131 -19.070 -0.827 1.00 33.86 64 PRO D C 1
ATOM 3029 O O . PRO D 2 46 ? 23.420 -18.627 -1.738 1.00 35.62 64 PRO D O 1
ATOM 3033 N N . PRO D 2 47 ? 23.821 -18.963 0.462 1.00 33.37 65 PRO D N 1
ATOM 3034 C CA . PRO D 2 47 ? 22.650 -18.182 0.866 1.00 33.84 65 PRO D CA 1
ATOM 3035 C C . PRO D 2 47 ? 22.856 -16.712 0.546 1.00 38.19 65 PRO D C 1
ATOM 3036 O O . PRO D 2 47 ? 23.985 -16.217 0.470 1.00 35.97 65 PRO D O 1
ATOM 3040 N N . ARG D 2 48 ? 21.741 -16.014 0.346 1.00 31.63 66 ARG D N 1
ATOM 3041 C CA . ARG D 2 48 ? 21.749 -14.615 -0.050 1.00 32.86 66 ARG D CA 1
ATOM 3042 C C . ARG D 2 48 ? 20.874 -13.829 0.908 1.00 36.31 66 ARG D C 1
ATOM 3043 O O . ARG D 2 48 ? 19.705 -14.172 1.105 1.00 36.26 66 ARG D O 1
ATOM 3051 N N . LEU D 2 49 ? 21.430 -12.765 1.479 1.00 30.84 67 LEU D N 1
ATOM 3052 C CA . LEU D 2 49 ? 20.698 -11.928 2.422 1.00 28.46 67 LEU D CA 1
ATOM 3053 C C . LEU D 2 49 ? 19.697 -11.031 1.703 1.00 31.43 67 LEU D C 1
ATOM 3054 O O . LEU D 2 49 ? 20.043 -10.318 0.754 1.00 32.82 67 LEU D O 1
ATOM 3059 N N . LEU D 2 50 ? 18.449 -11.060 2.161 1.00 30.43 68 LEU D N 1
ATOM 3060 C CA . LEU D 2 50 ? 17.402 -10.232 1.574 1.00 30.90 68 LEU D CA 1
ATOM 3061 C C . LEU D 2 50 ? 17.069 -9.022 2.434 1.00 34.34 68 LEU D C 1
ATOM 3062 O O . LEU D 2 50 ? 16.935 -7.911 1.912 1.00 33.73 68 LEU D O 1
ATOM 3067 N N . SER D 2 51 ? 16.938 -9.205 3.744 1.00 28.20 69 SER D N 1
ATOM 3068 C CA . SER D 2 51 ? 16.676 -8.082 4.627 1.00 25.88 69 SER D CA 1
ATOM 3069 C C . SER D 2 51 ? 17.242 -8.405 6.000 1.00 28.47 69 SER D C 1
ATOM 3070 O O . SER D 2 51 ? 17.425 -9.574 6.352 1.00 30.80 69 SER D O 1
ATOM 3073 N N . PHE D 2 52 ? 17.558 -7.357 6.755 1.00 27.82 70 PHE D N 1
ATOM 3074 C CA . PHE D 2 52 ? 18.028 -7.509 8.126 1.00 30.29 70 PHE D CA 1
ATOM 3075 C C . PHE D 2 52 ? 17.443 -6.383 8.960 1.00 30.80 70 PHE D C 1
ATOM 3076 O O . PHE D 2 52 ? 17.502 -5.215 8.563 1.00 31.10 70 PHE D O 1
ATOM 3084 N N . ASP D 2 53 ? 16.864 -6.748 10.103 1.00 30.90 71 ASP D N 1
ATOM 3085 C CA . ASP D 2 53 ? 16.123 -5.804 10.928 1.00 32.11 71 ASP D CA 1
ATOM 3086 C C . ASP D 2 53 ? 15.074 -5.135 10.046 1.00 34.14 71 ASP D C 1
ATOM 3087 O O . ASP D 2 53 ? 14.271 -5.830 9.414 1.00 35.27 71 ASP D O 1
ATOM 3092 N N . GLU D 2 54 ? 15.079 -3.807 9.932 1.00 32.03 72 GLU D N 1
ATOM 3093 C CA . GLU D 2 54 ? 14.052 -3.147 9.133 1.00 32.92 72 GLU D CA 1
ATOM 3094 C C . GLU D 2 54 ? 14.576 -2.659 7.783 1.00 37.29 72 GLU D C 1
ATOM 3095 O O . GLU D 2 54 ? 13.954 -1.800 7.158 1.00 43.31 72 GLU D O 1
ATOM 3101 N N . LYS D 2 55 ? 15.681 -3.222 7.299 1.00 35.46 73 LYS D N 1
ATOM 3102 C CA . LYS D 2 55 ? 16.336 -2.749 6.084 1.00 40.78 73 LYS D CA 1
ATOM 3103 C C . LYS D 2 55 ? 16.367 -3.847 5.028 1.00 36.22 73 LYS D C 1
ATOM 3104 O O . LYS D 2 55 ? 16.740 -4.985 5.324 1.00 34.72 73 LYS D O 1
ATOM 3107 N N . VAL D 2 56 ? 15.984 -3.503 3.797 1.00 34.68 74 VAL D N 1
ATOM 3108 C CA . VAL D 2 56 ? 16.207 -4.397 2.666 1.00 32.39 74 VAL D CA 1
ATOM 3109 C C . VAL D 2 56 ? 17.650 -4.246 2.199 1.00 35.78 74 VAL D C 1
ATOM 3110 O O . VAL D 2 56 ? 18.122 -3.129 1.953 1.00 37.73 74 VAL D O 1
ATOM 3114 N N . PHE D 2 57 ? 18.343 -5.377 2.044 1.00 31.64 75 PHE D N 1
ATOM 3115 C CA . PHE D 2 57 ? 19.779 -5.356 1.768 1.00 36.91 75 PHE D CA 1
ATOM 3116 C C . PHE D 2 57 ? 20.077 -4.848 0.363 1.00 45.57 75 PHE D C 1
ATOM 3117 O O . PHE D 2 57 ? 20.982 -4.029 0.169 1.00 43.24 75 PHE D O 1
ATOM 3125 N N . ARG D 2 58 ? 19.335 -5.323 -0.634 1.00 45.95 76 ARG D N 1
ATOM 3126 C CA . ARG D 2 58 ? 19.595 -4.901 -2.003 1.00 52.46 76 ARG D CA 1
ATOM 3127 C C . ARG D 2 58 ? 18.325 -5.006 -2.834 1.00 45.87 76 ARG D C 1
ATOM 3128 O O . ARG D 2 58 ? 17.361 -5.674 -2.458 1.00 51.16 76 ARG D O 1
ATOM 3136 N N . ARG D 2 59 ? 18.347 -4.335 -3.981 1.00 45.79 77 ARG D N 1
ATOM 3137 C CA . ARG D 2 59 ? 17.246 -4.352 -4.944 1.00 55.63 77 ARG D CA 1
ATOM 3138 C C . ARG D 2 59 ? 15.930 -3.938 -4.277 1.00 55.20 77 ARG D C 1
ATOM 3139 O O . ARG D 2 59 ? 15.016 -4.736 -4.068 1.00 54.59 77 ARG D O 1
ATOM 3147 N N . ARG D 2 60 ? 15.866 -2.647 -3.945 1.00 58.87 78 ARG D N 1
ATOM 3148 C CA . ARG D 2 60 ? 14.704 -2.111 -3.243 1.00 66.02 78 ARG D CA 1
ATOM 3149 C C . ARG D 2 60 ? 13.423 -2.195 -4.065 1.00 63.08 78 ARG D C 1
ATOM 3150 O O . ARG D 2 60 ? 12.331 -2.177 -3.487 1.00 64.11 78 ARG D O 1
ATOM 3152 N N . ASN D 2 61 ? 13.522 -2.285 -5.392 1.00 61.61 79 ASN D N 1
ATOM 3153 C CA . ASN D 2 61 ? 12.334 -2.444 -6.219 1.00 60.62 79 ASN D CA 1
ATOM 3154 C C . ASN D 2 61 ? 11.903 -3.896 -6.369 1.00 63.62 79 ASN D C 1
ATOM 3155 O O . ASN D 2 61 ? 10.770 -4.151 -6.794 1.00 68.67 79 ASN D O 1
ATOM 3160 N N . LYS D 2 62 ? 12.780 -4.845 -6.045 1.00 52.26 80 LYS D N 1
ATOM 3161 C CA . LYS D 2 62 ? 12.499 -6.272 -6.146 1.00 56.18 80 LYS D CA 1
ATOM 3162 C C . LYS D 2 62 ? 11.984 -6.856 -4.834 1.00 50.85 80 LYS D C 1
ATOM 3163 O O . LYS D 2 62 ? 11.085 -7.706 -4.841 1.00 50.53 80 LYS D O 1
ATOM 3169 N N . TYR D 2 63 ? 12.534 -6.414 -3.705 1.00 44.72 81 TYR D N 1
ATOM 3170 C CA . TYR D 2 63 ? 12.150 -6.908 -2.392 1.00 43.68 81 TYR D CA 1
ATOM 3171 C C . TYR D 2 63 ? 11.596 -5.767 -1.555 1.00 46.25 81 TYR D C 1
ATOM 3172 O O . TYR D 2 63 ? 12.137 -4.655 -1.563 1.00 49.71 81 TYR D O 1
ATOM 3181 N N . GLU D 2 64 ? 10.517 -6.048 -0.833 1.00 41.61 82 GLU D N 1
ATOM 3182 C CA . GLU D 2 64 ? 9.947 -5.114 0.123 1.00 42.22 82 GLU D CA 1
ATOM 3183 C C . GLU D 2 64 ? 9.783 -5.811 1.463 1.00 46.46 82 GLU D C 1
ATOM 3184 O O . GLU D 2 64 ? 9.589 -7.028 1.525 1.00 41.34 82 GLU D O 1
ATOM 3190 N N . LEU D 2 65 ? 9.882 -5.033 2.539 1.00 41.46 83 LEU D N 1
ATOM 3191 C CA . LEU D 2 65 ? 9.744 -5.560 3.887 1.00 36.99 83 LEU D CA 1
ATOM 3192 C C . LEU D 2 65 ? 8.744 -4.724 4.668 1.00 40.87 83 LEU D C 1
ATOM 3193 O O . LEU D 2 65 ? 8.829 -3.490 4.679 1.00 43.95 83 LEU D O 1
ATOM 3198 N N . LYS D 2 66 ? 7.801 -5.397 5.319 1.00 40.13 84 LYS D N 1
ATOM 3199 C CA . LYS D 2 66 ? 6.858 -4.747 6.231 1.00 40.33 84 LYS D CA 1
ATOM 3200 C C . LYS D 2 66 ? 7.135 -5.277 7.627 1.00 40.07 84 LYS D C 1
ATOM 3201 O O . LYS D 2 66 ? 6.716 -6.397 7.968 1.00 40.05 84 LYS D O 1
ATOM 3207 N N . PRO D 2 67 ? 7.860 -4.532 8.460 1.00 38.89 85 PRO D N 1
ATOM 3208 C CA . PRO D 2 67 ? 8.228 -5.041 9.783 1.00 39.21 85 PRO D CA 1
ATOM 3209 C C . PRO D 2 67 ? 7.183 -4.712 10.838 1.00 41.62 85 PRO D C 1
ATOM 3210 O O . PRO D 2 67 ? 6.569 -3.645 10.825 1.00 42.42 85 PRO D O 1
ATOM 3214 N N . ARG D 2 68 ? 6.974 -5.662 11.755 1.00 38.39 86 ARG D N 1
ATOM 3215 C CA . ARG D 2 68 ? 6.187 -5.441 12.973 1.00 40.43 86 ARG D CA 1
ATOM 3216 C C . ARG D 2 68 ? 4.758 -4.997 12.668 1.00 50.46 86 ARG D C 1
ATOM 3217 O O . ARG D 2 68 ? 4.234 -4.062 13.275 1.00 54.64 86 ARG D O 1
ATOM 3225 N N . ILE D 2 69 ? 4.120 -5.673 11.717 1.00 48.77 87 ILE D N 1
ATOM 3226 C CA . ILE D 2 69 ? 2.743 -5.329 11.390 1.00 48.99 87 ILE D CA 1
ATOM 3227 C C . ILE D 2 69 ? 1.811 -6.324 12.070 1.00 51.79 87 ILE D C 1
ATOM 3228 O O . ILE D 2 69 ? 2.260 -7.202 12.813 1.00 50.49 87 ILE D O 1
ATOM 3233 N N . GLY D 2 70 ? 0.510 -6.181 11.842 1.00 54.19 88 GLY D N 1
ATOM 3234 C CA . GLY D 2 70 ? -0.467 -7.024 12.494 1.00 55.61 88 GLY D CA 1
ATOM 3235 C C . GLY D 2 70 ? -0.956 -6.441 13.807 1.00 62.46 88 GLY D C 1
ATOM 3236 O O . GLY D 2 70 ? -0.374 -5.520 14.382 1.00 61.40 88 GLY D O 1
ATOM 3237 N N . ASP D 2 71 ? -2.067 -7.009 14.288 1.00 72.06 89 ASP D N 1
ATOM 3238 C CA . ASP D 2 71 ? -2.711 -6.504 15.497 1.00 78.50 89 ASP D CA 1
ATOM 3239 C C . ASP D 2 71 ? -1.791 -6.584 16.708 1.00 75.37 89 ASP D C 1
ATOM 3240 O O . ASP D 2 71 ? -1.899 -5.763 17.625 1.00 78.89 89 ASP D O 1
ATOM 3245 N N . LEU D 2 72 ? -0.884 -7.557 16.732 1.00 65.98 90 LEU D N 1
ATOM 3246 C CA . LEU D 2 72 ? 0.072 -7.706 17.818 1.00 65.21 90 LEU D CA 1
ATOM 3247 C C . LEU D 2 72 ? 1.456 -7.182 17.451 1.00 64.26 90 LEU D C 1
ATOM 3248 O O . LEU D 2 72 ? 2.397 -7.348 18.235 1.00 62.69 90 LEU D O 1
ATOM 3253 N N . HIS D 2 73 ? 1.596 -6.554 16.279 1.00 63.91 91 HIS D N 1
ATOM 3254 C CA . HIS D 2 73 ? 2.866 -5.996 15.808 1.00 58.95 91 HIS D CA 1
ATOM 3255 C C . HIS D 2 73 ? 3.966 -7.050 15.766 1.00 52.84 91 HIS D C 1
ATOM 3256 O O . HIS D 2 73 ? 5.138 -6.750 16.010 1.00 52.73 91 HIS D O 1
ATOM 3263 N N . ASN D 2 74 ? 3.593 -8.292 15.461 1.00 47.65 92 ASN D N 1
ATOM 3264 C CA . ASN D 2 74 ? 4.522 -9.411 15.486 1.00 47.61 92 ASN D CA 1
ATOM 3265 C C . ASN D 2 74 ? 4.757 -10.040 14.117 1.00 40.66 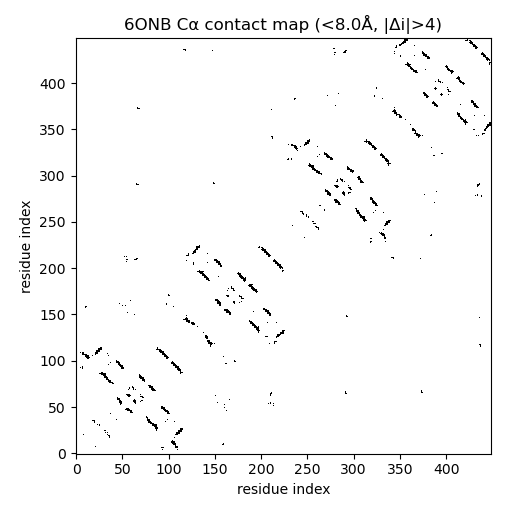92 ASN D C 1
ATOM 3266 O O . ASN D 2 74 ? 5.473 -11.045 14.029 1.00 41.52 92 ASN D O 1
ATOM 3271 N N . GLU D 2 75 ? 4.204 -9.479 13.043 1.00 38.09 93 GLU D N 1
ATOM 3272 C CA . GLU D 2 75 ? 4.339 -10.069 11.719 1.00 36.09 93 GLU D CA 1
ATOM 3273 C C . GLU D 2 75 ? 5.427 -9.359 10.923 1.00 34.89 93 GLU D C 1
ATOM 3274 O O . GLU D 2 75 ? 5.453 -8.127 10.853 1.00 42.96 93 GLU D O 1
ATOM 3280 N N . TRP D 2 76 ? 6.304 -10.145 10.309 1.00 36.20 94 TRP D N 1
ATOM 3281 C CA . TRP D 2 76 ? 7.335 -9.644 9.408 1.00 33.50 94 TRP D CA 1
ATOM 3282 C C . TRP D 2 76 ? 7.061 -10.223 8.029 1.00 35.13 94 TRP D C 1
ATOM 3283 O O . TRP D 2 76 ? 7.093 -11.445 7.850 1.00 37.83 94 TRP D O 1
ATOM 3294 N N . VAL D 2 77 ? 6.776 -9.356 7.065 1.00 35.75 95 VAL D N 1
ATOM 3295 C CA . VAL D 2 77 ? 6.302 -9.782 5.755 1.00 33.43 95 VAL D CA 1
ATOM 3296 C C . VAL D 2 77 ? 7.319 -9.359 4.708 1.00 37.31 95 VAL D C 1
ATOM 3297 O O . VAL D 2 77 ? 7.564 -8.160 4.515 1.00 42.60 95 VAL D O 1
ATOM 3301 N N . LEU D 2 78 ? 7.895 -10.342 4.026 1.00 32.98 96 LEU D N 1
ATOM 3302 C CA . LEU D 2 78 ? 8.771 -10.112 2.887 1.00 31.87 96 LEU D CA 1
ATOM 3303 C C . LEU D 2 78 ? 7.978 -10.305 1.605 1.00 35.12 96 LEU D C 1
ATOM 3304 O O . LEU D 2 78 ? 7.347 -11.349 1.408 1.00 38.71 96 LEU D O 1
ATOM 3309 N N . THR D 2 79 ? 8.005 -9.300 0.739 1.00 36.67 97 THR D N 1
ATOM 3310 C CA . THR D 2 79 ? 7.382 -9.392 -0.573 1.00 38.08 97 THR D CA 1
ATOM 3311 C C . THR D 2 79 ? 8.472 -9.554 -1.622 1.00 44.38 97 THR D C 1
ATOM 3312 O O . THR D 2 79 ? 9.427 -8.771 -1.656 1.00 38.28 97 THR D O 1
ATOM 3316 N N . ILE D 2 80 ? 8.342 -10.578 -2.457 1.00 42.55 98 ILE D N 1
ATOM 3317 C CA . ILE D 2 80 ? 9.163 -10.715 -3.652 1.00 39.21 98 ILE D CA 1
ATOM 3318 C C . ILE D 2 80 ? 8.312 -10.244 -4.823 1.00 42.76 98 ILE D C 1
ATOM 3319 O O . ILE D 2 80 ? 7.265 -10.835 -5.110 1.00 47.60 98 ILE D O 1
ATOM 3324 N N . LYS D 2 81 ? 8.743 -9.167 -5.475 1.00 45.96 99 LYS D N 1
ATOM 3325 C CA . LYS D 2 81 ? 7.990 -8.581 -6.580 1.00 48.75 99 LYS D CA 1
ATOM 3326 C C . LYS D 2 81 ? 8.318 -9.275 -7.896 1.00 50.15 99 LYS D C 1
ATOM 3327 O O . LYS D 2 81 ? 9.465 -9.664 -8.136 1.00 49.91 99 LYS D O 1
ATOM 3333 N N . ASN D 2 82 ? 7.300 -9.414 -8.750 1.00 51.20 100 ASN D N 1
ATOM 3334 C CA . ASN D 2 82 ? 7.452 -9.859 -10.139 1.00 53.17 100 ASN D CA 1
ATOM 3335 C C . ASN D 2 82 ? 8.321 -11.118 -10.225 1.00 56.48 100 ASN D C 1
ATOM 3336 O O . ASN D 2 82 ? 9.424 -11.117 -10.772 1.00 52.17 100 ASN D O 1
ATOM 3341 N N . VAL D 2 83 ? 7.782 -12.203 -9.662 1.00 50.73 101 VAL D N 1
ATOM 3342 C CA . VAL D 2 83 ? 8.584 -13.405 -9.457 1.00 46.65 101 VAL D CA 1
ATOM 3343 C C . VAL D 2 83 ? 8.968 -14.024 -10.796 1.00 49.29 101 VAL D C 1
ATOM 3344 O O . VAL D 2 83 ? 8.168 -14.074 -11.743 1.00 53.36 101 VAL D O 1
ATOM 3348 N N . GLN D 2 84 ? 10.213 -14.485 -10.880 1.00 49.12 102 GLN D N 1
ATOM 3349 C CA . GLN D 2 84 ? 10.777 -15.118 -12.062 1.00 52.18 102 GLN D CA 1
ATOM 3350 C C . GLN D 2 84 ? 11.263 -16.514 -11.701 1.00 50.84 102 GLN D C 1
ATOM 3351 O O . GLN D 2 84 ? 11.238 -16.924 -10.536 1.00 48.94 102 GLN D O 1
ATOM 3357 N N . GLU D 2 85 ? 11.730 -17.247 -12.717 1.00 54.09 103 GLU D N 1
ATOM 3358 C CA . GLU D 2 85 ? 12.244 -18.589 -12.461 1.00 55.64 103 GLU D CA 1
ATOM 3359 C C . GLU D 2 85 ? 13.423 -18.554 -11.495 1.00 51.60 103 GLU D C 1
ATOM 3360 O O . GLU D 2 85 ? 13.562 -19.441 -10.645 1.00 49.62 103 GLU D O 1
ATOM 3366 N N . SER D 2 86 ? 14.267 -17.524 -11.591 1.00 52.51 104 SER D N 1
ATOM 3367 C CA . SER D 2 86 ? 15.403 -17.406 -10.679 1.00 60.23 104 SER D CA 1
ATOM 3368 C C . SER D 2 86 ? 14.978 -17.164 -9.234 1.00 55.55 104 SER D C 1
ATOM 3369 O O . SER D 2 86 ? 15.802 -17.311 -8.323 1.00 46.10 104 SER D O 1
ATOM 3372 N N . ASP D 2 87 ? 13.721 -16.792 -8.995 1.00 45.28 105 ASP D N 1
ATOM 3373 C CA . ASP D 2 87 ? 13.243 -16.612 -7.632 1.00 44.99 105 ASP D CA 1
ATOM 3374 C C . ASP D 2 87 ? 12.792 -17.915 -6.980 1.00 40.40 105 ASP D C 1
ATOM 3375 O O . ASP D 2 87 ? 12.513 -17.914 -5.775 1.00 40.70 105 ASP D O 1
ATOM 3380 N N . ARG D 2 88 ? 12.699 -19.010 -7.737 1.00 41.92 106 ARG D N 1
ATOM 3381 C CA . ARG D 2 88 ? 12.343 -20.299 -7.156 1.00 41.10 106 ARG D CA 1
ATOM 3382 C C . ARG D 2 88 ? 13.337 -20.682 -6.065 1.00 40.04 106 ARG D C 1
ATOM 3383 O O . ARG D 2 88 ? 14.529 -20.379 -6.153 1.00 41.09 106 ARG D O 1
ATOM 3391 N N . GLY D 2 89 ? 12.842 -21.375 -5.034 1.00 35.58 107 GLY D N 1
ATOM 3392 C CA . GLY D 2 89 ? 13.731 -21.919 -4.028 1.00 37.27 107 GLY D CA 1
ATOM 3393 C C . GLY D 2 89 ? 13.237 -21.643 -2.620 1.00 41.47 107 GLY D C 1
ATOM 3394 O O . GLY D 2 89 ? 12.077 -21.283 -2.398 1.00 34.40 107 GLY D O 1
ATOM 3395 N N . ASN D 2 90 ? 14.125 -21.820 -1.650 1.00 32.43 108 ASN D N 1
ATOM 3396 C CA . ASN D 2 90 ? 13.764 -21.660 -0.246 1.00 34.10 108 ASN D CA 1
ATOM 3397 C C . ASN D 2 90 ? 14.016 -20.241 0.254 1.00 33.00 108 ASN D C 1
ATOM 3398 O O . ASN D 2 90 ? 15.032 -19.616 -0.067 1.00 34.00 108 ASN D O 1
ATOM 3403 N N . TYR D 2 91 ? 13.094 -19.753 1.074 1.00 30.47 109 TYR D N 1
ATOM 3404 C CA . TYR D 2 91 ? 13.229 -18.481 1.773 1.00 28.82 109 TYR D CA 1
ATOM 3405 C C . TYR D 2 91 ? 13.154 -18.738 3.266 1.00 30.92 109 TYR D C 1
ATOM 3406 O O . TYR D 2 91 ? 12.252 -19.444 3.727 1.00 31.94 109 TYR D O 1
ATOM 3415 N N . SER D 2 92 ? 14.101 -18.174 4.022 1.00 26.79 110 SER D N 1
ATOM 3416 C CA . SER D 2 92 ? 14.178 -18.395 5.457 1.00 30.21 110 SER D CA 1
ATOM 3417 C C . SER D 2 92 ? 13.965 -17.102 6.230 1.00 25.74 110 SER D C 1
ATOM 3418 O O . SER D 2 92 ? 14.440 -16.033 5.831 1.00 29.97 110 SER D O 1
ATOM 3421 N N . CYS D 2 93 ? 13.241 -17.227 7.336 1.00 26.74 111 CYS D N 1
ATOM 3422 C CA . CYS D 2 93 ? 13.160 -16.224 8.384 1.00 26.68 111 CYS D CA 1
ATOM 3423 C C . CYS D 2 93 ? 14.094 -16.648 9.508 1.00 30.20 111 CYS D C 1
ATOM 3424 O O . CYS D 2 93 ? 13.983 -17.775 9.997 1.00 30.38 111 CYS D O 1
ATOM 3427 N N . GLN D 2 94 ? 14.996 -15.750 9.918 1.00 24.22 112 GLN D N 1
ATOM 3428 C CA . GLN D 2 94 ? 16.005 -16.030 10.941 1.00 22.48 112 GLN D CA 1
ATOM 3429 C C . GLN D 2 94 ? 15.901 -15.028 12.085 1.00 24.52 112 GLN D C 1
ATOM 3430 O O . GLN D 2 94 ? 15.836 -13.818 11.848 1.00 29.35 112 GLN D O 1
ATOM 3436 N N . ILE D 2 95 ? 15.906 -15.529 13.326 1.00 22.09 113 ILE D N 1
ATOM 3437 C CA . ILE D 2 95 ? 16.020 -14.693 14.519 1.00 21.81 113 ILE D CA 1
ATOM 3438 C C . ILE D 2 95 ? 17.407 -14.922 15.097 1.00 23.29 113 ILE D C 1
ATOM 3439 O O . ILE D 2 95 ? 17.861 -16.067 15.178 1.00 24.90 113 ILE D O 1
ATOM 3444 N N . ASN D 2 96 ? 18.071 -13.842 15.506 1.00 22.38 114 ASN D N 1
ATOM 3445 C CA . ASN D 2 96 ? 19.453 -13.930 15.989 1.00 25.41 114 ASN D CA 1
ATOM 3446 C C . ASN D 2 96 ? 19.557 -14.411 17.430 1.00 29.08 114 ASN D C 1
ATOM 3447 O O . ASN D 2 96 ? 20.382 -13.904 18.197 1.00 25.14 114 ASN D O 1
ATOM 3452 N N . THR D 2 97 ? 18.731 -15.375 17.823 1.00 23.41 115 THR D N 1
ATOM 3453 C CA . THR D 2 97 ? 19.014 -16.165 19.010 1.00 23.99 115 THR D CA 1
ATOM 3454 C C . THR D 2 97 ? 20.305 -16.963 18.798 1.00 23.96 115 THR D C 1
ATOM 3455 O O . THR D 2 97 ? 20.858 -17.021 17.697 1.00 23.60 115 THR D O 1
ATOM 3459 N N . GLU D 2 98 ? 20.803 -17.558 19.879 1.00 23.35 116 GLU D N 1
ATOM 3460 C CA . GLU D 2 98 ? 21.931 -18.489 19.805 1.00 22.85 116 GLU D CA 1
ATOM 3461 C C . GLU D 2 98 ? 21.568 -19.764 20.550 1.00 25.11 116 GLU D C 1
ATOM 3462 O O . GLU D 2 98 ? 21.482 -19.740 21.799 1.00 28.32 116 GLU D O 1
ATOM 3468 N N . PRO D 2 99 ? 21.356 -20.894 19.852 1.00 28.88 117 PRO D N 1
ATOM 3469 C CA . PRO D 2 99 ? 21.387 -21.039 18.384 1.00 22.88 117 PRO D CA 1
ATOM 3470 C C . PRO D 2 99 ? 20.292 -20.261 17.675 1.00 28.41 117 PRO D C 1
ATOM 3471 O O . PRO D 2 99 ? 19.295 -19.899 18.302 1.00 25.07 117 PRO D O 1
ATOM 3475 N N . ILE D 2 100 ? 20.473 -20.010 16.380 1.00 24.80 118 ILE D N 1
ATOM 3476 C CA . ILE D 2 100 ? 19.493 -19.202 15.664 1.00 23.34 118 ILE D CA 1
ATOM 3477 C C . ILE D 2 100 ? 18.168 -19.944 15.598 1.00 24.26 118 ILE D C 1
ATOM 3478 O O . ILE D 2 100 ? 18.111 -21.181 15.654 1.00 27.50 118 ILE D O 1
ATOM 3483 N N . THR D 2 101 ? 17.090 -19.177 15.449 1.00 26.87 119 THR D N 1
ATOM 3484 C CA . THR D 2 101 ? 15.755 -19.713 15.257 1.00 28.40 119 THR D CA 1
ATOM 3485 C C . THR D 2 101 ? 15.378 -19.465 13.803 1.00 28.78 119 THR D C 1
ATOM 3486 O O . THR D 2 101 ? 15.531 -18.343 13.306 1.00 32.83 119 THR D O 1
ATOM 3490 N N . LEU D 2 102 ? 14.911 -20.513 13.121 1.00 29.01 120 LEU D N 1
ATOM 3491 C CA . LEU D 2 102 ? 14.698 -20.469 11.675 1.00 28.83 120 LEU D CA 1
ATOM 3492 C C . LEU D 2 102 ? 13.326 -21.001 11.308 1.00 30.42 120 LEU D C 1
ATOM 3493 O O . LEU D 2 102 ? 12.822 -21.942 11.923 1.00 33.31 120 LEU D O 1
ATOM 3498 N N . SER D 2 103 ? 12.749 -20.416 10.261 1.00 30.23 121 SER D N 1
ATOM 3499 C CA . SER D 2 103 ? 11.592 -21.005 9.607 1.00 31.71 121 SER D CA 1
ATOM 3500 C C . SER D 2 103 ? 11.749 -20.813 8.106 1.00 31.27 121 SER D C 1
ATOM 3501 O O . SER D 2 103 ? 12.116 -19.726 7.653 1.00 30.25 121 SER D O 1
ATOM 3504 N N . THR D 2 104 ? 11.456 -21.862 7.334 1.00 32.58 122 THR D N 1
ATOM 3505 C CA . THR D 2 104 ? 11.790 -21.880 5.915 1.00 32.58 122 THR D CA 1
ATOM 3506 C C . THR D 2 104 ? 10.624 -22.399 5.095 1.00 34.15 122 THR D C 1
ATOM 3507 O O . THR D 2 104 ? 9.953 -23.357 5.483 1.00 41.16 122 THR D O 1
ATOM 3511 N N . GLY D 2 105 ? 10.413 -21.769 3.944 1.00 33.92 123 GLY D N 1
ATOM 3512 C CA . GLY D 2 105 ? 9.397 -22.214 3.011 1.00 35.40 123 GLY D CA 1
ATOM 3513 C C . GLY D 2 105 ? 9.898 -22.076 1.589 1.00 35.62 123 GLY D C 1
ATOM 3514 O O . GLY D 2 105 ? 10.769 -21.259 1.293 1.00 35.40 123 GLY D O 1
ATOM 3515 N N . GLU D 2 106 ? 9.315 -22.879 0.700 1.00 37.40 124 GLU D N 1
ATOM 3516 C CA . GLU D 2 106 ? 9.785 -22.973 -0.674 1.00 38.30 124 GLU D CA 1
ATOM 3517 C C . GLU D 2 106 ? 8.843 -22.225 -1.606 1.00 42.28 124 GLU D C 1
ATOM 3518 O O . GLU D 2 106 ? 7.622 -22.288 -1.445 1.00 39.45 124 GLU D O 1
ATOM 3524 N N . LEU D 2 107 ? 9.418 -21.510 -2.572 1.00 38.31 125 LEU D N 1
ATOM 3525 C CA . LEU D 2 107 ? 8.657 -20.859 -3.637 1.00 38.85 125 LEU D CA 1
ATOM 3526 C C . LEU D 2 107 ? 8.841 -21.630 -4.932 1.00 41.05 125 LEU D C 1
ATOM 3527 O O . LEU D 2 107 ? 9.974 -21.842 -5.378 1.00 41.80 125 LEU D O 1
ATOM 3532 N N . ASP D 2 108 ? 7.728 -22.036 -5.537 1.00 42.37 126 ASP D N 1
ATOM 3533 C CA . ASP D 2 108 ? 7.717 -22.573 -6.884 1.00 50.86 126 ASP D CA 1
ATOM 3534 C C . ASP D 2 108 ? 7.111 -21.516 -7.794 1.00 44.63 126 ASP D C 1
ATOM 3535 O O . ASP D 2 108 ? 6.140 -20.854 -7.421 1.00 49.58 126 ASP D O 1
ATOM 3540 N N . VAL D 2 109 ? 7.721 -21.318 -8.957 1.00 46.35 127 VAL D N 1
ATOM 3541 C CA . VAL D 2 109 ? 7.268 -20.324 -9.924 1.00 52.01 127 VAL D CA 1
ATOM 3542 C C . VAL D 2 109 ? 6.875 -21.062 -11.192 1.00 52.89 127 VAL D C 1
ATOM 3543 O O . VAL D 2 109 ? 7.689 -21.797 -11.767 1.00 51.26 127 VAL D O 1
ATOM 3547 N N . LYS D 2 110 ? 5.630 -20.875 -11.624 1.00 49.56 128 LYS D N 1
ATOM 3548 C CA . LYS D 2 110 ? 5.115 -21.511 -12.826 1.00 54.45 128 LYS D CA 1
ATOM 3549 C C . LYS D 2 110 ? 5.183 -20.542 -13.998 1.00 53.24 128 LYS D C 1
ATOM 3550 O O . LYS D 2 110 ? 4.929 -19.344 -13.841 1.00 56.74 128 LYS D O 1
ATOM 3556 N N . VAL D 2 111 ? 5.536 -21.065 -15.169 1.00 58.03 129 VAL D N 1
ATOM 3557 C CA . VAL D 2 111 ? 5.584 -20.260 -16.385 1.00 60.35 129 VAL D CA 1
ATOM 3558 C C . VAL D 2 111 ? 4.453 -20.648 -17.335 1.00 59.75 129 VAL D C 1
ATOM 3559 O O . VAL D 2 111 ? 3.941 -21.761 -17.265 1.00 60.68 129 VAL D O 1
#

InterPro domains:
  IPR003598 Immunoglobulin subtype 2 [SM00408] (48-125)
  IPR003598 Immunoglobulin subtype 2 [SM00408] (156-233)
  IPR003599 Immunoglobulin domain subtype [SM00409] (42-135)
  IPR003599 Immunoglobulin domain subtype [SM00409] (149-240)
  IPR007110 Immunoglobulin-like domain [PS50835] (40-128)
  IPR007110 Immunoglobulin-like domain [PS50835] (140-251)
  IPR013106 Immunoglobulin V-set domain [PF07686] (45-125)
  IPR013151 Immunoglobulin-like beta-sandwich domain [PF00047] (158-230)
  IPR013783 Immunoglobulin-like fold [G3DSA:2.60.40.10] (31-138)
  IPR013783 Immunoglobulin-like fold [G3DSA:2.60.40.10] (147-241)
  IPR036179 Immunoglobulin-like domain superfamily [SSF48726] (45-140)
  IPR036179 Immunoglobulin-like domain superfamily [SSF48726] (148-234)
  IPR037448 Zwei Ig domain protein zig-8 [PTHR23279] (41-245)

Organism: Caenorhabditis elegans (NCBI:txid6239)

Secondary structure (DSSP, 8-state):
-HHHHHHHHTT-B-SS---S--EEEEETTS-EEEEEE--TT----EEEEETTT--EEEETTEE-SS-TTEEEEEEETTEEEEEESS--GGG-EEEEEEE-STT--EEEEEEEEE--/----EEESS-S--EEEETT--EEEEEEEES-TT--EEEEE-SSS-EEEEETTEE-S-TTTEEEEEEETTTT-EEEEEEPS--GGG-EEEEEEE--SS-EEEEEEEEEE--/-HHHHHHHTT-B-SS---S--EEEEETTS-EEEEEE--SSS---EEEEETTT--EEEETTEE-SS-TTEEEEEEETTEEEEEESS--GGG-EEEEEEE-STT--EEEEEEEEE-/-PPPEEESS-S--EEEETT--EEEEEEEES-TT--EEEEE-SSS-EEEEETTEE-S-TTTEEEEEEETTTT-EEEEEE-S--GGG-EEEEEEE--SS-EEEEEEEEEE-

Foldseek 3Di:
DVVQLVVQQVPWQDPDPDPDAQEAEEAAFAKDKDKDWDDAPDDKKKWKAFPVVRHTQATGQGGDDPPVQWGWDAPDRTMIIIMRGGDDQVSFHKMWMWIPDPSRGIGIHTYGYDYD/DDEKAWDPPFAAADEEEAFAKDKTKTFIPPLDPKWKWKWFVDVVIGTQAIRQGGDDDDPQWDWDAQDDPRRGIIMIIGGRDDQVSFGKMWMWIPDVVIHIDIYTYHYDYD/DVQLVVQQVPWDDPDPFPDAAEWEAEFQAKTKDKDFADAPDDKKKWKFFPVVRDTQDTGQGGDDPPVQWHWDDPDRGMIIIMGHGDDQVSFHKMWMWIPDPSGTIGIHTYGHHD/DDEKAWDPPFQAADEEEAFAKDKGKTFIPPLDPKKKWKWQVDVVIGTQAIRQGGPDDCVQKHWDAQDDPRRGMIMIIGGRDDQVNWGKMWMWIPDVVIHIDIYTYHYHD

CATH classification: 2.60.40.10

B-factor: mean 38.41, std 15.75, range [14.47, 109.4]

Radius of gyration: 24.57 Å; Cα contacts (8 Å, |Δi|>4): 1155; chains: 4; bounding box: 48×48×84 Å